Protein AF-0000000066093163 (afdb_homodimer)

Foldseek 3Di:
DPPPPPPDDDDDVVLVVDWAFDPVLVVVLVVLQVVLVVVCVVPVVSSVVSVVVSVLSSQLRTDHDDDFDADAQFFFFFFFAFFLDWDWAAPDVVVVPDGGTFIKTKGKDASNTHFWTWGGAWFFWADKDWDDFAAAAQSDPCQQPGFTKIKTWTAHPVGFIKIKMKGAHNDPDFWDFQDDHGDTDHTLHTGTGGPHIIMMMIGGGPPWAFPDEGGDTHDGNYDGGTGRPDNDHHDDDDDD/DPPPPPPDDDDDVVLVVDWAFDPVLVVVLVVLQVVLVVLCVVPVVSSVVSVVVSVLSSQLRTDHDDDFDADAQFFFFFFFAFFLDWDWAAPDVVVVPDGGTFIKTKGKDASNTHFFTWGGAWFFWADKDWDDADAAAQSDPCQQVGFTKIKTWTAHPVGFIKIKMKGAHNDPDFWDFQDDHGDTDHTLHTGTGGPHIIMMMIGGGPPWAFPDEGGDTHDGNYDGGTGRPDNDHHDDDDDD

Structure (mmCIF, N/CA/C/O backbone):
data_AF-0000000066093163-model_v1
#
loop_
_entity.id
_entity.type
_entity.pdbx_description
1 polymer 'Phosphatidylserine decarboxylase proenzyme'
#
loop_
_atom_site.group_PDB
_atom_site.id
_atom_site.type_symbol
_atom_site.label_atom_id
_atom_site.label_alt_id
_atom_site.label_comp_id
_atom_site.label_asym_id
_atom_site.label_entity_id
_atom_site.label_seq_id
_atom_site.pdbx_PDB_ins_code
_atom_site.Cartn_x
_atom_site.Cartn_y
_atom_site.Cartn_z
_atom_site.occupancy
_atom_site.B_iso_or_equiv
_atom_site.auth_seq_id
_atom_site.auth_comp_id
_atom_site.auth_asym_id
_atom_site.auth_atom_id
_atom_site.pdbx_PDB_model_num
ATOM 1 N N . MET A 1 1 ? -33.5 -3.182 -19.859 1 24.09 1 MET A N 1
ATOM 2 C CA . MET A 1 1 ? -32.344 -2.285 -19.812 1 24.09 1 MET A CA 1
ATOM 3 C C . MET A 1 1 ? -31.062 -3.072 -19.641 1 24.09 1 MET A C 1
ATOM 5 O O . MET A 1 1 ? -30.938 -3.865 -18.703 1 24.09 1 MET A O 1
ATOM 9 N N . ARG A 1 2 ? -30.328 -3.463 -20.719 1 27.31 2 ARG A N 1
ATOM 10 C CA . ARG A 1 2 ? -29.234 -4.391 -21.031 1 27.31 2 ARG A CA 1
ATOM 11 C C . ARG A 1 2 ? -28 -4.094 -20.188 1 27.31 2 ARG A C 1
ATOM 13 O O . ARG A 1 2 ? -27.5 -2.967 -20.188 1 27.31 2 ARG A O 1
ATOM 20 N N . GLY A 1 3 ? -27.844 -4.578 -19.031 1 30.41 3 GLY A N 1
ATOM 21 C CA . GLY A 1 3 ? -26.781 -4.312 -18.078 1 30.41 3 GLY A CA 1
ATOM 22 C C . GLY A 1 3 ? -25.422 -4.16 -18.75 1 30.41 3 GLY A C 1
ATOM 23 O O . GLY A 1 3 ? -25 -5.02 -19.531 1 30.41 3 GLY A O 1
ATOM 24 N N . GLU A 1 4 ? -25.078 -3.016 -19.234 1 34.78 4 GLU A N 1
ATOM 25 C CA . GLU A 1 4 ? -23.859 -2.717 -19.969 1 34.78 4 GLU A CA 1
ATOM 26 C C . GLU A 1 4 ? -22.688 -3.553 -19.469 1 34.78 4 GLU A C 1
ATOM 28 O O . GLU A 1 4 ? -22.438 -3.621 -18.266 1 34.78 4 GLU A O 1
ATOM 33 N N . ALA A 1 5 ? -22.375 -4.543 -20.188 1 36.28 5 ALA A N 1
ATOM 34 C CA . ALA A 1 5 ? -21.266 -5.477 -20.062 1 36.28 5 ALA A CA 1
ATOM 35 C C . ALA A 1 5 ? -20 -4.758 -19.562 1 36.28 5 ALA A C 1
ATOM 37 O O . ALA A 1 5 ? -19.547 -3.807 -20.203 1 36.28 5 ALA A O 1
ATOM 38 N N . VAL A 1 6 ? -19.875 -4.492 -18.406 1 45.94 6 VAL A N 1
ATOM 39 C CA . VAL A 1 6 ? -18.625 -3.926 -17.922 1 45.94 6 VAL A CA 1
ATOM 40 C C . VAL A 1 6 ? -17.453 -4.477 -18.719 1 45.94 6 VAL A C 1
ATOM 42 O O . VAL A 1 6 ? -17.172 -5.68 -18.672 1 45.94 6 VAL A O 1
ATOM 45 N N . GLN A 1 7 ? -17.172 -3.859 -19.984 1 48.41 7 GLN A N 1
ATOM 46 C CA . GLN A 1 7 ? -16.047 -4.223 -20.844 1 48.41 7 GLN A CA 1
ATOM 47 C C . GLN A 1 7 ? -14.766 -4.414 -20.031 1 48.41 7 GLN A C 1
ATOM 49 O O . GLN A 1 7 ? -14.508 -3.658 -19.094 1 48.41 7 GLN A O 1
ATOM 54 N N . ALA A 1 8 ? -14.188 -5.543 -20.281 1 56.94 8 ALA A N 1
ATOM 55 C CA . ALA A 1 8 ? -12.898 -5.891 -19.688 1 56.94 8 ALA A CA 1
ATOM 56 C C . ALA A 1 8 ? -11.891 -4.762 -19.875 1 56.94 8 ALA A C 1
ATOM 58 O O . ALA A 1 8 ? -11.695 -4.273 -20.984 1 56.94 8 ALA A O 1
ATOM 59 N N . GLN A 1 9 ? -11.602 -3.945 -18.859 1 68.94 9 GLN A N 1
ATOM 60 C CA . GLN A 1 9 ? -10.594 -2.891 -18.875 1 68.94 9 GLN A CA 1
ATOM 61 C C . GLN A 1 9 ? -9.281 -3.383 -18.281 1 68.94 9 GLN A C 1
ATOM 63 O O . GLN A 1 9 ? -9.273 -4.258 -17.422 1 68.94 9 GLN A O 1
ATOM 68 N N . GLN A 1 10 ? -8.18 -3.053 -19.047 1 74.19 10 GLN A N 1
ATOM 69 C CA . GLN A 1 10 ? -6.848 -3.434 -18.594 1 74.19 10 GLN A CA 1
ATOM 70 C C . GLN A 1 10 ? -5.953 -2.209 -18.422 1 74.19 10 GLN A C 1
ATOM 72 O O . GLN A 1 10 ? -6.047 -1.253 -19.188 1 74.19 10 GLN A O 1
ATOM 77 N N . ILE A 1 11 ? -5.16 -2.162 -17.375 1 72.19 11 ILE A N 1
ATOM 78 C CA . ILE A 1 11 ? -4.207 -1.072 -17.188 1 72.19 11 ILE A CA 1
ATOM 79 C C . ILE A 1 11 ? -2.799 -1.558 -17.531 1 72.19 11 ILE A C 1
ATOM 81 O O . ILE A 1 11 ? -2.508 -2.752 -17.438 1 72.19 11 ILE A O 1
ATOM 85 N N . SER A 1 12 ? -2.037 -0.591 -17.984 1 71.62 12 SER A N 1
ATOM 86 C CA . SER A 1 12 ? -0.632 -0.884 -18.25 1 71.62 12 SER A CA 1
ATOM 87 C C . SER A 1 12 ? 0.152 -1.046 -16.953 1 71.62 12 SER A C 1
ATOM 89 O O . SER A 1 12 ? 0.024 -0.23 -16.031 1 71.62 12 SER A O 1
ATOM 91 N N . LEU A 1 13 ? 0.907 -2.049 -16.922 1 68.44 13 LEU A N 1
ATOM 92 C CA . LEU A 1 13 ? 1.696 -2.369 -15.734 1 68.44 13 LEU A CA 1
ATOM 93 C C . LEU A 1 13 ? 2.814 -1.353 -15.539 1 68.44 13 LEU A C 1
ATOM 95 O O . LEU A 1 13 ? 3.238 -1.103 -14.406 1 68.44 13 LEU A O 1
ATOM 99 N N . THR A 1 14 ? 3.264 -0.859 -16.609 1 71.19 14 THR A N 1
ATOM 100 C CA . THR A 1 14 ? 4.336 0.123 -16.5 1 71.19 14 THR A CA 1
ATOM 101 C C . THR A 1 14 ? 3.887 1.321 -15.672 1 71.19 14 THR A C 1
ATOM 103 O O . THR A 1 14 ? 4.664 1.861 -14.883 1 71.19 14 THR A O 1
ATOM 106 N N . LYS A 1 15 ? 2.744 1.621 -15.867 1 68.81 15 LYS A N 1
ATOM 107 C CA . LYS A 1 15 ? 2.221 2.758 -15.117 1 68.81 15 LYS A CA 1
ATOM 108 C C . LYS A 1 15 ? 2.129 2.438 -13.625 1 68.81 15 LYS A C 1
ATOM 110 O O . LYS A 1 15 ? 2.281 3.326 -12.789 1 68.81 15 LYS A O 1
ATOM 115 N N . TYR A 1 16 ? 1.943 1.229 -13.398 1 75.06 16 TYR A N 1
ATOM 116 C CA . TYR A 1 16 ? 1.824 0.791 -12.008 1 75.06 16 TYR A CA 1
ATOM 117 C C . TYR A 1 16 ? 3.182 0.804 -11.312 1 75.06 16 TYR A C 1
ATOM 119 O O . TYR A 1 16 ? 3.279 1.155 -10.141 1 75.06 16 TYR A O 1
ATOM 127 N N . LEU A 1 17 ? 4.137 0.588 -12 1 77.56 17 LEU A N 1
ATOM 128 C CA . LEU A 1 17 ? 5.453 0.441 -11.391 1 77.56 17 LEU A CA 1
ATOM 129 C C . LEU A 1 17 ? 6.188 1.777 -11.344 1 77.56 17 LEU A C 1
ATOM 131 O O . LEU A 1 17 ? 7.16 1.935 -10.609 1 77.56 17 LEU A O 1
ATOM 135 N N . TRP A 1 18 ? 5.695 2.752 -12.078 1 81.69 18 TRP A N 1
ATOM 136 C CA . TRP A 1 18 ? 6.344 4.055 -12.133 1 81.69 18 TRP A CA 1
ATOM 137 C C . TRP A 1 18 ? 5.719 5.02 -11.133 1 81.69 18 TRP A C 1
ATOM 139 O O . TRP A 1 18 ? 4.504 5.016 -10.938 1 81.69 18 TRP A O 1
ATOM 149 N N . PHE A 1 19 ? 6.605 5.676 -10.414 1 86.81 19 PHE A N 1
ATOM 150 C CA . PHE A 1 19 ? 6.137 6.734 -9.523 1 86.81 19 PHE A CA 1
ATOM 151 C C . PHE A 1 19 ? 7.102 7.914 -9.531 1 86.81 19 PHE A C 1
ATOM 153 O O . PHE A 1 19 ? 8.32 7.723 -9.625 1 86.81 19 PHE A O 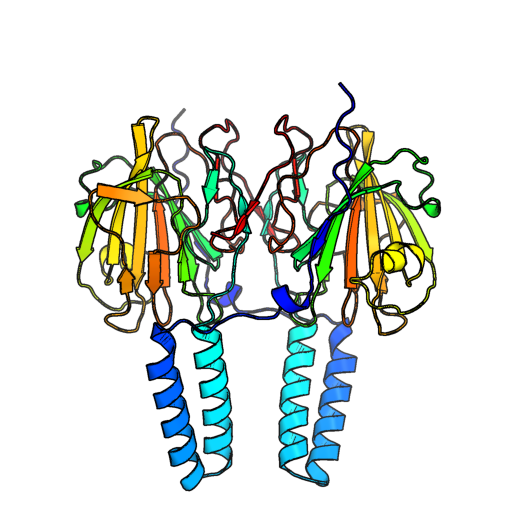1
ATOM 160 N N . PRO A 1 20 ? 6.508 9.125 -9.531 1 91.38 20 PRO A N 1
ATOM 161 C CA . PRO A 1 20 ? 7.371 10.297 -9.367 1 91.38 20 PRO A CA 1
ATOM 162 C C . PRO A 1 20 ? 7.844 10.484 -7.926 1 91.38 20 PRO A C 1
ATOM 164 O O . PRO A 1 20 ? 7.281 9.891 -7.004 1 91.38 20 PRO A O 1
ATOM 167 N N . ILE A 1 21 ? 8.992 11.164 -7.828 1 93.25 21 ILE A N 1
ATOM 168 C CA . ILE A 1 21 ? 9.461 11.586 -6.512 1 93.25 21 ILE A CA 1
ATOM 169 C C . ILE A 1 21 ? 8.852 12.945 -6.16 1 93.25 21 ILE A C 1
ATOM 171 O O . ILE A 1 21 ? 8.844 13.859 -6.984 1 93.25 21 ILE A O 1
ATOM 175 N N . ASN A 1 22 ? 8.328 13.031 -4.988 1 93.31 22 ASN A N 1
ATOM 176 C CA . ASN A 1 22 ? 7.777 14.305 -4.543 1 93.31 22 ASN A CA 1
ATOM 177 C C . ASN A 1 22 ? 8.836 15.398 -4.539 1 93.31 22 ASN A C 1
ATOM 179 O O . ASN A 1 22 ? 9.984 15.164 -4.16 1 93.31 22 ASN A O 1
ATOM 183 N N . ARG A 1 23 ? 8.406 16.578 -4.883 1 91.75 23 ARG A N 1
ATOM 184 C CA . ARG A 1 23 ? 9.32 17.703 -4.992 1 91.75 23 ARG A CA 1
ATOM 185 C C . ARG A 1 23 ? 10.031 17.969 -3.668 1 91.75 23 ARG A C 1
ATOM 187 O O . ARG A 1 23 ? 11.188 18.391 -3.652 1 91.75 23 ARG A O 1
ATOM 194 N N . GLU A 1 24 ? 9.344 17.688 -2.553 1 89.69 24 GLU A N 1
ATOM 195 C CA . GLU A 1 24 ? 9.906 17.938 -1.229 1 89.69 24 GLU A CA 1
ATOM 196 C C . GLU A 1 24 ? 11.086 17.016 -0.943 1 89.69 24 GLU A C 1
ATOM 198 O O . GLU A 1 24 ? 11.875 17.266 -0.036 1 89.69 24 GLU A O 1
ATOM 203 N N . GLY A 1 25 ? 11.188 15.961 -1.681 1 92.19 25 GLY A N 1
ATOM 204 C CA . GLY A 1 25 ? 12.195 14.945 -1.418 1 92.19 25 GLY A CA 1
ATOM 205 C C . GLY A 1 25 ? 13.523 15.242 -2.09 1 92.19 25 GLY A C 1
ATOM 206 O O . GLY A 1 25 ? 14.562 14.727 -1.673 1 92.19 25 GLY A O 1
ATOM 207 N N . TRP A 1 26 ? 13.594 16.109 -3.064 1 94.31 26 TRP A N 1
ATOM 208 C CA . TRP A 1 26 ? 14.773 16.281 -3.904 1 94.31 26 TRP A CA 1
ATOM 209 C C . TRP A 1 26 ? 15.93 16.875 -3.109 1 94.31 26 TRP A C 1
ATOM 211 O O . TRP A 1 26 ? 17.078 16.469 -3.273 1 94.31 26 TRP A O 1
ATOM 221 N N . PRO A 1 27 ? 15.688 17.844 -2.275 1 94.38 27 PRO A N 1
ATOM 222 C CA . PRO A 1 27 ? 16.797 18.328 -1.455 1 94.38 27 PRO A CA 1
ATOM 223 C C . PRO A 1 27 ? 17.422 17.25 -0.588 1 94.38 27 PRO A C 1
ATOM 225 O O . PRO A 1 27 ? 18.641 17.219 -0.416 1 94.38 27 PRO A O 1
ATOM 228 N N . PHE A 1 28 ? 16.625 16.453 -0.003 1 93.12 28 PHE A N 1
ATOM 229 C CA . PHE A 1 28 ? 17.125 15.375 0.833 1 93.12 28 PHE A CA 1
ATOM 230 C C . PHE A 1 28 ? 17.891 14.352 -0.006 1 93.12 28 PHE A C 1
ATOM 232 O O . PHE A 1 28 ? 18.953 13.867 0.398 1 93.12 28 PHE A O 1
ATOM 239 N N . VAL A 1 29 ? 17.328 13.945 -1.151 1 95.75 29 VAL A N 1
ATOM 240 C CA . VAL A 1 29 ? 17.984 13.016 -2.057 1 95.75 29 VAL A CA 1
ATOM 241 C C . VAL A 1 29 ? 19.359 13.57 -2.451 1 95.75 29 VAL A C 1
ATOM 243 O O . VAL A 1 29 ? 20.344 12.844 -2.461 1 95.75 29 VAL A O 1
ATOM 246 N N . GLY A 1 30 ? 19.406 14.914 -2.764 1 97.25 30 GLY A N 1
ATOM 247 C CA . GLY A 1 30 ? 20.672 15.547 -3.088 1 97.25 30 GLY A CA 1
ATOM 248 C C . GLY A 1 30 ? 21.672 15.492 -1.955 1 97.25 30 GLY A C 1
ATOM 249 O O . GLY A 1 30 ? 22.859 15.219 -2.18 1 97.25 30 GLY A O 1
ATOM 250 N N . LEU A 1 31 ? 21.234 15.75 -0.861 1 96.62 31 LEU A N 1
ATOM 251 C CA . LEU A 1 31 ? 22.109 15.719 0.312 1 96.62 31 LEU A CA 1
ATOM 252 C C . LEU A 1 31 ? 22.672 14.32 0.54 1 96.62 31 LEU A C 1
ATOM 254 O O . LEU A 1 31 ? 23.859 14.164 0.839 1 96.62 31 LEU A O 1
ATOM 258 N N . PHE A 1 32 ? 21.797 13.367 0.513 1 96.81 32 PHE A N 1
ATOM 259 C CA . PHE A 1 32 ? 22.234 11.984 0.667 1 96.81 32 PHE A CA 1
ATOM 260 C C . PHE A 1 32 ? 23.25 11.617 -0.406 1 96.81 32 PHE A C 1
ATOM 262 O O . PHE A 1 32 ? 24.25 10.953 -0.118 1 96.81 32 PHE A O 1
ATOM 269 N N . ALA A 1 33 ? 23.016 12.039 -1.617 1 97.38 33 ALA A N 1
ATOM 270 C CA . ALA A 1 33 ? 23.938 11.758 -2.719 1 97.38 33 ALA A CA 1
ATOM 271 C C . ALA A 1 33 ? 25.297 12.406 -2.484 1 97.38 33 ALA A C 1
ATOM 273 O O . ALA A 1 33 ? 26.328 11.781 -2.711 1 97.38 33 ALA A O 1
ATOM 274 N N . LEU A 1 34 ? 25.281 13.625 -2.1 1 97.75 34 LEU A N 1
ATOM 275 C CA . LEU A 1 34 ? 26.531 14.32 -1.793 1 97.75 34 LEU A CA 1
ATOM 276 C C . LEU A 1 34 ? 27.281 13.617 -0.668 1 97.75 34 LEU A C 1
ATOM 278 O O . LEU A 1 34 ? 28.5 13.445 -0.744 1 97.75 34 LEU A O 1
ATOM 282 N N . GLY A 1 35 ? 26.547 13.266 0.354 1 97.31 35 GLY A N 1
ATOM 283 C CA . GLY A 1 35 ? 27.156 12.516 1.436 1 97.31 35 GLY A CA 1
ATOM 284 C C . GLY A 1 35 ? 27.781 11.203 0.975 1 97.31 35 GLY A C 1
ATOM 285 O O . GLY A 1 35 ? 28.875 10.852 1.403 1 97.31 35 GLY A O 1
ATOM 286 N N . ALA A 1 36 ? 27.078 10.531 0.137 1 95.88 36 ALA A N 1
ATOM 287 C CA . ALA A 1 36 ? 27.578 9.273 -0.41 1 95.88 36 ALA A CA 1
ATOM 288 C C . ALA A 1 36 ? 28.875 9.484 -1.178 1 95.88 36 ALA A C 1
ATOM 290 O O . ALA A 1 36 ? 29.812 8.695 -1.05 1 95.88 36 ALA A O 1
ATOM 291 N N . LEU A 1 37 ? 28.938 10.523 -1.959 1 96 37 LEU A N 1
ATOM 292 C CA . LEU A 1 37 ? 30.125 10.836 -2.74 1 96 37 LEU A CA 1
ATOM 293 C C . LEU A 1 37 ? 31.312 11.141 -1.827 1 96 37 LEU A C 1
ATOM 295 O O . LEU A 1 37 ? 32.438 10.648 -2.053 1 96 37 LEU A O 1
ATOM 299 N N . LEU A 1 38 ? 31.078 11.875 -0.84 1 97.31 38 LEU A N 1
ATOM 300 C CA . LEU A 1 38 ? 32.156 12.258 0.085 1 97.31 38 LEU A CA 1
ATOM 301 C C . LEU A 1 38 ? 32.625 11.055 0.883 1 97.31 38 LEU A C 1
ATOM 303 O O . LEU A 1 38 ? 33.844 10.852 1.03 1 97.31 38 LEU A O 1
ATOM 307 N N . LEU A 1 39 ? 31.719 10.352 1.359 1 95.94 39 LEU A N 1
ATOM 308 C CA . LEU A 1 39 ? 32.094 9.164 2.127 1 95.94 39 LEU A CA 1
ATOM 309 C C . LEU A 1 39 ? 32.781 8.141 1.245 1 95.94 39 LEU A C 1
ATOM 311 O O . LEU A 1 39 ? 33.688 7.418 1.713 1 95.94 39 LEU A O 1
ATOM 315 N N . GLY A 1 40 ? 32.312 8.078 0.088 1 93.88 40 GLY A N 1
ATOM 316 C CA . GLY A 1 40 ? 32.969 7.188 -0.86 1 93.88 40 GLY A CA 1
ATOM 317 C C . GLY A 1 40 ? 34.438 7.523 -1.093 1 93.88 40 GLY A C 1
ATOM 318 O O . GLY A 1 40 ? 35.219 6.641 -1.402 1 93.88 40 GLY A O 1
ATOM 319 N N . GLN A 1 41 ? 34.844 8.812 -0.969 1 95.69 41 GLN A N 1
ATOM 320 C CA . GLN A 1 41 ? 36.219 9.219 -1.11 1 95.69 41 GLN A CA 1
ATOM 321 C C . GLN A 1 41 ? 37.062 8.711 0.059 1 95.69 41 GLN A C 1
ATOM 323 O O . GLN A 1 41 ? 38.281 8.555 -0.068 1 95.69 41 GLN A O 1
ATOM 328 N N . ILE A 1 42 ? 36.469 8.477 1.184 1 95.56 42 ILE A N 1
ATOM 329 C CA . ILE A 1 42 ? 37.156 7.988 2.375 1 95.56 42 ILE A CA 1
ATOM 330 C C . ILE A 1 42 ? 37.344 6.477 2.281 1 95.56 42 ILE A C 1
ATOM 332 O O . ILE A 1 42 ? 38.438 5.965 2.506 1 95.56 42 ILE A O 1
ATOM 336 N N . TRP A 1 43 ? 36.188 5.766 2.076 1 93.06 43 TRP A N 1
ATOM 337 C CA . TRP A 1 43 ? 36.156 4.309 1.979 1 93.06 43 TRP A CA 1
ATOM 338 C C . TRP A 1 43 ? 35.094 3.855 0.986 1 93.06 43 TRP A C 1
ATOM 340 O O . TRP A 1 43 ? 33.938 4.211 1.117 1 93.06 43 TRP A O 1
ATOM 350 N N . GLY A 1 44 ? 35.438 3.141 -0.05 1 86.56 44 GLY A N 1
ATOM 351 C CA . GLY A 1 44 ? 34.562 2.684 -1.12 1 86.56 44 GLY A CA 1
ATOM 352 C C . GLY A 1 44 ? 33.281 2.096 -0.617 1 86.56 44 GLY A C 1
ATOM 353 O O . GLY A 1 44 ? 32.188 2.52 -1.033 1 86.56 44 GLY A O 1
ATOM 354 N N . PRO A 1 45 ? 33.438 1.168 0.329 1 87.06 45 PRO A N 1
ATOM 355 C CA . PRO A 1 45 ? 32.188 0.549 0.845 1 87.06 45 PRO A CA 1
ATOM 356 C C . PRO A 1 45 ? 31.266 1.557 1.504 1 87.06 45 PRO A C 1
ATOM 358 O O . PRO A 1 45 ? 30.047 1.396 1.45 1 87.06 45 PRO A O 1
ATOM 361 N N . LEU A 1 46 ? 31.766 2.607 1.98 1 92.69 46 LEU A N 1
ATOM 362 C CA . LEU A 1 46 ? 30.922 3.641 2.574 1 92.69 46 LEU A CA 1
ATOM 363 C C . LEU A 1 46 ? 30.156 4.398 1.499 1 92.69 46 LEU A C 1
ATOM 365 O O . LEU A 1 46 ? 29.031 4.828 1.727 1 92.69 46 LEU A O 1
ATOM 369 N N . GLY A 1 47 ? 30.781 4.594 0.457 1 92.19 47 GLY A N 1
ATOM 370 C CA . GLY A 1 47 ? 30.109 5.207 -0.675 1 92.19 47 GLY A CA 1
ATOM 371 C C . GLY A 1 47 ? 28.938 4.387 -1.185 1 92.19 47 GLY A C 1
ATOM 372 O O . GLY A 1 47 ? 27.875 4.938 -1.487 1 92.19 47 GLY A O 1
ATOM 373 N N . TRP A 1 48 ? 29.188 3.064 -1.285 1 88.44 48 TRP A N 1
ATOM 374 C CA . TRP A 1 48 ? 28.125 2.17 -1.752 1 88.44 48 TRP A CA 1
ATOM 375 C C . TRP A 1 48 ? 26.969 2.145 -0.769 1 88.44 48 TRP A C 1
ATOM 377 O O . TRP A 1 48 ? 25.797 2.109 -1.177 1 88.44 48 TRP A O 1
ATOM 387 N N . ALA A 1 49 ? 27.312 2.193 0.51 1 91.25 49 ALA A N 1
ATOM 388 C CA . ALA A 1 49 ? 26.266 2.268 1.526 1 91.25 49 ALA A CA 1
ATOM 389 C C . ALA A 1 49 ? 25.484 3.568 1.405 1 91.25 49 ALA A C 1
ATOM 391 O O . ALA A 1 49 ? 24.25 3.568 1.527 1 91.25 49 ALA A O 1
ATOM 392 N N . GLY A 1 50 ? 26.219 4.598 1.112 1 94.5 50 GLY A N 1
ATOM 393 C CA . GLY A 1 50 ? 25.578 5.883 0.914 1 94.5 50 GLY A CA 1
ATOM 394 C C . GLY A 1 50 ? 24.688 5.918 -0.31 1 94.5 50 GLY A C 1
ATOM 395 O O . GLY A 1 50 ? 23.625 6.543 -0.289 1 94.5 50 GLY A O 1
ATOM 396 N N . ALA A 1 51 ? 25.125 5.297 -1.319 1 93.81 51 ALA A N 1
ATOM 397 C CA . ALA A 1 51 ? 24.328 5.219 -2.539 1 93.81 51 ALA A CA 1
ATOM 398 C C . ALA A 1 51 ? 23.016 4.477 -2.289 1 93.81 51 ALA A C 1
ATOM 400 O O . ALA A 1 51 ? 21.969 4.871 -2.795 1 93.81 51 ALA A O 1
ATOM 401 N N . LEU A 1 52 ? 23.125 3.414 -1.555 1 92.75 52 LEU A N 1
ATOM 402 C CA . LEU A 1 52 ? 21.922 2.658 -1.197 1 92.75 52 LEU A CA 1
ATOM 403 C C . LEU A 1 52 ? 20.969 3.516 -0.383 1 92.75 52 LEU A C 1
ATOM 405 O O . LEU A 1 52 ? 19.75 3.477 -0.604 1 92.75 52 LEU A O 1
ATOM 409 N N . LEU A 1 53 ? 21.5 4.293 0.517 1 95.5 53 LEU A N 1
ATOM 410 C CA . LEU A 1 53 ? 20.672 5.168 1.345 1 95.5 53 LEU A CA 1
ATOM 411 C C . LEU A 1 53 ? 20.047 6.277 0.508 1 95.5 53 LEU A C 1
ATOM 413 O O . LEU A 1 53 ? 18.938 6.719 0.787 1 95.5 53 LEU A O 1
ATOM 417 N N . THR A 1 54 ? 20.812 6.738 -0.479 1 97 54 THR A N 1
ATOM 418 C CA . THR A 1 54 ? 20.281 7.742 -1.394 1 97 54 THR A CA 1
ATOM 419 C C . THR A 1 54 ? 19.078 7.195 -2.16 1 97 54 THR A C 1
ATOM 421 O O . THR A 1 54 ? 18.062 7.879 -2.303 1 97 54 THR A O 1
ATOM 424 N N . CYS A 1 55 ? 19.234 5.957 -2.629 1 95.06 55 CYS A N 1
ATOM 425 C CA . CYS A 1 55 ? 18.125 5.309 -3.324 1 95.06 55 CYS A CA 1
ATOM 426 C C . CYS A 1 55 ? 16.922 5.133 -2.398 1 95.06 55 CYS A C 1
ATOM 428 O O . CYS A 1 55 ? 15.781 5.324 -2.814 1 95.06 55 CYS A O 1
ATOM 430 N N . TRP A 1 56 ? 17.141 4.754 -1.185 1 94 56 TRP A N 1
ATOM 431 C CA . TRP A 1 56 ? 16.078 4.617 -0.195 1 94 56 TRP A CA 1
ATOM 432 C C . TRP A 1 56 ? 15.367 5.949 0.03 1 94 56 TRP A C 1
ATOM 434 O O . TRP A 1 56 ? 14.141 6 0.12 1 94 56 TRP A O 1
ATOM 444 N N . CYS A 1 57 ? 16.141 7.074 0.137 1 94.31 57 CYS A N 1
ATOM 445 C CA . CYS A 1 57 ? 15.578 8.406 0.339 1 94.31 57 CYS A CA 1
ATOM 446 C C . CYS A 1 57 ? 14.656 8.781 -0.815 1 94.31 57 CYS A C 1
ATOM 448 O O . CYS A 1 57 ? 13.57 9.32 -0.596 1 94.31 57 CYS A O 1
ATOM 450 N N . ALA A 1 58 ? 15.148 8.516 -2.02 1 95.56 58 ALA A N 1
ATOM 451 C CA . ALA A 1 58 ? 14.312 8.773 -3.188 1 95.56 58 ALA A CA 1
ATOM 452 C C . ALA A 1 58 ? 13.023 7.965 -3.129 1 95.56 58 ALA A C 1
ATOM 454 O O . ALA A 1 58 ? 11.938 8.484 -3.41 1 95.56 58 ALA A O 1
ATOM 455 N N . TRP A 1 59 ? 13.18 6.691 -2.762 1 93.94 59 TRP A N 1
ATOM 456 C CA . TRP A 1 59 ? 12.031 5.797 -2.641 1 93.94 59 TRP A CA 1
ATOM 457 C C . TRP A 1 59 ? 11.102 6.254 -1.523 1 93.94 59 TRP A C 1
ATOM 459 O O . TRP A 1 59 ? 9.883 6.148 -1.644 1 93.94 59 TRP A O 1
ATOM 469 N N . PHE A 1 60 ? 11.625 6.805 -0.379 1 93.31 60 PHE A N 1
ATOM 470 C CA . PHE A 1 60 ? 10.859 7.305 0.757 1 93.31 60 PHE A CA 1
ATOM 471 C C . PHE A 1 60 ? 9.93 8.43 0.327 1 93.31 60 PHE A C 1
ATOM 473 O O . PHE A 1 60 ? 8.805 8.531 0.818 1 93.31 60 PHE A O 1
ATOM 480 N N . PHE A 1 61 ? 10.344 9.219 -0.647 1 94.69 61 PHE A N 1
ATOM 481 C CA . PHE A 1 61 ? 9.578 10.391 -1.062 1 94.69 61 PHE A CA 1
ATOM 482 C C . PHE A 1 61 ? 8.773 10.102 -2.324 1 94.69 61 PHE A C 1
ATOM 484 O O . PHE A 1 61 ? 8.375 11.023 -3.035 1 94.69 61 PHE A O 1
ATOM 491 N N . ARG A 1 62 ? 8.602 8.805 -2.6 1 95.56 62 ARG A N 1
ATOM 492 C CA . ARG A 1 62 ? 7.801 8.445 -3.768 1 95.56 62 ARG A CA 1
ATOM 493 C C . ARG A 1 62 ? 6.371 8.961 -3.633 1 95.56 62 ARG A C 1
ATOM 495 O O . ARG A 1 62 ? 5.824 9.008 -2.529 1 95.56 62 ARG A O 1
ATOM 502 N N . ASP A 1 63 ? 5.824 9.391 -4.75 1 95.69 63 ASP A N 1
ATOM 503 C CA . ASP A 1 63 ? 4.48 9.953 -4.816 1 95.69 63 ASP A CA 1
ATOM 504 C C . ASP A 1 63 ? 3.641 9.258 -5.883 1 95.69 63 ASP A C 1
ATOM 506 O O . ASP A 1 63 ? 3.289 9.859 -6.898 1 95.69 63 ASP A O 1
ATOM 510 N N . PRO A 1 64 ? 3.189 8 -5.613 1 95.06 64 PRO A N 1
ATOM 511 C CA . PRO A 1 64 ? 2.447 7.242 -6.621 1 95.06 64 PRO A CA 1
ATOM 512 C C . PRO A 1 64 ? 1.017 7.746 -6.805 1 95.06 64 PRO A C 1
ATOM 514 O O . PRO A 1 64 ? 0.419 8.273 -5.863 1 95.06 64 PRO A O 1
ATOM 517 N N . ASP A 1 65 ? 0.54 7.555 -7.996 1 94.5 65 ASP A N 1
ATOM 518 C CA . ASP A 1 65 ? -0.892 7.742 -8.211 1 94.5 65 ASP A CA 1
ATOM 519 C C . ASP A 1 65 ? -1.7 6.676 -7.473 1 94.5 65 ASP A C 1
ATOM 521 O O . ASP A 1 65 ? -1.234 5.547 -7.297 1 94.5 65 ASP A O 1
ATOM 525 N N . ARG A 1 66 ? -2.787 7.07 -6.969 1 96.44 66 ARG A N 1
ATOM 526 C CA . ARG A 1 66 ? -3.734 6.191 -6.289 1 96.44 66 ARG A CA 1
ATOM 527 C C . ARG A 1 66 ? -5.125 6.309 -6.898 1 96.44 66 ARG A C 1
ATOM 529 O O . ARG A 1 66 ? -5.535 7.395 -7.32 1 96.44 66 ARG A O 1
ATOM 536 N N . VAL A 1 67 ? -5.812 5.219 -6.957 1 96.88 67 VAL A N 1
ATOM 537 C CA . VAL A 1 67 ? -7.184 5.199 -7.457 1 96.88 67 VAL A CA 1
ATOM 538 C C . VAL A 1 67 ? -8.164 5.246 -6.285 1 96.88 67 VAL A C 1
ATOM 540 O O . VAL A 1 67 ? -8.367 4.242 -5.602 1 96.88 67 VAL A O 1
ATOM 543 N N . THR A 1 68 ? -8.812 6.395 -6.113 1 98.5 68 THR A N 1
ATOM 544 C CA . THR A 1 68 ? -9.695 6.629 -4.973 1 98.5 68 THR A CA 1
ATOM 545 C C . THR A 1 68 ? -11.141 6.27 -5.324 1 98.5 68 THR A C 1
ATOM 547 O O . THR A 1 68 ? -11.672 6.73 -6.332 1 98.5 68 THR A O 1
ATOM 550 N N . PRO A 1 69 ? -11.758 5.34 -4.492 1 98.19 69 PRO A N 1
ATOM 551 C CA . PRO A 1 69 ? -13.195 5.133 -4.695 1 98.19 69 PRO A CA 1
ATOM 552 C C . PRO A 1 69 ? -13.992 6.434 -4.613 1 98.19 69 PRO A C 1
ATOM 554 O O . PRO A 1 69 ? -13.758 7.25 -3.721 1 98.19 69 PRO A O 1
ATOM 557 N N . THR A 1 70 ? -14.992 6.629 -5.477 1 97.5 70 THR A N 1
ATOM 558 C CA . THR A 1 70 ? -15.594 7.953 -5.621 1 97.5 70 THR A CA 1
ATOM 559 C C . THR A 1 70 ? -16.984 7.992 -4.996 1 97.5 70 THR A C 1
ATOM 561 O O . THR A 1 70 ? -17.641 9.039 -4.984 1 97.5 70 THR A O 1
ATOM 564 N N . ARG A 1 71 ? -17.469 6.871 -4.492 1 97.12 71 ARG A N 1
ATOM 565 C CA . ARG A 1 71 ? -18.781 6.887 -3.877 1 97.12 71 ARG A CA 1
ATOM 566 C C . ARG A 1 71 ? -18.812 7.832 -2.68 1 97.12 71 ARG A C 1
ATOM 568 O O . ARG A 1 71 ? -17.969 7.742 -1.787 1 97.12 71 ARG A O 1
ATOM 575 N N . ASP A 1 72 ? -19.797 8.664 -2.658 1 96.5 72 ASP A N 1
ATOM 576 C CA . ASP A 1 72 ? -19.969 9.562 -1.52 1 96.5 72 ASP A CA 1
ATOM 577 C C . ASP A 1 72 ? -20.219 8.773 -0.234 1 96.5 72 ASP A C 1
ATOM 579 O O . ASP A 1 72 ? -20.875 7.73 -0.255 1 96.5 72 ASP A O 1
ATOM 583 N N . GLY A 1 73 ? -19.688 9.211 0.87 1 97 73 GLY A N 1
ATOM 584 C CA . GLY A 1 73 ? -19.922 8.586 2.162 1 97 73 GLY A CA 1
ATOM 585 C C . GLY A 1 73 ? -18.766 7.703 2.607 1 97 73 GLY A C 1
ATOM 586 O O . GLY A 1 73 ? -18.703 7.301 3.771 1 97 73 GLY A O 1
ATOM 587 N N . LEU A 1 74 ? -17.906 7.383 1.687 1 98.38 74 LEU A N 1
ATOM 588 C CA . LEU A 1 74 ? -16.734 6.602 2.072 1 98.38 74 LEU A CA 1
ATOM 589 C C . LEU A 1 74 ? -15.68 7.488 2.719 1 98.38 74 LEU A C 1
ATOM 591 O O . LEU A 1 74 ? -15.414 8.594 2.238 1 98.38 74 LEU A O 1
ATOM 595 N N . VAL A 1 75 ? -15.164 7.043 3.855 1 98.88 75 VAL A N 1
ATOM 596 C CA . VAL A 1 75 ? -14 7.66 4.473 1 98.88 75 VAL A CA 1
ATOM 597 C C . VAL A 1 75 ? -12.727 6.949 4.008 1 98.88 75 VAL A C 1
ATOM 599 O O . VAL A 1 75 ? -12.5 5.789 4.355 1 98.88 75 VAL A O 1
ATOM 602 N N . ILE A 1 76 ? -11.922 7.676 3.291 1 98.75 76 ILE A N 1
ATOM 603 C CA . ILE A 1 76 ? -10.719 7.133 2.674 1 98.75 76 ILE A CA 1
ATOM 604 C C . ILE A 1 76 ? -9.516 7.391 3.578 1 98.75 76 ILE A C 1
ATOM 606 O O . ILE A 1 76 ? -9.422 8.445 4.215 1 98.75 76 ILE A O 1
ATOM 610 N N . SER A 1 77 ? -8.633 6.383 3.566 1 98.88 77 SER A N 1
ATOM 611 C CA . SER A 1 77 ? -7.469 6.559 4.43 1 98.88 77 SER A CA 1
ATOM 612 C C . SER A 1 77 ? -6.598 7.715 3.955 1 98.88 77 SER A C 1
ATOM 614 O O . SER A 1 77 ? -6.25 7.797 2.775 1 98.88 77 SER A O 1
ATOM 616 N N . PRO A 1 78 ? -6.227 8.57 4.93 1 98.75 78 PRO A N 1
ATOM 617 C CA . PRO A 1 78 ? -5.348 9.688 4.566 1 98.75 78 PRO A CA 1
ATOM 618 C C . PRO A 1 78 ? -3.873 9.289 4.535 1 98.75 78 PRO A C 1
ATOM 620 O O . PRO A 1 78 ? -3.033 10.055 4.059 1 98.75 78 PRO A O 1
ATOM 623 N N . ALA A 1 79 ? -3.535 8.156 5.012 1 98 79 ALA A N 1
ATOM 624 C CA . ALA A 1 79 ? -2.137 7.758 5.148 1 98 79 ALA A CA 1
ATOM 625 C C . ALA A 1 79 ? -1.942 6.289 4.777 1 98 79 ALA A C 1
ATOM 627 O O . ALA A 1 79 ? -2.877 5.492 4.871 1 98 79 ALA A O 1
ATOM 628 N N . ASP A 1 80 ? -0.719 5.949 4.312 1 96.94 80 ASP A N 1
ATOM 629 C CA . ASP A 1 80 ? -0.27 4.562 4.215 1 96.94 80 ASP A CA 1
ATOM 630 C C . ASP A 1 80 ? 0.126 4.02 5.586 1 96.94 80 ASP A C 1
ATOM 632 O O . ASP A 1 80 ? 0.447 4.785 6.496 1 96.94 80 ASP A O 1
ATOM 636 N N . GLY A 1 81 ? 0.124 2.689 5.715 1 95.62 81 GLY A N 1
ATOM 637 C CA . GLY A 1 81 ? 0.72 2.109 6.906 1 95.62 81 GLY A CA 1
ATOM 638 C C . GLY A 1 81 ? -0.124 1.009 7.52 1 95.62 81 GLY A C 1
ATOM 639 O O . GLY A 1 81 ? -0.538 0.077 6.828 1 95.62 81 GLY A O 1
ATOM 640 N N . VAL A 1 82 ? -0.217 1.126 8.844 1 95.62 82 VAL A N 1
ATOM 641 C CA . VAL A 1 82 ? -0.919 0.081 9.578 1 95.62 82 VAL A CA 1
ATOM 642 C C . VAL A 1 82 ? -1.851 0.712 10.609 1 95.62 82 VAL A C 1
ATOM 644 O O . VAL A 1 82 ? -1.522 1.744 11.203 1 95.62 82 VAL A O 1
ATOM 647 N N . VAL A 1 83 ? -3.029 0.096 10.758 1 96.94 83 VAL A N 1
ATOM 648 C CA . VAL A 1 83 ? -3.891 0.53 11.852 1 96.94 83 VAL A CA 1
ATOM 649 C C . VAL A 1 83 ? -3.23 0.208 13.188 1 96.94 83 VAL A C 1
ATOM 651 O O . VAL A 1 83 ? -3.195 -0.951 13.609 1 96.94 83 VAL A O 1
ATOM 654 N N . GLN A 1 84 ? -2.85 1.207 13.875 1 94.19 84 GLN A N 1
ATOM 655 C CA . GLN A 1 84 ? -2.062 1.034 15.094 1 94.19 84 GLN A CA 1
ATOM 656 C C . GLN A 1 84 ? -2.943 1.134 16.328 1 94.19 84 GLN A C 1
ATOM 658 O O . GLN A 1 84 ? -2.695 0.456 17.328 1 94.19 84 GLN A O 1
ATOM 663 N N . MET A 1 85 ? -3.941 2.014 16.312 1 94.19 85 MET A N 1
ATOM 664 C CA . MET A 1 85 ? -4.867 2.225 17.422 1 94.19 85 MET A CA 1
ATOM 665 C C . MET A 1 85 ? -6.285 2.455 16.906 1 94.19 85 MET A C 1
ATOM 667 O O . MET A 1 85 ? -6.48 3.076 15.867 1 94.19 85 MET A O 1
ATOM 671 N N . VAL A 1 86 ? -7.164 1.914 17.625 1 95.25 86 VAL A N 1
ATOM 672 C CA . VAL A 1 86 ? -8.586 2.143 17.438 1 95.25 86 VAL A CA 1
ATOM 673 C C . VAL A 1 86 ? -9.281 2.295 18.781 1 95.25 86 VAL A C 1
ATOM 675 O O . VAL A 1 86 ? -9.023 1.527 19.719 1 95.25 86 VAL A O 1
ATOM 678 N N . GLY A 1 87 ? -10.148 3.336 18.875 1 95.38 87 GLY A N 1
ATOM 679 C CA . GLY A 1 87 ? -10.883 3.504 20.125 1 95.38 87 GLY A CA 1
ATOM 680 C C . GLY A 1 87 ? -11.586 4.84 20.219 1 95.38 87 GLY A C 1
ATOM 681 O O . GLY A 1 87 ? -11.445 5.695 19.344 1 95.38 87 GLY A O 1
ATOM 682 N N . MET A 1 88 ? -12.32 4.973 21.281 1 96.38 88 MET A N 1
ATOM 683 C CA . MET A 1 88 ? -13.07 6.203 21.531 1 96.38 88 MET A CA 1
ATOM 684 C C . MET A 1 88 ? -12.188 7.238 22.219 1 96.38 88 MET A C 1
ATOM 686 O O . MET A 1 88 ? -11.703 7.012 23.328 1 96.38 88 MET A O 1
ATOM 690 N N . VAL A 1 89 ? -11.938 8.359 21.562 1 95.75 89 VAL A N 1
ATOM 691 C CA . VAL A 1 89 ? -11.07 9.414 22.062 1 95.75 89 VAL A CA 1
ATOM 692 C C . VAL A 1 89 ? -11.633 10.781 21.672 1 95.75 89 VAL A C 1
ATOM 694 O O . VAL A 1 89 ? -12.164 10.945 20.578 1 95.75 89 VAL A O 1
ATOM 697 N N . ALA A 1 90 ? -11.562 11.703 22.547 1 96.62 90 ALA A N 1
ATOM 698 C CA . ALA A 1 90 ? -11.984 13.062 22.203 1 96.62 90 ALA A CA 1
ATOM 699 C C . ALA A 1 90 ? -11.07 13.68 21.156 1 96.62 90 ALA A C 1
ATOM 701 O O . ALA A 1 90 ? -9.852 13.5 21.188 1 96.62 90 ALA A O 1
ATOM 702 N N . PRO A 1 91 ? -11.688 14.391 20.141 1 96.88 91 PRO A N 1
ATOM 703 C CA . PRO A 1 91 ? -10.828 15.102 19.203 1 96.88 91 PRO A CA 1
ATOM 704 C C . PRO A 1 91 ? -9.977 16.172 19.875 1 96.88 91 PRO A C 1
ATOM 706 O O . PRO A 1 91 ? -10.258 16.578 21 1 96.88 91 PRO A O 1
ATOM 709 N N . PRO A 1 92 ? -8.914 16.594 19.188 1 96.75 92 PRO A N 1
ATOM 710 C CA . PRO A 1 92 ? -8.078 17.656 19.766 1 96.75 92 PRO A CA 1
ATOM 711 C C . PRO A 1 92 ? -8.883 18.906 20.141 1 96.75 92 PRO A C 1
ATOM 713 O O . PRO A 1 92 ? -9.703 19.375 19.359 1 96.75 92 PRO A O 1
ATOM 716 N N . PRO A 1 93 ? -8.594 19.469 21.297 1 96.38 93 PRO A N 1
ATOM 717 C CA . PRO A 1 93 ? -9.359 20.625 21.75 1 96.38 93 PRO A CA 1
ATOM 718 C C . PRO A 1 93 ? -9.234 21.828 20.812 1 96.38 93 PRO A C 1
ATOM 720 O O . PRO A 1 93 ? -10.164 22.625 20.703 1 96.38 93 PRO A O 1
ATOM 723 N N . GLU A 1 94 ? -8.086 21.906 20.141 1 96.81 94 GLU A N 1
ATOM 724 C CA . GLU A 1 94 ? -7.836 23.062 19.266 1 96.81 94 GLU A CA 1
ATOM 725 C C . GLU A 1 94 ? -8.797 23.062 18.078 1 96.81 94 GLU A C 1
ATOM 727 O O . GLU A 1 94 ? -8.922 24.078 17.391 1 96.81 94 GLU A O 1
ATOM 732 N N . LEU A 1 95 ? -9.539 22.047 17.859 1 97.69 95 LEU A N 1
ATOM 733 C CA . LEU A 1 95 ? -10.453 21.969 16.719 1 97.69 95 LEU A CA 1
ATOM 734 C C . LEU A 1 95 ? -11.852 22.438 17.109 1 97.69 95 LEU A C 1
ATOM 736 O O . LEU A 1 95 ? -12.734 22.547 16.266 1 97.69 95 LEU A O 1
ATOM 740 N N . ASP A 1 96 ? -12.117 22.609 18.391 1 96.56 96 ASP A N 1
ATOM 741 C CA . ASP A 1 96 ? -13.383 23.109 18.906 1 96.56 96 ASP A CA 1
ATOM 742 C C . ASP A 1 96 ? -14.555 22.234 18.469 1 96.56 96 ASP A C 1
ATOM 744 O O . ASP A 1 96 ? -15.562 22.734 17.969 1 96.56 96 ASP A O 1
ATOM 748 N N . MET A 1 97 ? -14.32 20.953 18.562 1 96.56 97 MET A N 1
ATOM 749 C CA . MET A 1 97 ? -15.352 20 18.156 1 96.56 97 MET A CA 1
ATOM 750 C C . MET A 1 97 ? -16.031 19.391 19.375 1 96.56 97 MET A C 1
ATOM 752 O O . MET A 1 97 ? -16.781 18.422 19.266 1 96.56 97 MET A O 1
ATOM 756 N N . GLY A 1 98 ? -15.789 19.953 20.531 1 94.81 98 GLY A N 1
ATOM 757 C CA . GLY A 1 98 ? -16.312 19.406 21.766 1 94.81 98 GLY A CA 1
ATOM 758 C C . GLY A 1 98 ? -15.414 18.359 22.391 1 94.81 98 GLY A C 1
ATOM 759 O O . GLY A 1 98 ? -14.375 18.016 21.828 1 94.81 98 GLY A O 1
ATOM 760 N N . ASP A 1 99 ? -15.867 17.766 23.578 1 95.25 99 ASP A N 1
ATOM 761 C CA . ASP A 1 99 ? -15.031 16.828 24.328 1 95.25 99 ASP A CA 1
ATOM 762 C C . ASP A 1 99 ? -15.609 15.422 24.297 1 95.25 99 ASP A C 1
ATOM 764 O O . ASP A 1 99 ? -15.062 14.508 24.906 1 95.25 99 ASP A O 1
ATOM 768 N N . ALA A 1 100 ? -16.641 15.219 23.609 1 96.19 100 ALA A N 1
ATOM 769 C CA . ALA A 1 100 ? -17.203 13.883 23.516 1 96.19 100 ALA A CA 1
ATOM 770 C C . ALA A 1 100 ? -16.297 12.953 22.719 1 96.19 100 ALA A C 1
ATOM 772 O O . ALA A 1 100 ? -15.828 13.32 21.641 1 96.19 100 ALA A O 1
ATOM 773 N N . PRO A 1 101 ? -16.094 11.805 23.25 1 96.88 101 PRO A N 1
ATOM 774 C CA . PRO A 1 101 ? -15.258 10.859 22.5 1 96.88 101 PRO A CA 1
ATOM 775 C C . PRO A 1 101 ? -15.867 10.453 21.172 1 96.88 101 PRO A C 1
ATOM 777 O O . PRO A 1 101 ? -17.094 10.32 21.062 1 96.88 101 PRO A O 1
ATOM 780 N N . ARG A 1 102 ? -14.969 10.312 20.188 1 97.19 102 ARG A N 1
ATOM 781 C CA . ARG A 1 102 ? -15.289 9.805 18.859 1 97.19 102 ARG A CA 1
ATOM 782 C C . ARG A 1 102 ? -14.406 8.617 18.5 1 97.19 102 ARG A C 1
ATOM 784 O O . ARG A 1 102 ? -13.328 8.445 19.062 1 97.19 102 ARG A O 1
ATOM 791 N N . MET A 1 103 ? -14.945 7.789 17.656 1 97.69 103 MET A N 1
ATOM 792 C CA . MET A 1 103 ? -14.109 6.695 17.172 1 97.69 103 MET A CA 1
ATOM 793 C C . MET A 1 103 ? -12.891 7.23 16.422 1 97.69 103 MET A C 1
ATOM 795 O O . MET A 1 103 ? -13.023 7.938 15.422 1 97.69 103 MET A O 1
ATOM 799 N N . ARG A 1 104 ? -11.734 6.898 16.953 1 97.88 104 ARG A N 1
ATOM 800 C CA . ARG A 1 104 ? -10.469 7.289 16.344 1 97.88 104 ARG A CA 1
ATOM 801 C C . ARG A 1 104 ? -9.781 6.086 15.703 1 97.88 104 ARG A C 1
ATOM 803 O O . ARG A 1 104 ? -9.695 5.016 16.312 1 97.88 104 ARG A O 1
ATOM 810 N N . ILE A 1 105 ? -9.359 6.227 14.5 1 98.06 105 ILE A N 1
ATOM 811 C CA . ILE A 1 105 ? -8.484 5.277 13.812 1 98.06 105 ILE A CA 1
ATOM 812 C C . ILE A 1 105 ? -7.117 5.91 13.578 1 98.06 105 ILE A C 1
ATOM 814 O O . ILE A 1 105 ? -7.004 6.926 12.883 1 98.06 105 ILE A O 1
ATOM 818 N N . SER A 1 106 ? -6.074 5.297 14.18 1 96.88 106 SER A N 1
ATOM 819 C CA . SER A 1 106 ? -4.711 5.789 14.016 1 96.88 106 SER A CA 1
ATOM 820 C C . SER A 1 106 ? -3.926 4.926 13.031 1 96.88 106 SER A C 1
ATOM 822 O O . SER A 1 106 ? -3.789 3.717 13.227 1 96.88 106 SER A O 1
ATOM 824 N N . VAL A 1 107 ? -3.436 5.543 11.992 1 96.62 107 VAL A N 1
ATOM 825 C CA . VAL A 1 107 ? -2.615 4.859 11 1 96.62 107 VAL A CA 1
ATOM 826 C C . VAL A 1 107 ? -1.156 5.281 11.148 1 96.62 107 VAL A C 1
ATOM 828 O O . VAL A 1 107 ? -0.818 6.453 10.961 1 96.62 107 VAL A O 1
ATOM 831 N N . PHE A 1 108 ? -0.387 4.32 11.5 1 93.62 108 PHE A N 1
ATOM 832 C CA . PHE A 1 108 ? 1.04 4.574 11.664 1 93.62 108 PHE A CA 1
ATOM 833 C C . PHE A 1 108 ? 1.791 4.297 10.367 1 93.62 108 PHE A C 1
ATOM 835 O O . PHE A 1 108 ? 1.594 3.254 9.742 1 93.62 108 PHE A O 1
ATOM 842 N N . MET A 1 109 ? 2.625 5.266 9.93 1 93.56 109 MET A N 1
ATOM 843 C CA . MET A 1 109 ? 3.467 5.137 8.742 1 93.56 109 MET A CA 1
ATOM 844 C C . MET A 1 109 ? 4.887 4.738 9.125 1 93.56 109 MET A C 1
ATOM 846 O O . MET A 1 109 ? 5.559 5.453 9.875 1 93.56 109 MET A O 1
ATOM 850 N N . SER A 1 110 ? 5.32 3.605 8.609 1 88.25 110 SER A N 1
ATOM 851 C CA . SER A 1 110 ? 6.711 3.217 8.828 1 88.25 110 SER A CA 1
ATOM 852 C C . SER A 1 110 ? 7.637 3.912 7.832 1 88.25 110 SER A C 1
ATOM 854 O O . SER A 1 110 ? 7.176 4.621 6.934 1 88.25 110 SER A O 1
ATOM 856 N N . VAL A 1 111 ? 8.93 3.688 8.008 1 88.12 111 VAL A N 1
ATOM 857 C CA . VAL A 1 111 ? 9.938 4.297 7.141 1 88.12 111 VAL A CA 1
ATOM 858 C C . VAL A 1 111 ? 9.82 3.715 5.73 1 88.12 111 VAL A C 1
ATOM 860 O O . VAL A 1 111 ? 10.414 4.242 4.789 1 88.12 111 VAL A O 1
ATOM 863 N N . PHE A 1 112 ? 8.945 2.693 5.496 1 88.81 112 PHE A N 1
ATOM 864 C CA . PHE A 1 112 ? 8.797 2.086 4.18 1 88.81 112 PHE A CA 1
ATOM 865 C C . PHE A 1 112 ? 7.488 2.518 3.529 1 88.81 112 PHE A C 1
ATOM 867 O O . PHE A 1 112 ? 7.227 2.186 2.371 1 88.81 112 PHE A O 1
ATOM 874 N N . SER A 1 113 ? 6.668 3.271 4.254 1 93.19 113 SER A N 1
ATOM 875 C CA . SER A 1 113 ? 5.371 3.713 3.752 1 93.19 113 SER A CA 1
ATOM 876 C C . SER A 1 113 ? 5.508 4.953 2.877 1 93.19 113 SER A C 1
ATOM 878 O O . SER A 1 113 ? 6.523 5.652 2.939 1 93.19 113 SER A O 1
ATOM 880 N N . VAL A 1 114 ? 4.512 5.086 1.974 1 94.94 114 VAL A N 1
ATOM 881 C CA . VAL A 1 114 ? 4.383 6.367 1.286 1 94.94 114 VAL A CA 1
ATOM 882 C C . VAL A 1 114 ? 3.945 7.445 2.277 1 94.94 114 VAL A C 1
ATOM 884 O O . VAL A 1 114 ? 2.947 7.277 2.982 1 94.94 114 VAL A O 1
ATOM 887 N N . HIS A 1 115 ? 4.629 8.594 2.297 1 95.19 115 HIS A N 1
ATOM 888 C CA . HIS A 1 115 ? 4.395 9.594 3.332 1 95.19 115 HIS A CA 1
ATOM 889 C C . HIS A 1 115 ? 3.561 10.758 2.795 1 95.19 115 HIS A C 1
ATOM 891 O O . HIS A 1 115 ? 3.477 11.812 3.43 1 95.19 115 HIS A O 1
ATOM 897 N N . ILE A 1 116 ? 3.002 10.586 1.58 1 96.12 116 ILE A N 1
ATOM 898 C CA . ILE A 1 116 ? 2.037 11.539 1.041 1 96.12 116 ILE A CA 1
ATOM 899 C C . ILE A 1 116 ? 0.678 11.328 1.703 1 96.12 116 ILE A C 1
ATOM 901 O O . ILE A 1 116 ? 0.187 10.195 1.779 1 96.12 116 ILE A O 1
ATOM 905 N N . ASN A 1 117 ? 0.116 12.398 2.172 1 97.69 117 ASN A N 1
ATOM 906 C CA . ASN A 1 117 ? -1.185 12.312 2.826 1 97.69 117 ASN A CA 1
ATOM 907 C C . ASN A 1 117 ? -2.307 12.805 1.913 1 97.69 117 ASN A C 1
ATOM 909 O O . ASN A 1 117 ? -2.084 13.656 1.052 1 97.69 117 ASN A O 1
ATOM 913 N N . ARG A 1 118 ? -3.455 12.258 2.127 1 98.56 118 ARG A N 1
ATOM 914 C CA . ARG A 1 118 ? -4.605 12.492 1.259 1 98.56 118 ARG A CA 1
ATOM 915 C C . ARG A 1 118 ? -5.855 12.789 2.074 1 98.56 118 ARG A C 1
ATOM 917 O O . ARG A 1 118 ? -6.016 12.281 3.188 1 98.56 118 ARG A O 1
ATOM 924 N N . CYS A 1 119 ? -6.801 13.586 1.524 1 98.81 119 CYS A N 1
ATOM 925 C CA . CYS A 1 119 ? -8.031 13.953 2.225 1 98.81 119 CYS A CA 1
ATOM 926 C C . CYS A 1 119 ? -8.93 12.734 2.408 1 98.81 119 CYS A C 1
ATOM 928 O O . CYS A 1 119 ? -9.125 11.953 1.476 1 98.81 119 CYS A O 1
ATOM 930 N N . PRO A 1 120 ? -9.539 12.633 3.527 1 98.75 120 PRO A N 1
ATOM 931 C CA . PRO A 1 120 ? -10.305 11.414 3.807 1 98.75 120 PRO A CA 1
ATOM 932 C C . PRO A 1 120 ? -11.703 11.445 3.195 1 98.75 120 PRO A C 1
ATOM 934 O O . PRO A 1 120 ? -12.297 10.391 2.951 1 98.75 120 PRO A O 1
ATOM 937 N N . VAL A 1 121 ? -12.289 12.609 3.086 1 98.62 121 VAL A N 1
ATOM 938 C CA . VAL A 1 121 ? -13.648 12.727 2.564 1 98.62 121 VAL A CA 1
ATOM 939 C C . VAL A 1 121 ? -13.75 13.969 1.682 1 98.62 121 VAL A C 1
ATOM 941 O O . VAL A 1 121 ? -12.883 14.844 1.715 1 98.62 121 VAL A O 1
ATOM 944 N N . ASP A 1 122 ? -14.875 13.992 0.871 1 98.19 122 ASP A N 1
ATOM 945 C CA . ASP A 1 122 ? -15.273 15.242 0.231 1 98.19 122 ASP A CA 1
ATOM 946 C C . ASP A 1 122 ? -15.828 16.234 1.255 1 98.19 122 ASP A C 1
ATOM 948 O O . ASP A 1 122 ? -16.578 15.844 2.154 1 98.19 122 ASP A O 1
ATOM 952 N N . GLY A 1 123 ? -15.359 17.484 1.087 1 98.19 123 GLY A N 1
ATOM 953 C CA . GLY A 1 123 ? -15.914 18.469 1.991 1 98.19 123 GLY A CA 1
ATOM 954 C C . GLY A 1 123 ? -15.148 19.781 1.982 1 98.19 123 GLY A C 1
ATOM 955 O O . GLY A 1 123 ? -14.477 20.109 1.001 1 98.19 123 GLY A O 1
ATOM 956 N N . THR A 1 124 ? -15.453 20.516 3.066 1 98.69 124 THR A N 1
ATOM 957 C CA . THR A 1 124 ? -14.828 21.828 3.242 1 98.69 124 THR A CA 1
ATOM 958 C C . THR A 1 124 ? -13.977 21.844 4.508 1 98.69 124 THR A C 1
ATOM 960 O O . THR A 1 124 ? -14.414 21.391 5.566 1 98.69 124 THR A O 1
ATOM 963 N N . ILE A 1 125 ? -12.75 22.375 4.301 1 98.75 125 ILE A N 1
ATOM 964 C CA . ILE A 1 125 ? -11.898 22.562 5.469 1 98.75 125 ILE A CA 1
ATOM 965 C C . ILE A 1 125 ? -12.477 23.672 6.352 1 98.75 125 ILE A C 1
ATOM 967 O O . ILE A 1 125 ? -12.664 24.797 5.898 1 98.75 125 ILE A O 1
ATOM 971 N N . VAL A 1 126 ? -12.773 23.328 7.633 1 98.62 126 VAL A N 1
ATOM 972 C CA . VAL A 1 126 ? -13.352 24.297 8.57 1 98.62 126 VAL A CA 1
ATOM 973 C C . VAL A 1 126 ? -12.234 24.984 9.352 1 98.62 126 VAL A C 1
ATOM 975 O O . VAL A 1 126 ? -12.281 26.203 9.562 1 98.62 126 VAL A O 1
ATOM 978 N N . LYS A 1 127 ? -11.281 24.203 9.727 1 98.38 127 LYS A N 1
ATOM 979 C CA . LYS A 1 127 ? -10.211 24.734 10.57 1 98.38 127 LYS A CA 1
ATOM 980 C C . LYS A 1 127 ? -8.945 23.891 10.445 1 98.38 127 LYS A C 1
ATOM 982 O 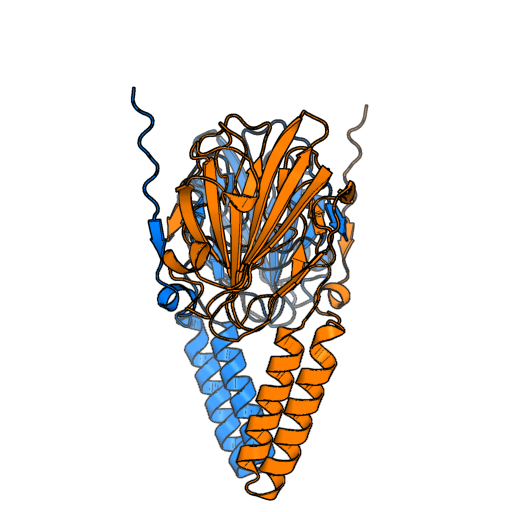O . LYS A 1 127 ? -9 22.656 10.477 1 98.38 127 LYS A O 1
ATOM 987 N N . CYS A 1 128 ? -7.859 24.547 10.219 1 98.06 128 CYS A N 1
ATOM 988 C CA . CYS A 1 128 ? -6.523 23.984 10.344 1 98.06 128 CYS A CA 1
ATOM 989 C C . CYS A 1 128 ? -5.781 24.562 11.539 1 98.06 128 CYS A C 1
ATOM 991 O O . CYS A 1 128 ? -5.707 25.797 11.688 1 98.06 128 CYS A O 1
ATOM 993 N N . SER A 1 129 ? -5.27 23.719 12.398 1 97.56 129 SER A N 1
ATOM 994 C CA . SER A 1 129 ? -4.547 24.188 13.578 1 97.56 129 SER A CA 1
ATOM 995 C C . SER A 1 129 ? -3.209 23.469 13.727 1 97.56 129 SER A C 1
ATOM 997 O O . SER A 1 129 ? -3.17 22.266 13.969 1 97.56 129 SER A O 1
ATOM 999 N N . TYR A 1 130 ? -2.141 24.234 13.555 1 95.19 130 TYR A N 1
ATOM 1000 C CA . TYR A 1 130 ? -0.792 23.703 13.703 1 95.19 130 TYR A CA 1
ATOM 1001 C C . TYR A 1 130 ? -0.294 23.875 15.133 1 95.19 130 TYR A C 1
ATOM 1003 O O . TYR A 1 130 ? -0.488 24.938 15.742 1 95.19 130 TYR A O 1
ATOM 1011 N N . ARG A 1 131 ? 0.241 22.906 15.742 1 92.06 131 ARG A N 1
ATOM 1012 C CA . ARG A 1 131 ? 0.867 22.953 17.062 1 92.06 131 ARG A CA 1
ATOM 1013 C C . ARG A 1 131 ? 2.297 22.422 17.016 1 92.06 131 ARG A C 1
ATOM 1015 O O . ARG A 1 131 ? 2.52 21.25 16.719 1 92.06 131 ARG A O 1
ATOM 1022 N N . PRO A 1 132 ? 3.07 23.484 17.328 1 87.94 132 PRO A N 1
ATOM 1023 C CA . PRO A 1 132 ? 4.422 22.938 17.484 1 87.94 132 PRO A CA 1
ATOM 1024 C C . PRO A 1 132 ? 4.535 21.984 18.656 1 87.94 132 PRO A C 1
ATOM 1026 O O . PRO A 1 132 ? 3.641 21.922 19.516 1 87.94 132 PRO A O 1
ATOM 1029 N N . GLY A 1 133 ? 5.5 20.906 18.562 1 85.62 133 GLY A N 1
ATOM 1030 C CA . GLY A 1 133 ? 5.578 19.906 19.609 1 85.62 133 GLY A CA 1
ATOM 1031 C C . GLY A 1 133 ? 6.93 19.219 1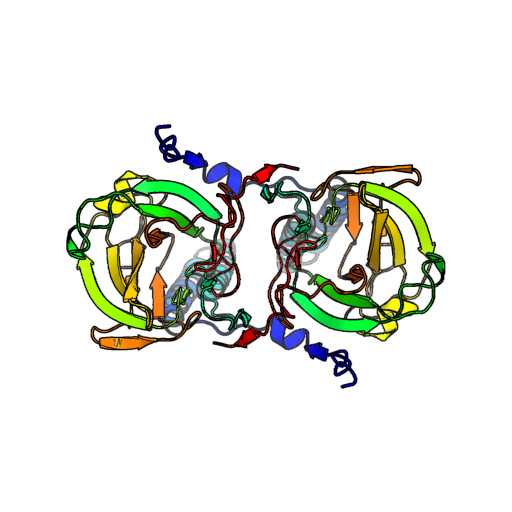9.688 1 85.62 133 GLY A C 1
ATOM 1032 O O . GLY A 1 133 ? 7.938 19.766 19.234 1 85.62 133 GLY A O 1
ATOM 1033 N N . LYS A 1 134 ? 6.742 18.25 20.578 1 85.25 134 LYS A N 1
ATOM 1034 C CA . LYS A 1 134 ? 7.934 17.438 20.797 1 85.25 134 LYS A CA 1
ATOM 1035 C C . LYS A 1 134 ? 8.148 16.438 19.656 1 85.25 134 LYS A C 1
ATOM 1037 O O . LYS A 1 134 ? 7.457 16.5 18.641 1 85.25 134 LYS A O 1
ATOM 1042 N N . PHE A 1 135 ? 9.172 15.664 19.75 1 82.12 135 PHE A N 1
ATOM 1043 C CA . PHE A 1 135 ? 9.516 14.688 18.719 1 82.12 135 PHE A CA 1
ATOM 1044 C C . PHE A 1 135 ? 9.625 13.289 19.312 1 82.12 135 PHE A C 1
ATOM 1046 O O . PHE A 1 135 ? 10.617 12.594 19.094 1 82.12 135 PHE A O 1
ATOM 1053 N N . LEU A 1 136 ? 8.586 12.93 19.969 1 79.94 136 LEU A N 1
ATOM 1054 C CA . LEU A 1 136 ? 8.516 11.57 20.5 1 79.94 136 LEU A CA 1
ATOM 1055 C C . LEU A 1 136 ? 8.188 10.57 19.406 1 79.94 136 LEU A C 1
ATOM 1057 O O . LEU A 1 136 ? 7.715 10.953 18.328 1 79.94 136 LEU A O 1
ATOM 1061 N N . ASP A 1 137 ? 8.516 9.258 19.688 1 81.81 137 ASP A N 1
ATOM 1062 C CA . ASP A 1 137 ? 8.094 8.195 18.781 1 81.81 137 ASP A CA 1
ATOM 1063 C C . ASP A 1 137 ? 6.586 8.258 18.531 1 81.81 137 ASP A C 1
ATOM 1065 O O . ASP A 1 137 ? 5.789 8.219 19.469 1 81.81 137 ASP A O 1
ATOM 1069 N N . ALA A 1 138 ? 6.223 8.383 17.266 1 80 138 ALA A N 1
ATOM 1070 C CA . ALA A 1 138 ? 4.836 8.602 16.859 1 80 138 ALA A CA 1
ATOM 1071 C C . ALA A 1 138 ? 3.961 7.406 17.219 1 80 138 ALA A C 1
ATOM 1073 O O . ALA A 1 138 ? 2.732 7.5 17.203 1 80 138 ALA A O 1
ATOM 1074 N N . SER A 1 139 ? 4.477 6.234 17.484 1 79.06 139 SER A N 1
ATOM 1075 C CA . SER A 1 139 ? 3.701 5.043 17.797 1 79.06 139 SER A CA 1
ATOM 1076 C C . SER A 1 139 ? 3.193 5.086 19.234 1 79.06 139 SER A C 1
ATOM 1078 O O . SER A 1 139 ? 2.318 4.305 19.625 1 79.06 139 SER A O 1
ATOM 1080 N N . LEU A 1 140 ? 3.74 5.961 19.984 1 78.25 140 LEU A N 1
ATOM 1081 C CA . LEU A 1 140 ? 3.291 6.109 21.359 1 78.25 140 LEU A CA 1
ATOM 1082 C C . LEU A 1 140 ? 1.984 6.895 21.438 1 78.25 140 LEU A C 1
ATOM 1084 O O . LEU A 1 140 ? 1.795 7.855 20.688 1 78.25 140 LEU A O 1
ATOM 1088 N N . ASP A 1 141 ? 1.147 6.504 22.281 1 79.75 141 ASP A N 1
ATOM 1089 C CA . ASP A 1 141 ? -0.141 7.176 22.422 1 79.75 141 ASP A CA 1
ATOM 1090 C C . ASP A 1 141 ? 0.046 8.648 22.781 1 79.75 141 ASP A C 1
ATOM 1092 O O . ASP A 1 141 ? -0.661 9.516 22.266 1 79.75 141 ASP A O 1
ATOM 1096 N N . LYS A 1 142 ? 0.975 8.906 23.656 1 80.31 142 LYS A N 1
ATOM 1097 C CA . LYS A 1 142 ? 1.214 10.273 24.125 1 80.31 142 LYS A CA 1
ATOM 1098 C C . LYS A 1 142 ? 1.67 11.172 22.984 1 80.31 142 LYS A C 1
ATOM 1100 O O . LYS A 1 142 ? 1.651 12.398 23.109 1 80.31 142 LYS A O 1
ATOM 1105 N N . ALA A 1 143 ? 2.072 10.609 21.906 1 82.38 143 ALA A N 1
ATOM 1106 C CA . ALA A 1 143 ? 2.529 11.398 20.766 1 82.38 143 ALA A CA 1
ATOM 1107 C C . ALA A 1 143 ? 1.388 12.219 20.188 1 82.38 143 ALA A C 1
ATOM 1109 O O . ALA A 1 143 ? 1.612 13.305 19.641 1 82.38 143 ALA A O 1
ATOM 1110 N N . SER A 1 144 ? 0.154 11.75 20.266 1 84.94 144 SER A N 1
ATOM 1111 C CA . SER A 1 144 ? -0.999 12.469 19.719 1 84.94 144 SER A CA 1
ATOM 1112 C C . SER A 1 144 ? -1.158 13.836 20.391 1 84.94 144 SER A C 1
ATOM 1114 O O . SER A 1 144 ? -1.605 14.789 19.766 1 84.94 144 SER A O 1
ATOM 1116 N N . ALA A 1 145 ? -0.705 13.891 21.641 1 85 145 ALA A N 1
ATOM 1117 C CA . ALA A 1 145 ? -0.9 15.133 22.391 1 85 145 ALA A CA 1
ATOM 1118 C C . ALA A 1 145 ? 0.377 15.961 22.406 1 85 145 ALA A C 1
ATOM 1120 O O . ALA A 1 145 ? 0.322 17.203 22.438 1 85 145 ALA A O 1
ATOM 1121 N N . ASP A 1 146 ? 1.504 15.289 22.281 1 87.94 146 ASP A N 1
ATOM 1122 C CA . ASP A 1 146 ? 2.732 15.992 22.641 1 87.94 146 ASP A CA 1
ATOM 1123 C C . ASP A 1 146 ? 3.549 16.344 21.391 1 87.94 146 ASP A C 1
ATOM 1125 O O . ASP A 1 146 ? 4.332 17.297 21.391 1 87.94 146 ASP A O 1
ATOM 1129 N N . ASN A 1 147 ? 3.389 15.586 20.422 1 89.5 147 ASN A N 1
ATOM 1130 C CA . ASN A 1 147 ? 4.234 15.781 19.25 1 89.5 147 ASN A CA 1
ATOM 1131 C C . ASN A 1 147 ? 3.752 16.953 18.406 1 89.5 147 ASN A C 1
ATOM 1133 O O . ASN A 1 147 ? 2.633 17.438 18.578 1 89.5 147 ASN A O 1
ATOM 1137 N N . GLU A 1 148 ? 4.703 17.469 17.516 1 90.44 148 GLU A N 1
ATOM 1138 C CA . GLU A 1 148 ? 4.25 18.328 16.438 1 90.44 148 GLU A CA 1
ATOM 1139 C C . GLU A 1 148 ? 3.041 17.734 15.719 1 90.44 148 GLU A C 1
ATOM 1141 O O . GLU A 1 148 ? 3.049 16.562 15.344 1 90.44 148 GLU A O 1
ATOM 1146 N N . ARG A 1 149 ? 2.012 18.562 15.57 1 93.62 149 ARG A N 1
ATOM 1147 C CA . ARG A 1 149 ? 0.832 18.031 14.898 1 93.62 149 ARG A CA 1
ATOM 1148 C C . ARG A 1 149 ? 0.094 19.125 14.133 1 93.62 149 ARG A C 1
ATOM 1150 O O . ARG A 1 149 ? 0.19 20.312 14.484 1 93.62 149 ARG A O 1
ATOM 1157 N N . MET A 1 150 ? -0.441 18.781 13.094 1 95.75 150 MET A N 1
ATOM 1158 C CA . MET A 1 150 ? -1.412 19.547 12.328 1 95.75 150 MET A CA 1
ATOM 1159 C C . MET A 1 150 ? -2.801 18.922 12.422 1 95.75 150 MET A C 1
ATOM 1161 O O . MET A 1 150 ? -3.033 17.828 11.898 1 95.75 150 MET A O 1
ATOM 1165 N N . SER A 1 151 ? -3.719 19.641 13.094 1 98 151 SER A N 1
ATOM 1166 C CA . SER A 1 151 ? -5.094 19.172 13.25 1 98 151 SER A CA 1
ATOM 1167 C C . SER A 1 151 ? -6.02 19.844 12.242 1 98 151 SER A C 1
ATOM 1169 O O . SER A 1 151 ? -5.945 21.062 12.031 1 98 151 SER A O 1
ATOM 1171 N N . VAL A 1 152 ? -6.883 19.062 11.664 1 98.62 152 VAL A N 1
ATOM 1172 C CA . VAL A 1 152 ? -7.77 19.594 10.625 1 98.62 152 VAL A CA 1
ATOM 1173 C C . VAL A 1 152 ? -9.211 19.156 10.914 1 98.62 152 VAL A C 1
ATOM 1175 O O . VAL A 1 152 ? -9.469 17.984 11.188 1 98.62 152 VAL A O 1
ATOM 1178 N 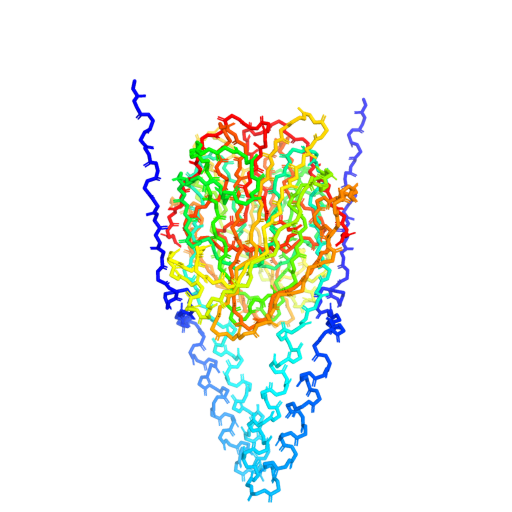N . ARG A 1 153 ? -10.086 20.062 10.898 1 98.75 153 ARG A N 1
ATOM 1179 C CA . ARG A 1 153 ? -11.523 19.844 10.984 1 98.75 153 ARG A CA 1
ATOM 1180 C C . ARG A 1 153 ? -12.195 20.062 9.625 1 98.75 153 ARG A C 1
ATOM 1182 O O . ARG A 1 153 ? -11.953 21.078 8.969 1 98.75 153 ARG A O 1
ATOM 1189 N N . MET A 1 154 ? -13.008 19.125 9.258 1 98.44 154 MET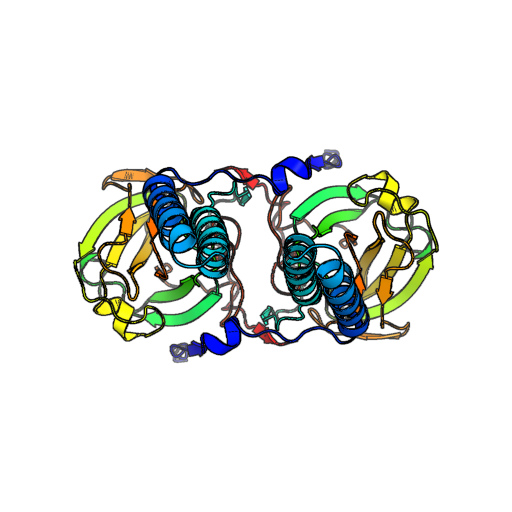 A N 1
ATOM 1190 C CA . MET A 1 154 ? -13.711 19.203 7.977 1 98.44 154 MET A CA 1
ATOM 1191 C C . MET A 1 154 ? -15.211 19.047 8.172 1 98.44 154 MET A C 1
ATOM 1193 O O . MET A 1 154 ? -15.656 18.312 9.055 1 98.44 154 MET A O 1
ATOM 1197 N N . SER A 1 155 ? -15.914 19.703 7.32 1 98.38 155 SER A N 1
ATOM 1198 C CA . SER A 1 155 ? -17.359 19.578 7.27 1 98.38 155 SER A CA 1
ATOM 1199 C C . SER A 1 155 ? -17.828 19.047 5.922 1 98.38 155 SER A C 1
ATOM 1201 O O . SER A 1 155 ? -17.359 19.5 4.875 1 98.38 155 SER A O 1
ATOM 1203 N N . ARG A 1 156 ? -18.656 18.078 5.961 1 98 156 ARG A N 1
ATOM 1204 C CA . ARG A 1 156 ? -19.25 17.516 4.75 1 98 156 ARG A CA 1
ATOM 1205 C C . ARG A 1 156 ? -20.531 18.266 4.371 1 98 156 ARG A C 1
ATOM 1207 O O . ARG A 1 156 ? -21.078 19.031 5.176 1 98 156 ARG A O 1
ATOM 1214 N N . ALA A 1 157 ? -21.047 17.969 3.178 1 96.69 157 ALA A N 1
ATOM 1215 C CA . ALA A 1 157 ? -22.266 18.609 2.688 1 96.69 157 ALA A CA 1
ATOM 1216 C C . ALA A 1 157 ? -23.469 18.203 3.523 1 96.69 157 ALA A C 1
ATOM 1218 O O . ALA A 1 157 ? -24.422 18.969 3.666 1 96.69 157 ALA A O 1
ATOM 1219 N N . ASP A 1 158 ? -23.406 17.016 4.121 1 96.06 158 ASP A N 1
ATOM 1220 C CA . ASP A 1 158 ? -24.547 16.531 4.898 1 96.06 158 ASP A CA 1
ATOM 1221 C C . ASP A 1 158 ? -24.484 17.031 6.34 1 96.06 158 ASP A C 1
ATOM 1223 O O . ASP A 1 158 ? -25.266 16.609 7.188 1 96.06 158 ASP A O 1
ATOM 1227 N N . GLY A 1 159 ? -23.5 17.844 6.684 1 95.88 159 GLY A N 1
ATOM 1228 C CA . GLY A 1 159 ? -23.406 18.469 7.996 1 95.88 159 GLY A CA 1
ATOM 1229 C C . GLY A 1 159 ? -22.516 17.688 8.953 1 95.88 159 GLY A C 1
ATOM 1230 O O . GLY A 1 159 ? -22.109 18.219 9.992 1 95.88 159 GLY A O 1
ATOM 1231 N N . ARG A 1 160 ? -22.188 16.484 8.695 1 96.94 160 ARG A N 1
ATOM 1232 C CA . ARG A 1 160 ? -21.312 15.703 9.555 1 96.94 160 ARG A CA 1
ATOM 1233 C C . ARG A 1 160 ? -19.875 16.234 9.492 1 96.94 160 ARG A C 1
ATOM 1235 O O . ARG A 1 160 ? -19.422 16.672 8.438 1 96.94 160 ARG A O 1
ATOM 1242 N N . GLU A 1 161 ? -19.25 16.109 10.609 1 97.81 161 GLU A N 1
ATOM 1243 C CA . GLU A 1 161 ? -17.891 16.609 10.695 1 97.81 161 GLU A CA 1
ATOM 1244 C C . GLU A 1 161 ? -16.906 15.477 10.977 1 97.81 161 GLU A C 1
ATOM 1246 O O . GLU A 1 161 ? -17.219 14.547 11.719 1 97.81 161 GLU A O 1
ATOM 1251 N N . ILE A 1 162 ? -15.742 15.609 10.422 1 98.12 162 ILE A N 1
ATOM 1252 C CA . ILE A 1 162 ? -14.633 14.68 10.617 1 98.12 162 ILE A CA 1
ATOM 1253 C C . ILE A 1 162 ? -13.367 15.453 10.961 1 98.12 162 ILE A C 1
ATOM 1255 O O . ILE A 1 162 ? -13.227 16.625 10.594 1 98.12 162 ILE A O 1
ATOM 1259 N N . ALA A 1 163 ? -12.539 14.844 11.758 1 98.75 163 ALA A N 1
ATOM 1260 C CA . ALA A 1 163 ? -11.227 15.422 12.039 1 98.75 163 ALA A CA 1
ATOM 1261 C C . ALA A 1 163 ? -10.117 14.445 11.664 1 98.75 163 ALA A C 1
ATOM 1263 O O . ALA A 1 163 ? -10.297 13.234 11.727 1 98.75 163 ALA A O 1
ATOM 1264 N N . PHE A 1 164 ? -9.047 14.961 11.234 1 98.62 164 PHE A N 1
ATOM 1265 C CA . PHE A 1 164 ? -7.836 14.164 11.086 1 98.62 164 PHE A CA 1
ATOM 1266 C C . PHE A 1 164 ? -6.609 14.961 11.508 1 98.62 164 PHE A C 1
ATOM 1268 O O . PHE A 1 164 ? -6.594 16.188 11.398 1 98.62 164 PHE A O 1
ATOM 1275 N N . VAL A 1 165 ? -5.617 14.258 12.039 1 97.31 165 VAL A N 1
ATOM 1276 C CA . VAL A 1 165 ? -4.465 14.891 12.672 1 97.31 165 VAL A CA 1
ATOM 1277 C C . VAL A 1 165 ? -3.178 14.242 12.164 1 97.31 165 VAL A C 1
ATOM 1279 O O . VAL A 1 165 ? -2.977 13.039 12.328 1 97.31 165 VAL A O 1
ATOM 1282 N N . GLN A 1 166 ? -2.293 15.031 11.492 1 96.06 166 GLN A N 1
ATOM 1283 C CA . GLN A 1 166 ? -0.924 14.617 11.203 1 96.06 166 GLN A CA 1
ATOM 1284 C C . GLN A 1 166 ? -0.044 14.727 12.445 1 96.06 166 GLN A C 1
ATOM 1286 O O . GLN A 1 166 ? 0.029 15.789 13.07 1 96.06 166 GLN A O 1
ATOM 1291 N N . ILE A 1 167 ? 0.545 13.672 12.836 1 93.5 167 ILE A N 1
ATOM 1292 C CA . ILE A 1 167 ? 1.43 13.648 14 1 93.5 167 ILE A CA 1
ATOM 1293 C C . ILE A 1 167 ? 2.84 13.25 13.562 1 93.5 167 ILE A C 1
ATOM 1295 O O . ILE A 1 167 ? 3.049 12.164 13.016 1 93.5 167 ILE A O 1
ATOM 1299 N N . ALA A 1 168 ? 3.768 14.109 13.883 1 89.19 168 ALA A N 1
ATOM 1300 C CA . ALA A 1 168 ? 5.156 13.852 13.508 1 89.19 168 ALA A CA 1
ATOM 1301 C C . ALA A 1 168 ? 5.84 12.938 14.516 1 89.19 168 ALA A C 1
ATOM 1303 O O . ALA A 1 168 ? 5.418 12.852 15.672 1 89.19 168 ALA A O 1
ATOM 1304 N N . GLY A 1 169 ? 6.852 12.258 14.062 1 83.38 169 GLY A N 1
ATOM 1305 C CA . GLY A 1 169 ? 7.633 11.383 14.922 1 83.38 169 GLY A CA 1
ATOM 1306 C C . GLY A 1 169 ? 8.938 12.008 15.383 1 83.38 169 GLY A C 1
ATOM 1307 O O . GLY A 1 169 ? 8.961 13.164 15.805 1 83.38 169 GLY A O 1
ATOM 1308 N N . LEU A 1 170 ? 9.992 11.258 15.391 1 72.38 170 LEU A N 1
ATOM 1309 C CA . LEU A 1 170 ? 11.25 11.508 16.078 1 72.38 170 LEU A CA 1
ATOM 1310 C C . LEU A 1 170 ? 12.023 12.648 15.422 1 72.38 170 LEU A C 1
ATOM 1312 O O . LEU A 1 170 ? 12.852 13.297 16.062 1 72.38 170 LEU A O 1
ATOM 1316 N N . VAL A 1 171 ? 11.742 12.977 14.172 1 67.12 171 VAL A N 1
ATOM 1317 C CA . VAL A 1 171 ? 12.523 14.055 13.562 1 67.12 171 VAL A CA 1
ATOM 1318 C C . VAL A 1 171 ? 11.672 15.32 13.461 1 67.12 171 VAL A C 1
ATOM 1320 O O . VAL A 1 171 ? 10.469 15.242 13.203 1 67.12 171 VAL A O 1
ATOM 1323 N N . ALA A 1 172 ? 12.273 16.484 13.844 1 58.66 172 ALA A N 1
ATOM 1324 C CA . ALA A 1 172 ? 11.594 17.781 13.922 1 58.66 172 ALA A CA 1
ATOM 1325 C C . ALA A 1 172 ? 11.148 18.25 12.539 1 58.66 172 ALA A C 1
ATOM 1327 O O . ALA A 1 172 ? 11.766 17.906 11.531 1 58.66 172 ALA A O 1
ATOM 1328 N N . ARG A 1 173 ? 10.078 19.109 12.625 1 61.47 173 ARG A N 1
ATOM 1329 C CA . ARG A 1 173 ? 9.508 20 11.633 1 61.47 173 ARG A CA 1
ATOM 1330 C C . ARG A 1 173 ? 9.305 19.297 10.297 1 61.47 173 ARG A C 1
ATOM 1332 O O . ARG A 1 173 ? 9.773 19.766 9.258 1 61.47 173 ARG A O 1
ATOM 1339 N N . ARG A 1 174 ? 8.344 18.422 10.477 1 78.75 174 ARG A N 1
ATOM 1340 C CA . ARG A 1 174 ? 8.359 17.484 9.367 1 78.75 174 ARG A CA 1
ATOM 1341 C C . ARG A 1 174 ? 7.016 17.469 8.641 1 78.75 174 ARG A C 1
ATOM 1343 O O . ARG A 1 174 ? 6.922 16.969 7.516 1 78.75 174 ARG A O 1
ATOM 1350 N N . ILE A 1 175 ? 6.18 18.406 9.219 1 89 175 ILE A N 1
ATOM 1351 C CA . ILE A 1 175 ? 4.859 18.297 8.609 1 89 175 ILE A CA 1
ATOM 1352 C C . ILE A 1 175 ? 4.688 19.375 7.539 1 89 175 ILE A C 1
ATOM 1354 O O . ILE A 1 175 ? 4.93 20.547 7.797 1 89 175 ILE A O 1
ATOM 1358 N N . LYS A 1 176 ? 4.371 19.031 6.398 1 91.31 176 LYS A N 1
ATOM 1359 C CA . LYS A 1 176 ? 3.889 19.922 5.34 1 91.31 176 LYS A CA 1
ATOM 1360 C C . LYS A 1 176 ? 2.406 19.688 5.062 1 91.31 176 LYS A C 1
ATOM 1362 O O . LYS A 1 176 ? 1.992 18.562 4.773 1 91.31 176 LYS A O 1
ATOM 1367 N N . CYS A 1 177 ? 1.616 20.656 5.227 1 94.56 177 CYS A N 1
ATOM 1368 C CA . CYS A 1 177 ? 0.181 20.641 4.965 1 94.56 177 CYS A CA 1
ATOM 1369 C C . CYS A 1 177 ? -0.239 21.844 4.137 1 94.56 177 CYS A C 1
ATOM 1371 O O . CYS A 1 177 ? -0.014 22.984 4.535 1 94.56 177 CYS A O 1
ATOM 1373 N N . ASP A 1 178 ? -0.911 21.656 3.039 1 95.5 178 ASP A N 1
ATOM 1374 C CA . ASP A 1 178 ? -1.235 22.719 2.096 1 95.5 178 ASP A CA 1
ATOM 1375 C C . ASP A 1 178 ? -2.703 23.125 2.209 1 95.5 178 ASP A C 1
ATOM 1377 O O . ASP A 1 178 ? -3.201 23.906 1.395 1 95.5 178 ASP A O 1
ATOM 1381 N N . LEU A 1 179 ? -3.393 22.609 3.164 1 97.88 179 LEU A N 1
ATOM 1382 C CA . LEU A 1 179 ? -4.812 22.891 3.334 1 97.88 179 LEU A CA 1
ATOM 1383 C C . LEU A 1 179 ? -5.012 24.266 3.963 1 97.88 179 LEU A C 1
ATOM 1385 O O . LEU A 1 179 ? -4.207 24.703 4.797 1 97.88 179 LEU A O 1
ATOM 1389 N N . LYS A 1 180 ? -6.109 24.906 3.58 1 97.81 180 LYS A N 1
ATOM 1390 C CA . LYS A 1 180 ? -6.492 26.203 4.117 1 97.81 180 LYS A CA 1
ATOM 1391 C C . LYS A 1 180 ? -7.961 26.219 4.539 1 97.81 180 LYS A C 1
ATOM 1393 O O . LYS A 1 180 ? -8.789 25.547 3.922 1 97.81 180 LYS A O 1
ATOM 1398 N N . ASP A 1 181 ? -8.219 27.062 5.555 1 98.12 181 ASP A N 1
ATOM 1399 C CA . ASP A 1 181 ? -9.602 27.234 5.984 1 98.12 181 ASP A CA 1
ATOM 1400 C C . ASP A 1 181 ? -10.492 27.672 4.82 1 98.12 181 ASP A C 1
ATOM 1402 O O . ASP A 1 181 ? -10.102 28.531 4.027 1 98.12 181 ASP A O 1
ATOM 1406 N N . GLY A 1 182 ? -11.625 27 4.707 1 98.31 182 GLY A N 1
ATOM 1407 C CA . GLY A 1 182 ? -12.602 27.359 3.684 1 98.31 182 GLY A CA 1
ATOM 1408 C C . GLY A 1 182 ? -12.398 26.594 2.385 1 98.31 182 GLY A C 1
ATOM 1409 O O . GLY A 1 182 ? -13.266 26.609 1.511 1 98.31 182 GLY A O 1
ATOM 1410 N N . GLN A 1 183 ? -11.32 25.938 2.258 1 98.31 183 GLN A N 1
ATOM 1411 C CA . GLN A 1 183 ? -10.977 25.219 1.03 1 98.31 183 GLN A CA 1
ATOM 1412 C C . GLN A 1 183 ? -11.891 24.016 0.814 1 98.31 183 GLN A C 1
ATOM 1414 O O . GLN A 1 183 ? -12.195 23.297 1.759 1 98.31 183 GLN A O 1
ATOM 1419 N N . GLN A 1 184 ? -12.414 23.859 -0.402 1 98.56 184 GLN A N 1
ATOM 1420 C CA . GLN A 1 184 ? -13.125 22.641 -0.784 1 98.56 184 GLN A CA 1
ATOM 1421 C C . GLN A 1 184 ? -12.156 21.578 -1.271 1 98.56 184 GLN A C 1
ATOM 1423 O O . GLN A 1 184 ? -11.25 21.859 -2.064 1 98.56 184 GLN A O 1
ATOM 1428 N N . VAL A 1 185 ? -12.359 20.375 -0.798 1 98.38 185 VAL A N 1
ATOM 1429 C CA . VAL A 1 185 ? -11.461 19.297 -1.183 1 98.38 185 VAL A CA 1
ATOM 1430 C C . VAL A 1 185 ? -12.273 18.047 -1.529 1 98.38 185 VAL A C 1
ATOM 1432 O O . VAL A 1 185 ? -13.461 17.969 -1.203 1 98.38 185 VAL A O 1
ATOM 1435 N N . ARG A 1 186 ? -11.625 17.141 -2.221 1 98 186 ARG A N 1
ATOM 1436 C CA . ARG A 1 186 ? -12.188 15.828 -2.555 1 98 186 ARG A CA 1
ATOM 1437 C C . ARG A 1 186 ? -11.445 14.711 -1.827 1 98 186 ARG A C 1
ATOM 1439 O O . ARG A 1 186 ? -10.242 14.82 -1.572 1 98 186 ARG A O 1
ATOM 1446 N N . ALA A 1 187 ? -12.188 13.641 -1.551 1 98.44 187 ALA A N 1
ATOM 1447 C CA . ALA A 1 187 ? -11.547 12.469 -0.966 1 98.44 187 ALA A CA 1
ATOM 1448 C C . ALA A 1 187 ? -10.398 11.984 -1.845 1 98.44 187 ALA A C 1
ATOM 1450 O O . ALA A 1 187 ? -10.539 11.898 -3.068 1 98.44 187 ALA A O 1
ATOM 1451 N N . GLY A 1 188 ? -9.258 11.711 -1.179 1 98.19 188 GLY A N 1
ATOM 1452 C CA . GLY A 1 188 ? -8.125 11.164 -1.91 1 98.19 188 GLY A CA 1
ATOM 1453 C C . GLY A 1 188 ? -7.184 12.234 -2.43 1 98.19 188 GLY A C 1
ATOM 1454 O O . GLY A 1 188 ? -6.062 11.938 -2.848 1 98.19 188 GLY A O 1
ATOM 1455 N N . GLN A 1 189 ? -7.613 13.461 -2.428 1 97.88 189 GLN A N 1
ATOM 1456 C CA . GLN A 1 189 ? -6.77 14.562 -2.879 1 97.88 189 GLN A CA 1
ATOM 1457 C C . GLN A 1 189 ? -5.535 14.711 -1.994 1 97.88 189 GLN A C 1
ATOM 1459 O O . GLN A 1 189 ? -5.637 14.656 -0.767 1 97.88 189 GLN A O 1
ATOM 1464 N N . ARG A 1 190 ? -4.375 14.836 -2.664 1 97.56 190 ARG A N 1
ATOM 1465 C CA . ARG A 1 190 ? -3.135 15.055 -1.926 1 97.56 190 ARG A CA 1
ATOM 1466 C C . ARG A 1 190 ? -3.154 16.391 -1.202 1 97.56 190 ARG A C 1
ATOM 1468 O O . ARG A 1 190 ? -3.592 17.406 -1.762 1 97.56 190 ARG A O 1
ATOM 1475 N N . PHE A 1 191 ? -2.701 16.422 0.06 1 96.81 191 PHE A N 1
ATOM 1476 C CA . PHE A 1 191 ? -2.738 17.703 0.739 1 96.81 191 PHE A CA 1
ATOM 1477 C C . PHE A 1 191 ? -1.43 17.969 1.472 1 96.81 191 PHE A C 1
ATOM 1479 O O . PHE A 1 191 ? -1.229 19.062 2.025 1 96.81 191 PHE A O 1
ATOM 1486 N N . GLY A 1 192 ? -0.579 16.953 1.516 1 93.56 192 GLY A N 1
ATOM 1487 C CA . GLY A 1 192 ? 0.67 17.172 2.232 1 93.56 192 GLY A CA 1
ATOM 1488 C C . GLY A 1 192 ? 1.467 15.891 2.422 1 93.56 192 GLY A C 1
ATOM 1489 O O . GLY A 1 192 ? 1.228 14.898 1.734 1 93.56 192 GLY A O 1
ATOM 1490 N N . LEU A 1 193 ? 2.549 16.031 3.328 1 92.56 193 LEU A N 1
ATOM 1491 C CA . LEU A 1 193 ? 3.396 14.898 3.672 1 92.56 193 LEU A CA 1
ATOM 1492 C C . LEU A 1 193 ? 4.031 15.094 5.047 1 92.56 193 LEU A C 1
ATOM 1494 O O . LEU A 1 193 ? 4.039 16.203 5.582 1 92.56 193 LEU A O 1
ATOM 1498 N N . ILE A 1 194 ? 4.289 14.031 5.625 1 89.25 194 ILE A N 1
ATOM 1499 C CA . ILE A 1 194 ? 5.039 14.023 6.879 1 89.25 194 ILE A CA 1
ATOM 1500 C C . ILE A 1 194 ? 6.375 13.312 6.676 1 89.25 194 ILE A C 1
ATOM 1502 O O . ILE A 1 194 ? 6.41 12.156 6.254 1 89.25 194 ILE A O 1
ATOM 1506 N N . ARG A 1 195 ? 7.352 13.875 7.098 1 83.56 195 ARG A N 1
ATOM 1507 C CA . ARG A 1 195 ? 8.672 13.312 6.852 1 83.56 195 ARG A CA 1
ATOM 1508 C C . ARG A 1 195 ? 9.109 12.414 8 1 83.56 195 ARG A C 1
ATOM 1510 O O . ARG A 1 195 ? 8.852 12.719 9.172 1 83.56 195 ARG A O 1
ATOM 1517 N N . PHE A 1 196 ? 9.781 11.305 7.676 1 76.25 196 PHE A N 1
ATOM 1518 C CA . PHE A 1 196 ? 10.578 10.398 8.5 1 76.25 196 PHE A CA 1
ATOM 1519 C C . PHE A 1 196 ? 9.75 9.828 9.641 1 76.25 196 PHE A C 1
ATOM 1521 O O . PHE A 1 196 ? 10.156 9.883 10.797 1 76.25 196 PHE A O 1
ATOM 1528 N N . GLY A 1 197 ? 8.734 9.164 9.469 1 69.62 197 GLY A N 1
ATOM 1529 C CA . GLY A 1 197 ? 7.914 8.445 10.438 1 69.62 197 GLY A CA 1
ATOM 1530 C C . GLY A 1 197 ? 6.809 9.297 11.031 1 69.62 197 GLY A C 1
ATOM 1531 O O . GLY A 1 197 ? 7.066 10.398 11.523 1 69.62 197 GLY A O 1
ATOM 1532 N N . SER A 1 198 ? 5.617 8.781 10.977 1 87.44 198 SER A N 1
ATOM 1533 C CA . SER A 1 198 ? 4.484 9.578 11.43 1 87.44 198 SER A CA 1
ATOM 1534 C C . SER A 1 198 ? 3.232 8.719 11.586 1 87.44 198 SER A C 1
ATOM 1536 O O . SER A 1 198 ? 3.277 7.504 11.391 1 87.44 198 SER A O 1
ATOM 1538 N N . ARG A 1 199 ? 2.369 9.438 12.016 1 93.06 199 ARG A N 1
ATOM 1539 C CA . ARG A 1 199 ? 1.043 8.867 12.227 1 93.06 199 ARG A CA 1
ATOM 1540 C C . ARG A 1 199 ? -0.048 9.867 11.852 1 93.06 199 ARG A C 1
ATOM 1542 O O . ARG A 1 199 ? 0.125 11.078 12.008 1 93.06 199 ARG A O 1
ATOM 1549 N N . VAL A 1 200 ? -1.134 9.383 11.367 1 96.75 200 VAL A N 1
ATOM 1550 C CA . VAL A 1 200 ? -2.314 10.211 11.141 1 96.75 200 VAL A CA 1
ATOM 1551 C C . VAL A 1 200 ? -3.518 9.609 11.859 1 96.75 200 VAL A C 1
ATOM 1553 O O . VAL A 1 200 ? -3.828 8.43 11.688 1 96.75 200 VAL A O 1
ATOM 1556 N N . ASP A 1 201 ? -4.133 10.398 12.648 1 97.56 201 ASP A N 1
ATOM 1557 C CA . ASP A 1 201 ? -5.363 10.039 13.344 1 97.56 201 ASP A CA 1
ATOM 1558 C C . ASP A 1 201 ? -6.59 10.539 12.586 1 97.56 201 ASP A C 1
ATOM 1560 O O . ASP A 1 201 ? -6.605 11.68 12.109 1 97.56 201 ASP A O 1
ATOM 1564 N N . VAL A 1 202 ? -7.578 9.711 12.492 1 98.75 202 VAL A N 1
ATOM 1565 C CA . VAL A 1 202 ? -8.859 10.094 11.914 1 98.75 202 VAL A CA 1
ATOM 1566 C C . VAL A 1 202 ? -9.969 9.938 12.953 1 98.75 202 VAL A C 1
ATOM 1568 O O . VAL A 1 202 ? -10.109 8.867 13.555 1 98.75 202 VAL A O 1
ATOM 1571 N N . TYR A 1 203 ? -10.727 10.945 13.203 1 98.62 203 TYR A N 1
ATOM 1572 C CA . TYR A 1 203 ? -11.883 10.93 14.094 1 98.62 203 TYR A CA 1
ATOM 1573 C C . TYR A 1 203 ? -13.188 10.891 13.297 1 98.62 203 TYR A C 1
ATOM 1575 O O . TYR A 1 203 ? -13.516 11.852 12.586 1 98.62 203 TYR A O 1
ATOM 1583 N N . LEU A 1 204 ? -13.914 9.844 13.477 1 98.62 204 LEU A N 1
ATOM 1584 C CA . LEU A 1 204 ? -15.141 9.625 12.711 1 98.62 204 LEU A CA 1
ATOM 1585 C C . LEU A 1 204 ? -16.312 10.352 13.359 1 98.62 204 LEU A C 1
ATOM 1587 O O . LEU A 1 204 ? -16.297 10.641 14.555 1 98.62 204 LEU A O 1
ATOM 1591 N N . PRO A 1 205 ? -17.375 10.68 12.508 1 97.56 205 PRO A N 1
ATOM 1592 C CA . PRO A 1 205 ? -18.609 11.188 13.109 1 97.56 205 PRO A CA 1
ATOM 1593 C C . PRO A 1 205 ? -19.234 10.195 14.094 1 97.56 205 PRO A C 1
ATOM 1595 O O . PRO A 1 205 ? -18.953 9 14.039 1 97.56 205 PRO A O 1
ATOM 1598 N N . ASP A 1 206 ? -20.062 10.742 14.938 1 95 206 ASP A N 1
ATOM 1599 C CA . ASP A 1 206 ? -20.75 9.93 15.945 1 95 206 ASP A CA 1
ATOM 1600 C C . ASP A 1 206 ? -21.531 8.789 15.297 1 95 206 ASP A C 1
ATOM 1602 O O . ASP A 1 206 ? -22.188 8.992 14.273 1 95 206 ASP A O 1
ATOM 1606 N N . GLY A 1 207 ? -21.328 7.605 15.82 1 94.88 207 GLY A N 1
ATOM 1607 C CA . GLY A 1 207 ? -22.141 6.469 15.398 1 94.88 207 GLY A CA 1
ATOM 1608 C C . GLY A 1 207 ? -21.531 5.695 14.242 1 94.88 207 GLY A C 1
ATOM 1609 O O . GLY A 1 207 ? -22.062 4.664 13.836 1 94.88 207 GLY A O 1
ATOM 1610 N N . VAL A 1 208 ? -20.469 6.121 13.703 1 97.5 208 VAL A N 1
ATOM 1611 C CA . VAL A 1 208 ? -19.844 5.461 12.562 1 97.5 208 VAL A CA 1
ATOM 1612 C C . VAL A 1 208 ? -18.828 4.434 13.039 1 97.5 208 VAL A C 1
ATOM 1614 O O . VAL A 1 208 ? -17.984 4.738 13.883 1 97.5 208 VAL A O 1
ATOM 1617 N N . ALA A 1 209 ? -18.953 3.271 12.539 1 97.81 209 ALA A N 1
ATOM 1618 C CA . ALA A 1 209 ? -18.062 2.182 12.922 1 97.81 209 ALA A CA 1
ATOM 1619 C C . ALA A 1 209 ? -16.938 2.008 11.906 1 97.81 209 ALA A C 1
ATOM 1621 O O . ALA A 1 209 ? -17.125 2.215 10.711 1 97.81 209 ALA A O 1
ATOM 1622 N N . PRO A 1 210 ? -15.766 1.593 12.414 1 98.38 210 PRO A N 1
ATOM 1623 C CA . PRO A 1 210 ? -14.664 1.331 11.484 1 98.38 210 PRO A CA 1
ATOM 1624 C C . PRO A 1 210 ? -14.891 0.075 10.641 1 98.38 210 PRO A C 1
ATOM 1626 O O . PRO A 1 210 ? -15.453 -0.907 11.133 1 98.38 210 PRO A O 1
ATOM 1629 N N . LEU A 1 211 ? -14.383 0.126 9.406 1 98.5 211 LEU A N 1
ATOM 1630 C CA . LEU A 1 211 ? -14.406 -1.028 8.516 1 98.5 211 LEU A CA 1
ATOM 1631 C C . LEU A 1 211 ? -13.016 -1.656 8.414 1 98.5 211 LEU A C 1
ATOM 1633 O O . LEU A 1 211 ? -12.758 -2.439 7.496 1 98.5 211 LEU A O 1
ATOM 1637 N N . VAL A 1 212 ? -12.086 -1.252 9.234 1 98.06 212 VAL A N 1
ATOM 1638 C CA . VAL A 1 212 ? -10.742 -1.805 9.359 1 98.06 212 VAL A CA 1
ATOM 1639 C C . VAL A 1 212 ? -10.477 -2.215 10.805 1 98.06 212 VAL A C 1
ATOM 1641 O O . VAL A 1 212 ? -11.18 -1.767 11.719 1 98.06 212 VAL A O 1
ATOM 1644 N N . SER A 1 213 ? -9.484 -3.064 11 1 96.19 213 SER A N 1
ATOM 1645 C CA . SER A 1 213 ? -9.172 -3.568 12.336 1 96.19 213 SER A CA 1
ATOM 1646 C C . SER A 1 213 ? -7.707 -3.324 12.688 1 96.19 213 SER A C 1
ATOM 1648 O O . SER A 1 213 ? -6.891 -3.031 11.812 1 96.19 213 SER A O 1
ATOM 1650 N N . LEU A 1 214 ? -7.461 -3.453 13.953 1 94.94 214 LEU A N 1
ATOM 1651 C CA . LEU A 1 214 ? -6.105 -3.303 14.469 1 94.94 214 LEU A CA 1
ATOM 1652 C C . LEU A 1 214 ? -5.133 -4.219 13.734 1 94.94 214 LEU A C 1
ATOM 1654 O O . LEU A 1 214 ? -5.426 -5.398 13.531 1 94.94 214 LEU A O 1
ATOM 1658 N N . GLY A 1 215 ? -4 -3.613 13.297 1 94.62 215 GLY A N 1
ATOM 1659 C CA . GLY A 1 215 ? -2.953 -4.402 12.672 1 94.62 215 GLY A CA 1
ATOM 1660 C C . GLY A 1 215 ? -3.125 -4.531 11.172 1 94.62 215 GLY A C 1
ATOM 1661 O O . GLY A 1 215 ? -2.236 -5.035 10.477 1 94.62 215 GLY A O 1
ATOM 1662 N N . GLN A 1 216 ? -4.23 -4.102 10.641 1 96.38 216 GLN A N 1
ATOM 1663 C CA . GLN A 1 216 ? -4.488 -4.176 9.211 1 96.38 216 GLN A CA 1
ATOM 1664 C C . GLN A 1 216 ? -3.617 -3.188 8.438 1 96.38 216 GLN A C 1
ATOM 1666 O O . GLN A 1 216 ? -3.436 -2.047 8.867 1 96.38 216 GLN A O 1
ATOM 1671 N N . SER A 1 217 ? -3.102 -3.609 7.309 1 96.56 217 SER A N 1
ATOM 1672 C CA . SER A 1 217 ? -2.34 -2.725 6.434 1 96.56 217 SER A CA 1
ATOM 1673 C C . SER A 1 217 ? -3.26 -1.778 5.668 1 96.56 217 SER A C 1
ATOM 1675 O O . SER A 1 217 ? -4.359 -2.164 5.262 1 96.56 217 SER A O 1
ATOM 1677 N N . ILE A 1 218 ? -2.719 -0.579 5.438 1 97.62 218 ILE A N 1
ATOM 1678 C CA . ILE A 1 218 ? -3.545 0.485 4.883 1 97.62 218 ILE A CA 1
ATOM 1679 C C . ILE A 1 218 ? -2.828 1.129 3.697 1 97.62 218 ILE A C 1
ATOM 1681 O O . ILE A 1 218 ? -1.611 1.326 3.732 1 97.62 218 ILE A O 1
ATOM 1685 N N . ILE A 1 219 ? -3.619 1.466 2.652 1 98.06 219 ILE A N 1
ATOM 1686 C CA . ILE A 1 219 ? -3.133 2.213 1.497 1 98.06 219 ILE A CA 1
ATOM 1687 C C . ILE A 1 219 ? -3.859 3.551 1.403 1 98.06 219 ILE A C 1
ATOM 1689 O O . ILE A 1 219 ? -5.078 3.592 1.22 1 98.06 219 ILE A O 1
ATOM 1693 N N . ALA A 1 220 ? -3.098 4.664 1.466 1 98.5 220 ALA A N 1
ATOM 1694 C CA . ALA A 1 220 ? -3.668 6.008 1.411 1 98.5 220 ALA A CA 1
ATOM 1695 C C . ALA A 1 220 ? -4.398 6.238 0.091 1 98.5 220 ALA A C 1
ATOM 1697 O O . ALA A 1 220 ? -3.912 5.844 -0.971 1 98.5 220 ALA A O 1
ATOM 1698 N N . GLY A 1 221 ? -5.586 6.816 0.185 1 98.56 221 GLY A N 1
ATOM 1699 C CA . GLY A 1 221 ? -6.336 7.172 -1.009 1 98.56 221 GLY A CA 1
ATOM 1700 C C . GLY A 1 221 ? -7.133 6.012 -1.578 1 98.56 221 GLY A C 1
ATOM 1701 O O . GLY A 1 221 ? -7.91 6.191 -2.518 1 98.56 221 GLY A O 1
ATOM 1702 N N . GLU A 1 222 ? -6.922 4.816 -1.011 1 98.62 222 GLU A N 1
ATOM 1703 C CA . GLU A 1 222 ? -7.594 3.666 -1.606 1 98.62 222 GLU A CA 1
ATOM 1704 C C . GLU A 1 222 ? -8.32 2.844 -0.549 1 98.62 222 GLU A C 1
ATOM 1706 O O . GLU A 1 222 ? -9.453 2.406 -0.769 1 98.62 222 GLU A O 1
ATOM 1711 N N . THR A 1 223 ? -7.773 2.535 0.627 1 98.69 223 THR A N 1
ATOM 1712 C CA . THR A 1 223 ? -8.422 1.756 1.675 1 98.69 223 THR A CA 1
ATOM 1713 C C . THR A 1 223 ? -9.586 2.533 2.281 1 98.69 223 THR A C 1
ATOM 1715 O O . THR A 1 223 ? -9.445 3.705 2.635 1 98.69 223 THR A O 1
ATOM 1718 N N . VAL A 1 224 ? -10.734 1.931 2.387 1 98.81 224 VAL A N 1
ATOM 1719 C CA . VAL A 1 224 ? -11.914 2.508 3.027 1 98.81 224 VAL A CA 1
ATOM 1720 C C . VAL A 1 224 ? -11.867 2.24 4.531 1 98.81 224 VAL A C 1
ATOM 1722 O O . VAL A 1 224 ? -11.953 1.089 4.965 1 98.81 224 VAL A O 1
ATOM 1725 N N . LEU A 1 225 ? -11.773 3.312 5.297 1 98.81 225 LEU A N 1
ATOM 1726 C CA . LEU A 1 225 ? -11.695 3.182 6.746 1 98.81 225 LEU A CA 1
ATOM 1727 C C . LEU A 1 225 ? -13.086 2.996 7.348 1 98.81 225 LEU A C 1
ATOM 1729 O O . LEU A 1 225 ? -13.234 2.365 8.398 1 98.81 225 LEU A O 1
ATOM 1733 N N . ALA A 1 226 ? -14.039 3.607 6.738 1 98.75 226 ALA A N 1
ATOM 1734 C CA . ALA A 1 226 ? -15.422 3.58 7.211 1 98.75 226 ALA A CA 1
ATOM 1735 C C . ALA A 1 226 ? -16.391 3.979 6.105 1 98.75 226 ALA A C 1
ATOM 1737 O O . ALA A 1 226 ? -15.977 4.508 5.07 1 98.75 226 ALA A O 1
ATOM 1738 N N . ASP A 1 227 ? -17.594 3.652 6.262 1 98.25 227 ASP A N 1
ATOM 1739 C CA . ASP A 1 227 ? -18.719 4.039 5.414 1 98.25 227 ASP A CA 1
ATOM 1740 C C . ASP A 1 227 ? -19.797 4.746 6.227 1 98.25 227 ASP A C 1
ATOM 1742 O O . ASP A 1 227 ? -20.469 4.129 7.066 1 98.25 227 ASP A O 1
ATOM 1746 N N . LEU A 1 228 ? -19.984 6.012 5.938 1 97.88 228 LEU A N 1
ATOM 1747 C CA . LEU A 1 228 ? -20.859 6.867 6.727 1 97.88 228 LEU A CA 1
ATOM 1748 C C . LEU A 1 228 ? -22.312 6.426 6.594 1 97.88 228 LEU A C 1
ATOM 1750 O O . LEU A 1 228 ? -23.156 6.797 7.414 1 97.88 228 LEU A O 1
ATOM 1754 N N . ASP A 1 229 ? -22.594 5.664 5.602 1 94.88 229 ASP A N 1
ATOM 1755 C CA . ASP A 1 229 ? -23.969 5.258 5.336 1 94.88 229 ASP A CA 1
ATOM 1756 C C . ASP A 1 229 ? -24.203 3.811 5.758 1 94.88 229 ASP A C 1
ATOM 1758 O O . ASP A 1 229 ? -25.312 3.289 5.621 1 94.88 229 ASP A O 1
ATOM 1762 N N . SER A 1 230 ? -23.203 3.205 6.219 1 94.56 230 SER A N 1
ATOM 1763 C CA . SER A 1 230 ? -23.297 1.792 6.57 1 94.56 230 SER A CA 1
ATOM 1764 C C . SER A 1 230 ? -23.875 1.612 7.969 1 94.56 230 SER A C 1
ATOM 1766 O O . SER A 1 230 ? -23.625 2.424 8.859 1 94.56 230 SER A O 1
ATOM 1768 N N . THR A 1 231 ? -24.609 0.499 8.203 1 93.19 231 THR A N 1
ATOM 1769 C CA . THR A 1 231 ? -25.094 0.123 9.523 1 93.19 231 THR A CA 1
ATOM 1770 C C . THR A 1 231 ? -24.266 -1.007 10.109 1 93.19 231 THR A C 1
ATOM 1772 O O . THR A 1 231 ? -24.578 -1.533 11.18 1 93.19 231 THR A O 1
ATOM 1775 N N . GLU A 1 232 ? -23.219 -1.38 9.367 1 93.81 232 GLU A N 1
ATOM 1776 C CA . GLU A 1 232 ? -22.344 -2.438 9.844 1 93.81 232 GLU A CA 1
ATOM 1777 C C . GLU A 1 232 ? -21.594 -2.004 11.102 1 93.81 232 GLU A C 1
ATOM 1779 O O . GLU A 1 232 ? -21.109 -0.871 11.188 1 93.81 232 GLU A O 1
ATOM 1784 N N . GLY A 1 233 ? -21.562 -2.902 12.125 1 94.69 233 GLY A N 1
ATOM 1785 C CA . GLY A 1 233 ? -20.734 -2.625 13.289 1 94.69 233 GLY A CA 1
ATOM 1786 C C . GLY A 1 233 ? -19.25 -2.652 12.992 1 94.69 233 GLY A C 1
ATOM 1787 O O . GLY A 1 233 ? -18.844 -2.926 11.859 1 94.69 233 GLY A O 1
ATOM 1788 N N . ALA A 1 234 ? -18.469 -2.369 14.008 1 96.19 234 ALA A N 1
ATOM 1789 C CA . ALA A 1 234 ? -17.016 -2.35 13.852 1 96.19 234 ALA A CA 1
ATOM 1790 C C . ALA A 1 234 ? -16.5 -3.701 13.367 1 96.19 234 ALA A C 1
ATOM 1792 O O . ALA A 1 234 ? -16.797 -4.734 13.977 1 96.19 234 ALA A O 1
ATOM 1793 N N . ARG A 1 235 ? -15.742 -3.68 12.344 1 96.56 235 ARG A N 1
ATOM 1794 C CA . ARG A 1 235 ? -15.203 -4.926 11.812 1 96.56 235 ARG A CA 1
ATOM 1795 C C . ARG A 1 235 ? -14.133 -5.492 12.742 1 96.56 235 ARG A C 1
ATOM 1797 O O . ARG A 1 235 ? -13.352 -4.738 13.336 1 96.56 235 ARG A O 1
ATOM 1804 N N . GLN A 1 236 ? -14.141 -6.766 12.781 1 96 236 GLN A N 1
ATOM 1805 C CA . GLN A 1 236 ? -13.102 -7.496 13.5 1 96 236 GLN A CA 1
ATOM 1806 C C . GLN A 1 236 ? -12.133 -8.18 12.531 1 96 236 GLN A C 1
ATOM 1808 O O . GLN A 1 236 ? -12.492 -8.453 11.383 1 96 236 GLN A O 1
ATOM 1813 N N . GLY A 1 237 ? -10.859 -8.289 12.992 1 96.38 237 GLY A N 1
ATOM 1814 C CA . GLY A 1 237 ? -9.844 -8.961 12.188 1 96.38 237 GLY A CA 1
ATOM 1815 C C . GLY A 1 237 ? -9.047 -9.984 12.977 1 96.38 237 GLY A C 1
ATOM 1816 O O . GLY A 1 237 ? -8.93 -9.883 14.195 1 96.38 237 GLY A O 1
ATOM 1817 N N . GLU A 1 238 ? -8.586 -11.008 12.289 1 96.06 238 GLU A N 1
ATOM 1818 C CA . GLU A 1 238 ? -7.73 -12.047 12.859 1 96.06 238 GLU A CA 1
ATOM 1819 C C . GLU A 1 238 ? -6.562 -12.375 11.93 1 96.06 238 GLU A C 1
ATOM 1821 O O . GLU A 1 238 ? -6.691 -12.289 10.711 1 96.06 238 GLU A O 1
ATOM 1826 N N . ILE A 1 239 ? -5.434 -12.648 12.586 1 93.81 239 ILE A N 1
ATOM 1827 C CA . ILE A 1 239 ? -4.324 -13.164 11.789 1 93.81 239 ILE A CA 1
ATOM 1828 C C . ILE A 1 239 ? -4.645 -14.586 11.32 1 93.81 239 ILE A C 1
ATOM 1830 O O . ILE A 1 239 ? -4.922 -15.469 12.133 1 93.81 239 ILE A O 1
ATOM 1834 N N . ARG A 1 240 ? -4.703 -14.695 10.047 1 92.62 240 ARG A N 1
ATOM 1835 C CA . ARG A 1 240 ? -5.023 -16.016 9.5 1 92.62 240 ARG A CA 1
ATOM 1836 C C . ARG A 1 240 ? -3.924 -16.5 8.555 1 92.62 240 ARG A C 1
ATOM 1838 O O . ARG A 1 240 ? -3.271 -15.688 7.891 1 92.62 240 ARG A O 1
ATOM 1845 N N . MET B 1 1 ? -27.609 -0.643 28.031 1 22.36 1 MET B N 1
ATOM 1846 C CA . MET B 1 1 ? -26.5 -1.535 27.719 1 22.36 1 MET B CA 1
ATOM 1847 C C . MET B 1 1 ? -25.312 -0.754 27.156 1 22.36 1 MET B C 1
ATOM 1849 O O . MET B 1 1 ? -25.453 -0.057 26.141 1 22.36 1 MET B O 1
ATOM 1853 N N . ARG B 1 2 ? -24.328 -0.26 27.938 1 26.45 2 ARG B N 1
ATOM 1854 C CA . ARG B 1 2 ? -23.25 0.718 27.859 1 26.45 2 ARG B CA 1
ATOM 1855 C C . ARG B 1 2 ? -22.25 0.339 26.781 1 26.45 2 ARG B C 1
ATOM 1857 O O . ARG B 1 2 ? -21.734 -0.78 26.766 1 26.45 2 ARG B O 1
ATOM 1864 N N . GLY B 1 3 ? -22.422 0.721 25.609 1 29.56 3 GLY B N 1
ATOM 1865 C CA . GLY B 1 3 ? -21.625 0.353 24.453 1 29.56 3 GLY B CA 1
ATOM 1866 C C . GLY B 1 3 ? -20.156 0.177 24.766 1 29.56 3 GLY B C 1
ATOM 1867 O O . GLY B 1 3 ? -19.547 1.031 25.422 1 29.56 3 GLY B O 1
ATOM 1868 N N . GLU B 1 4 ? -19.719 -1.022 25.047 1 34.16 4 GLU B N 1
ATOM 1869 C CA . GLU B 1 4 ? -18.375 -1.365 25.469 1 34.16 4 GLU B CA 1
ATOM 1870 C C . GLU B 1 4 ? -17.344 -0.472 24.781 1 34.16 4 GLU B C 1
ATOM 1872 O O . GLU B 1 4 ? -17.344 -0.321 23.562 1 34.16 4 GLU B O 1
ATOM 1877 N N . ALA B 1 5 ? -16.922 0.502 25.469 1 36.38 5 ALA B N 1
ATOM 1878 C CA . ALA B 1 5 ? -15.867 1.451 25.125 1 36.38 5 ALA B CA 1
ATOM 1879 C C . ALA B 1 5 ? -14.742 0.768 24.359 1 36.38 5 ALA B C 1
ATOM 1881 O O . ALA B 1 5 ? -14.141 -0.189 24.844 1 36.38 5 ALA B O 1
ATOM 1882 N N . VAL B 1 6 ? -14.828 0.474 23.172 1 46 6 VAL B N 1
ATOM 1883 C CA . VAL B 1 6 ? -13.719 -0.069 22.391 1 46 6 VAL B CA 1
ATOM 1884 C C . VAL B 1 6 ? -12.398 0.496 22.906 1 46 6 VAL B C 1
ATOM 1886 O O . VAL B 1 6 ? -12.148 1.7 22.812 1 46 6 VAL B O 1
ATOM 1889 N N . GLN B 1 7 ? -11.789 -0.157 24.062 1 48.91 7 GLN B N 1
ATOM 1890 C CA . GLN B 1 7 ? -10.5 0.198 24.641 1 48.91 7 GLN B CA 1
ATOM 1891 C C . GLN B 1 7 ? -9.445 0.396 23.547 1 48.91 7 GLN B C 1
ATOM 1893 O O . GLN B 1 7 ? -9.414 -0.351 22.562 1 48.91 7 GLN B O 1
ATOM 1898 N N . ALA B 1 8 ? -8.852 1.544 23.656 1 57.44 8 ALA B N 1
ATOM 1899 C CA . ALA B 1 8 ? -7.734 1.88 22.781 1 57.44 8 ALA B CA 1
ATOM 1900 C C . ALA B 1 8 ? -6.715 0.745 22.734 1 57.44 8 ALA B C 1
ATOM 1902 O O . ALA B 1 8 ? -6.273 0.253 23.766 1 57.44 8 ALA B O 1
ATOM 1903 N N . GLN B 1 9 ? -6.656 -0.085 21.703 1 69.06 9 GLN B N 1
ATOM 1904 C CA . GLN B 1 9 ? -5.684 -1.147 21.484 1 69.06 9 GLN B CA 1
ATOM 1905 C C . GLN B 1 9 ? -4.539 -0.668 20.594 1 69.06 9 GLN B C 1
ATOM 1907 O O . GLN B 1 9 ? -4.734 0.201 19.75 1 69.06 9 GLN B O 1
ATOM 1912 N N . GLN B 1 10 ? -3.305 -1.015 21.062 1 75.06 10 GLN B N 1
ATOM 1913 C CA . GLN B 1 10 ? -2.115 -0.646 20.297 1 75.06 10 GLN B CA 1
ATOM 1914 C C . GLN B 1 10 ? -1.295 -1.879 19.922 1 75.06 10 GLN B C 1
ATOM 1916 O O . GLN B 1 10 ? -1.207 -2.83 20.703 1 75.06 10 GLN B O 1
ATOM 1921 N N . ILE B 1 11 ? -0.779 -1.941 18.734 1 72.12 11 ILE B N 1
ATOM 1922 C CA . ILE B 1 11 ? 0.095 -3.041 18.344 1 72.12 11 ILE B CA 1
ATOM 1923 C C . ILE B 1 11 ? 1.547 -2.57 18.344 1 72.12 11 ILE B C 1
ATOM 1925 O O . ILE B 1 11 ? 1.819 -1.377 18.188 1 72.12 11 ILE B O 1
ATOM 1929 N N . SER B 1 12 ? 2.398 -3.551 18.594 1 71 12 SER B N 1
ATOM 1930 C CA . SER B 1 12 ? 3.828 -3.27 18.516 1 71 12 SER B CA 1
ATOM 1931 C C . SER B 1 12 ? 4.285 -3.109 17.078 1 71 12 SER B C 1
ATOM 1933 O O . SER B 1 12 ? 3.943 -3.924 16.219 1 71 12 SER B O 1
ATOM 1935 N N . LEU B 1 13 ? 5 -2.135 16.859 1 68.44 13 LEU B N 1
ATOM 1936 C CA . LEU B 1 13 ? 5.492 -1.819 15.523 1 68.44 13 LEU B CA 1
ATOM 1937 C C . LEU B 1 13 ? 6.516 -2.85 15.062 1 68.44 13 LEU B C 1
ATOM 1939 O O . LEU B 1 13 ? 6.66 -3.096 13.859 1 68.44 13 LEU B O 1
ATOM 1943 N N . THR B 1 14 ? 7.219 -3.34 16.016 1 70.94 14 THR B N 1
ATOM 1944 C CA . THR B 1 14 ? 8.219 -4.336 15.641 1 70.94 14 THR B CA 1
ATOM 1945 C C . THR B 1 14 ? 7.57 -5.527 14.945 1 70.94 14 THR B C 1
ATOM 1947 O O . THR B 1 14 ? 8.125 -6.07 13.992 1 70.94 14 THR B O 1
ATOM 1950 N N . LYS B 1 15 ? 6.496 -5.824 15.43 1 68.38 15 LYS B N 1
ATOM 1951 C CA . LYS B 1 15 ? 5.793 -6.957 14.828 1 68.38 15 LYS B CA 1
ATOM 1952 C C . LYS B 1 15 ? 5.359 -6.637 13.398 1 68.38 15 LYS B C 1
ATOM 1954 O O . LYS B 1 15 ? 5.312 -7.527 12.547 1 68.38 15 LYS B O 1
ATOM 1959 N N . TYR B 1 16 ? 5.145 -5.402 13.195 1 74.44 16 TYR B N 1
ATOM 1960 C CA . TYR B 1 16 ? 4.707 -4.957 11.875 1 74.44 16 TYR B CA 1
ATOM 1961 C C . TYR B 1 16 ? 5.859 -4.988 10.883 1 74.44 16 TYR B C 1
ATOM 1963 O O . TYR B 1 16 ? 5.672 -5.352 9.719 1 74.44 16 TYR B O 1
ATOM 1971 N N . LEU B 1 17 ? 6.93 -4.777 11.305 1 77.38 17 LEU B N 1
ATOM 1972 C CA . LEU B 1 17 ? 8.07 -4.645 10.398 1 77.38 17 LEU B CA 1
ATOM 1973 C C . LEU B 1 17 ? 8.75 -5.992 10.188 1 77.38 17 LEU B C 1
ATOM 1975 O O . LEU B 1 17 ? 9.516 -6.16 9.234 1 77.38 17 LEU B O 1
ATOM 1979 N N . TRP B 1 18 ? 8.422 -6.961 11.039 1 81.81 18 TRP B N 1
ATOM 1980 C CA . TRP B 1 18 ? 9.055 -8.273 10.938 1 81.81 18 TRP B CA 1
ATOM 1981 C C . TRP B 1 18 ? 8.203 -9.219 10.094 1 81.81 18 TRP B C 1
ATOM 1983 O O . TRP B 1 18 ? 6.973 -9.203 10.18 1 81.81 18 TRP B O 1
ATOM 1993 N N . PHE B 1 19 ? 8.898 -9.883 9.195 1 86.69 19 PHE B N 1
ATOM 1994 C CA . PHE B 1 19 ? 8.2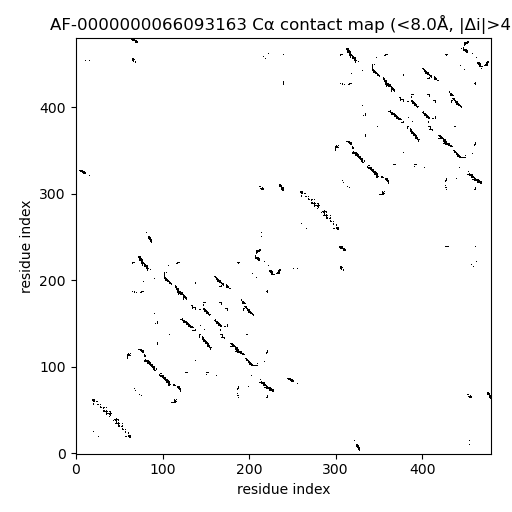27 -10.938 8.438 1 86.69 19 PHE B CA 1
ATOM 1995 C C . PHE B 1 19 ? 9.156 -12.117 8.219 1 86.69 19 PHE B C 1
ATOM 1997 O O . PHE B 1 19 ? 10.367 -11.945 8.031 1 86.69 19 PHE B O 1
ATOM 2004 N N . PRO B 1 20 ? 8.578 -13.312 8.352 1 91.31 20 PRO B N 1
ATOM 2005 C CA . PRO B 1 20 ? 9.375 -14.492 7.992 1 91.31 20 PRO B CA 1
ATOM 2006 C C . PRO B 1 20 ? 9.492 -14.688 6.48 1 91.31 20 PRO B C 1
ATOM 2008 O O . PRO B 1 20 ? 8.727 -14.094 5.715 1 91.31 20 PRO B O 1
ATOM 2011 N N . ILE B 1 21 ? 10.562 -15.398 6.137 1 93.56 21 ILE B N 1
ATOM 2012 C CA . ILE B 1 21 ? 10.703 -15.828 4.75 1 93.56 21 ILE B CA 1
ATOM 2013 C C . ILE B 1 21 ? 10.008 -17.172 4.559 1 93.56 21 ILE B C 1
ATOM 2015 O O . ILE B 1 21 ? 10.188 -18.094 5.363 1 93.56 21 ILE B O 1
ATOM 2019 N N . ASN B 1 22 ? 9.234 -17.234 3.518 1 93.25 22 ASN B N 1
ATOM 2020 C CA . ASN B 1 22 ? 8.578 -18.5 3.223 1 93.25 22 ASN B CA 1
ATOM 2021 C C . ASN B 1 22 ? 9.594 -19.609 2.971 1 93.25 22 ASN B C 1
ATOM 2023 O O . ASN B 1 22 ? 10.625 -19.391 2.33 1 93.25 22 ASN B O 1
ATOM 2027 N N . ARG B 1 23 ? 9.273 -20.812 3.424 1 91.69 23 ARG B N 1
ATOM 2028 C CA . ARG B 1 23 ? 10.18 -21.938 3.32 1 91.69 23 ARG B CA 1
ATOM 2029 C C . ARG B 1 23 ? 10.555 -22.219 1.867 1 91.69 23 ARG B C 1
ATOM 2031 O O . ARG B 1 23 ? 11.672 -22.641 1.579 1 91.69 23 ARG B O 1
ATOM 2038 N N . GLU B 1 24 ? 9.617 -21.891 0.926 1 89.56 24 GLU B N 1
ATOM 2039 C CA . GLU B 1 24 ? 9.852 -22.156 -0.491 1 89.56 24 GLU B CA 1
ATOM 2040 C C . GLU B 1 24 ? 10.93 -21.234 -1.052 1 89.56 24 GLU B C 1
ATOM 2042 O O . GLU B 1 24 ? 11.477 -21.5 -2.129 1 89.56 24 GLU B O 1
ATOM 2047 N N . GLY B 1 25 ? 11.203 -20.219 -0.357 1 92.19 25 GLY B N 1
ATOM 2048 C CA . GLY B 1 25 ? 12.133 -19.203 -0.855 1 92.19 25 GLY B CA 1
ATOM 2049 C C . GLY B 1 25 ? 13.578 -19.516 -0.518 1 92.19 25 GLY B C 1
ATOM 2050 O O . GLY B 1 25 ? 14.492 -19 -1.169 1 92.19 25 GLY B O 1
ATOM 2051 N N . TRP B 1 26 ? 13.906 -20.359 0.435 1 94.25 26 TRP B N 1
ATOM 2052 C CA . TRP B 1 26 ? 15.25 -20.531 0.97 1 94.25 26 TRP B CA 1
ATOM 2053 C C . TRP B 1 26 ? 16.172 -21.141 -0.073 1 94.25 26 TRP B C 1
ATOM 2055 O O . TRP B 1 26 ? 17.344 -20.734 -0.188 1 94.25 26 TRP B O 1
ATOM 2065 N N . PRO B 1 27 ? 15.695 -22.172 -0.883 1 94.38 27 PRO B N 1
ATOM 2066 C CA . PRO B 1 27 ? 16.578 -22.672 -1.94 1 94.38 27 PRO B CA 1
ATOM 2067 C C . PRO B 1 27 ? 16.984 -21.578 -2.932 1 94.38 27 PRO B C 1
ATOM 2069 O O . PRO B 1 27 ? 18.141 -21.547 -3.379 1 94.38 27 PRO B O 1
ATOM 2072 N N . PHE B 1 28 ? 16.109 -20.734 -3.264 1 93.12 28 PHE B N 1
ATOM 2073 C CA . PHE B 1 28 ? 16.422 -19.656 -4.199 1 93.12 28 PHE B CA 1
ATOM 2074 C C . PHE B 1 28 ? 17.359 -18.641 -3.564 1 93.12 28 PHE B C 1
ATOM 2076 O O . PHE B 1 28 ? 18.312 -18.172 -4.203 1 93.12 28 PHE B O 1
ATOM 2083 N N . VAL B 1 29 ? 17.047 -18.266 -2.354 1 95.81 29 VAL B N 1
ATOM 2084 C CA . VAL B 1 29 ? 17.906 -17.344 -1.633 1 95.81 29 VAL B CA 1
ATOM 2085 C C . VAL B 1 29 ? 19.328 -17.906 -1.573 1 95.81 29 VAL B C 1
ATOM 2087 O O . VAL B 1 29 ? 20.297 -17.172 -1.813 1 95.81 29 VAL B O 1
ATOM 2090 N N . GLY B 1 30 ? 19.469 -19.203 -1.227 1 97.25 30 GLY B N 1
ATOM 2091 C CA . GLY B 1 30 ? 20.781 -19.859 -1.208 1 97.25 30 GLY B CA 1
ATOM 2092 C C . GLY B 1 30 ? 21.484 -19.812 -2.549 1 97.25 30 GLY B C 1
ATOM 2093 O O . GLY B 1 30 ? 22.688 -19.531 -2.611 1 97.25 30 GLY B O 1
ATOM 2094 N N . LEU B 1 31 ? 20.781 -20.109 -3.562 1 96.69 31 LEU B N 1
ATOM 2095 C CA . LEU B 1 31 ? 21.344 -20.094 -4.906 1 96.69 31 LEU B CA 1
ATOM 2096 C C . LEU B 1 31 ? 21.844 -18.688 -5.262 1 96.69 31 LEU B C 1
ATOM 2098 O O . LEU B 1 31 ? 22.938 -18.547 -5.824 1 96.69 31 LEU B O 1
ATOM 2102 N N . PHE B 1 32 ? 21.016 -17.703 -5.016 1 96.75 32 PHE B N 1
ATOM 2103 C CA . PHE B 1 32 ? 21.422 -16.328 -5.277 1 96.75 32 PHE B CA 1
ATOM 2104 C C . PHE B 1 32 ? 22.672 -15.961 -4.477 1 96.75 32 PHE B C 1
ATOM 2106 O O . PHE B 1 32 ? 23.578 -15.32 -5 1 96.75 32 PHE B O 1
ATOM 2113 N N . ALA B 1 33 ? 22.703 -16.375 -3.252 1 97.38 33 ALA B N 1
ATOM 2114 C CA . ALA B 1 33 ? 23.859 -16.094 -2.4 1 97.38 33 ALA B CA 1
ATOM 2115 C C . ALA B 1 33 ? 25.125 -16.75 -2.949 1 97.38 33 ALA B C 1
ATOM 2117 O O . ALA B 1 33 ? 26.188 -16.141 -2.996 1 97.38 33 ALA B O 1
ATOM 2118 N N . LEU B 1 34 ? 25.031 -18 -3.307 1 97.75 34 LEU B N 1
ATOM 2119 C CA . LEU B 1 34 ? 26.172 -18.703 -3.9 1 97.75 34 LEU B CA 1
ATOM 2120 C C . LEU B 1 34 ? 26.641 -18.016 -5.172 1 97.75 34 LEU B C 1
ATOM 2122 O O . LEU B 1 34 ? 27.828 -17.844 -5.391 1 97.75 34 LEU B O 1
ATOM 2126 N N . GLY B 1 35 ? 25.688 -17.656 -5.984 1 97.31 35 GLY B N 1
ATOM 2127 C CA . GLY B 1 35 ? 26.016 -16.891 -7.18 1 97.31 35 GLY B CA 1
ATOM 2128 C C . GLY B 1 35 ? 26.734 -15.594 -6.883 1 97.31 35 GLY B C 1
ATOM 2129 O O . GLY B 1 35 ? 27.719 -15.25 -7.555 1 97.31 35 GLY B O 1
ATOM 2130 N N . ALA B 1 36 ? 26.25 -14.938 -5.914 1 95.81 36 ALA B N 1
ATOM 2131 C CA . ALA B 1 36 ? 26.875 -13.68 -5.508 1 95.81 36 ALA B CA 1
ATOM 2132 C C . ALA B 1 36 ? 28.328 -13.898 -5.074 1 95.81 36 ALA B C 1
ATOM 2134 O O . ALA B 1 36 ? 29.203 -13.125 -5.441 1 95.81 36 ALA B O 1
ATOM 2135 N N . LEU B 1 37 ? 28.578 -14.898 -4.328 1 95.94 37 LEU B N 1
ATOM 2136 C CA . LEU B 1 37 ? 29.922 -15.219 -3.854 1 95.94 37 LEU B CA 1
ATOM 2137 C C . LEU B 1 37 ? 30.844 -15.531 -5.023 1 95.94 37 LEU B C 1
ATOM 2139 O O . LEU B 1 37 ? 31.969 -15.039 -5.078 1 95.94 37 LEU B O 1
ATOM 2143 N N . LEU B 1 38 ? 30.375 -16.328 -5.926 1 97.31 38 LEU B N 1
ATOM 2144 C CA . LEU B 1 38 ? 31.172 -16.719 -7.078 1 97.31 38 LEU B CA 1
ATOM 2145 C C . LEU B 1 38 ? 31.469 -15.523 -7.969 1 97.31 38 LEU B C 1
ATOM 2147 O O . LEU B 1 38 ? 32.625 -15.336 -8.398 1 97.31 38 LEU B O 1
ATOM 2151 N N . LEU B 1 39 ? 30.484 -14.75 -8.227 1 95.94 39 LEU B N 1
ATOM 2152 C CA . LEU B 1 39 ? 30.656 -13.57 -9.055 1 95.94 39 LEU B CA 1
ATOM 2153 C C . LEU B 1 39 ? 31.562 -12.555 -8.367 1 95.94 39 LEU B C 1
ATOM 2155 O O . LEU B 1 39 ? 32.312 -11.836 -9.031 1 95.94 39 LEU B O 1
ATOM 2159 N N . GLY B 1 40 ? 31.375 -12.492 -7.094 1 93.88 40 GLY B N 1
ATOM 2160 C CA . GLY B 1 40 ? 32.219 -11.609 -6.332 1 93.88 40 GLY B CA 1
ATOM 2161 C C . GLY B 1 40 ? 33.719 -11.945 -6.457 1 93.88 40 GLY B C 1
ATOM 2162 O O . GLY B 1 40 ? 34.562 -11.07 -6.348 1 93.88 40 GLY B O 1
ATOM 2163 N N . GLN B 1 41 ? 34.094 -13.25 -6.715 1 95.75 41 GLN B N 1
ATOM 2164 C CA . GLN B 1 41 ? 35.469 -13.664 -6.91 1 95.75 41 GLN B CA 1
ATOM 2165 C C . GLN B 1 41 ? 36.031 -13.156 -8.25 1 95.75 41 GLN B C 1
ATOM 2167 O O . GLN B 1 41 ? 37.219 -13 -8.414 1 95.75 41 GLN B O 1
ATOM 2172 N N . ILE B 1 42 ? 35.156 -12.922 -9.18 1 95.62 42 ILE B N 1
ATOM 2173 C CA . ILE B 1 42 ? 35.562 -12.438 -10.5 1 95.62 42 ILE B CA 1
ATOM 2174 C C . ILE B 1 42 ? 35.75 -10.922 -10.461 1 95.62 42 ILE B C 1
ATOM 2176 O O . ILE B 1 42 ? 36.781 -10.414 -10.93 1 95.62 42 ILE B O 1
ATOM 2180 N N . TRP B 1 43 ? 34.719 -10.211 -9.969 1 93.12 43 TRP B N 1
ATOM 2181 C CA . TRP B 1 43 ? 34.719 -8.75 -9.867 1 93.12 43 TRP B CA 1
ATOM 2182 C C . TRP B 1 43 ? 33.906 -8.297 -8.648 1 93.12 43 TRP B C 1
ATOM 2184 O O . TRP B 1 43 ? 32.719 -8.656 -8.5 1 93.12 43 TRP B O 1
ATOM 2194 N N . GLY B 1 44 ? 34.5 -7.594 -7.727 1 86.75 44 GLY B N 1
ATOM 2195 C CA . GLY B 1 44 ? 33.906 -7.137 -6.48 1 86.75 44 GLY B CA 1
ATOM 2196 C C . GLY B 1 44 ? 32.531 -6.543 -6.664 1 86.75 44 GLY B C 1
ATOM 2197 O O . GLY B 1 44 ? 31.578 -6.973 -6.016 1 86.75 44 GLY B O 1
ATOM 2198 N N . PRO B 1 45 ? 32.438 -5.594 -7.605 1 87.12 45 PRO B N 1
ATOM 2199 C CA . PRO B 1 45 ? 31.141 -4.965 -7.816 1 87.12 45 PRO B CA 1
ATOM 2200 C C . PRO B 1 45 ? 30.062 -5.965 -8.234 1 87.12 45 PRO B C 1
ATOM 2202 O O . PRO B 1 45 ? 28.891 -5.797 -7.891 1 87.12 45 PRO B O 1
ATOM 2205 N N . LEU B 1 46 ? 30.422 -7.043 -8.859 1 92.75 46 LEU B N 1
ATOM 2206 C CA . LEU B 1 46 ? 29.469 -8.07 -9.234 1 92.75 46 LEU B CA 1
ATOM 2207 C C . LEU B 1 46 ? 28.969 -8.828 -8.008 1 92.75 46 LEU B C 1
ATOM 2209 O O . LEU B 1 46 ? 27.812 -9.242 -7.949 1 92.75 46 LEU B O 1
ATOM 2213 N N . GLY B 1 47 ? 29.828 -9.008 -7.098 1 92.12 47 GLY B N 1
ATOM 2214 C CA . GLY B 1 47 ? 29.438 -9.609 -5.832 1 92.12 47 GLY B CA 1
ATOM 2215 C C . GLY B 1 47 ? 28.422 -8.781 -5.062 1 92.12 47 GLY B C 1
ATOM 2216 O O . GLY B 1 47 ? 27.453 -9.32 -4.527 1 92.12 47 GLY B O 1
ATOM 2217 N N . TRP B 1 48 ? 28.688 -7.469 -5.066 1 88.62 48 TRP B N 1
ATOM 2218 C CA . TRP B 1 48 ? 27.781 -6.566 -4.363 1 88.62 48 TRP B CA 1
ATOM 2219 C C . TRP B 1 48 ? 26.406 -6.539 -5.039 1 88.62 48 TRP B C 1
ATOM 2221 O O . TRP B 1 48 ? 25.375 -6.512 -4.367 1 88.62 48 TRP B O 1
ATOM 2231 N N . ALA B 1 49 ? 26.469 -6.555 -6.316 1 91.69 49 ALA B N 1
ATOM 2232 C CA . ALA B 1 49 ? 25.203 -6.625 -7.055 1 91.69 49 ALA B CA 1
ATOM 2233 C C . ALA B 1 49 ? 24.469 -7.922 -6.746 1 91.69 49 ALA B C 1
ATOM 2235 O O . ALA B 1 49 ? 23.234 -7.918 -6.562 1 91.69 49 ALA B O 1
ATOM 2236 N N . GLY B 1 50 ? 25.219 -9 -6.691 1 94.88 50 GLY B N 1
ATOM 2237 C CA . GLY B 1 50 ? 24.625 -10.281 -6.34 1 94.88 50 GLY B CA 1
ATOM 2238 C C . GLY B 1 50 ? 24.047 -10.312 -4.938 1 94.88 50 GLY B C 1
ATOM 2239 O O . GLY B 1 50 ? 23.016 -10.922 -4.699 1 94.88 50 GLY B O 1
ATOM 2240 N N . ALA B 1 51 ? 24.75 -9.656 -4.004 1 93.69 51 ALA B N 1
ATOM 2241 C CA . ALA B 1 51 ? 24.266 -9.57 -2.629 1 93.69 51 ALA B CA 1
ATOM 2242 C C . ALA B 1 51 ? 22.938 -8.82 -2.566 1 93.69 51 ALA B C 1
ATOM 2244 O O . ALA B 1 51 ? 22.016 -9.219 -1.839 1 93.69 51 ALA B O 1
ATOM 2245 N N . LEU B 1 52 ? 22.859 -7.77 -3.336 1 92.81 52 LEU B N 1
ATOM 2246 C CA . LEU B 1 52 ? 21.609 -7.008 -3.4 1 92.81 52 LEU B CA 1
ATOM 2247 C C . LEU B 1 52 ? 20.484 -7.859 -3.961 1 92.81 52 LEU B C 1
ATOM 2249 O O . LEU B 1 52 ? 19.359 -7.82 -3.451 1 92.81 52 LEU B O 1
ATOM 2253 N N . LEU B 1 53 ? 20.781 -8.617 -4.969 1 95.5 53 LEU B N 1
ATOM 2254 C CA . LEU B 1 53 ? 19.781 -9.492 -5.578 1 95.5 53 LEU B CA 1
ATOM 2255 C C . LEU B 1 53 ? 19.375 -10.594 -4.617 1 95.5 53 LEU B C 1
ATOM 2257 O O . LEU B 1 53 ? 18.219 -11.023 -4.621 1 95.5 53 LEU B O 1
ATOM 2261 N N . THR B 1 54 ? 20.344 -11.086 -3.807 1 96.94 54 THR B N 1
ATOM 2262 C CA . THR B 1 54 ? 20.031 -12.086 -2.787 1 96.94 54 THR B CA 1
ATOM 2263 C C . THR B 1 54 ? 19.047 -11.523 -1.76 1 96.94 54 THR B C 1
ATOM 2265 O O . THR B 1 54 ? 18.078 -12.195 -1.388 1 96.94 54 THR B O 1
ATOM 2268 N N . CYS B 1 55 ? 19.312 -10.258 -1.37 1 95.06 55 CYS B N 1
ATOM 2269 C CA . CYS B 1 55 ? 18.406 -9.594 -0.436 1 95.06 55 CYS B CA 1
ATOM 2270 C C . CYS B 1 55 ? 17.016 -9.414 -1.055 1 95.06 55 CYS B C 1
ATOM 2272 O O . CYS B 1 55 ? 16 -9.602 -0.383 1 95.06 55 CYS B O 1
ATOM 2274 N N . TRP B 1 56 ? 16.938 -9.07 -2.262 1 94.06 56 TRP B N 1
ATOM 2275 C CA . TRP B 1 56 ? 15.68 -8.922 -2.973 1 94.06 56 TRP B CA 1
ATOM 2276 C C . TRP B 1 56 ? 14.93 -10.25 -3.021 1 94.06 56 TRP B C 1
ATOM 2278 O O . TRP B 1 56 ? 13.711 -10.297 -2.807 1 94.06 56 TRP B O 1
ATOM 2288 N N . CYS B 1 57 ? 15.664 -11.344 -3.33 1 94.38 57 CYS B N 1
ATOM 2289 C CA . CYS B 1 57 ? 15.055 -12.672 -3.385 1 94.38 57 CYS B CA 1
ATOM 2290 C C . CYS B 1 57 ? 14.422 -13.039 -2.047 1 94.38 57 CYS B C 1
ATOM 2292 O O . CYS B 1 57 ? 13.305 -13.555 -2.002 1 94.38 57 CYS B O 1
ATOM 2294 N N . ALA B 1 58 ? 15.188 -12.797 -0.962 1 95.5 58 ALA B N 1
ATOM 2295 C CA . ALA B 1 58 ? 14.648 -13.039 0.373 1 95.5 58 ALA B CA 1
ATOM 2296 C C . ALA B 1 58 ? 13.391 -12.211 0.614 1 95.5 58 ALA B C 1
ATOM 2298 O O . ALA B 1 58 ? 12.398 -12.719 1.139 1 95.5 58 ALA B O 1
ATOM 2299 N N . TRP B 1 59 ? 13.453 -10.953 0.184 1 93.94 59 TRP B N 1
ATOM 2300 C CA . TRP B 1 59 ? 12.32 -10.047 0.335 1 93.94 59 TRP B CA 1
ATOM 2301 C C . TRP B 1 59 ? 11.148 -10.5 -0.53 1 93.94 59 TRP B C 1
ATOM 2303 O O . TRP B 1 59 ? 9.984 -10.398 -0.122 1 93.94 59 TRP B O 1
ATOM 2313 N N . PHE B 1 60 ? 11.383 -11.031 -1.724 1 93.31 60 PHE B N 1
ATOM 2314 C CA . PHE B 1 60 ? 10.367 -11.531 -2.645 1 93.31 60 PHE B CA 1
ATOM 2315 C C . PHE B 1 60 ? 9.555 -12.648 -2 1 93.31 60 PHE B C 1
ATOM 2317 O O . PHE B 1 60 ? 8.336 -12.734 -2.195 1 93.31 60 PHE B O 1
ATOM 2324 N N . PHE B 1 61 ? 10.188 -13.469 -1.186 1 94.69 61 PHE B N 1
ATOM 2325 C CA . PHE B 1 61 ? 9.531 -14.633 -0.6 1 94.69 61 PHE B CA 1
ATOM 2326 C C . PHE B 1 61 ? 9.055 -14.336 0.815 1 94.69 61 PHE B C 1
ATOM 2328 O O . PHE B 1 61 ? 8.82 -15.25 1.605 1 94.69 61 PHE B O 1
ATOM 2335 N N . ARG B 1 62 ? 8.977 -13 1.129 1 95.5 62 ARG B N 1
ATOM 2336 C CA . ARG B 1 62 ? 8.484 -12.633 2.453 1 95.5 62 ARG B CA 1
ATOM 2337 C C . ARG B 1 62 ? 7.055 -13.141 2.662 1 95.5 62 ARG B C 1
ATOM 2339 O O . ARG B 1 62 ? 6.262 -13.18 1.722 1 95.5 62 ARG B O 1
ATOM 2346 N N . ASP B 1 63 ? 6.773 -13.578 3.875 1 95.62 63 ASP B N 1
ATOM 2347 C CA . ASP B 1 63 ? 5.484 -14.141 4.266 1 95.62 63 ASP B CA 1
ATOM 2348 C C . ASP B 1 63 ? 4.93 -13.438 5.5 1 95.62 63 ASP B C 1
ATOM 2350 O O . ASP B 1 63 ? 4.844 -14.031 6.578 1 95.62 63 ASP B O 1
ATOM 2354 N N . PRO B 1 64 ? 4.438 -12.172 5.305 1 95 64 PRO B N 1
ATOM 2355 C CA . PRO B 1 64 ? 3.965 -11.406 6.457 1 95 64 PRO B CA 1
ATOM 2356 C C . PRO B 1 64 ? 2.615 -11.891 6.977 1 95 64 PRO B C 1
ATOM 2358 O O . PRO B 1 64 ? 1.809 -12.422 6.207 1 95 64 PRO B O 1
ATOM 2361 N N . ASP B 1 65 ? 2.434 -11.695 8.297 1 94.5 65 ASP B N 1
ATOM 2362 C CA . ASP B 1 65 ? 1.091 -11.875 8.844 1 94.5 65 ASP B CA 1
ATOM 2363 C C . ASP B 1 65 ? 0.139 -10.797 8.32 1 94.5 65 ASP B C 1
ATOM 2365 O O . ASP B 1 65 ? 0.556 -9.672 8.039 1 94.5 65 ASP B O 1
ATOM 2369 N N . ARG B 1 66 ? -1.032 -11.172 8.07 1 96.44 66 ARG B N 1
ATOM 2370 C CA . ARG B 1 66 ? -2.104 -10.281 7.629 1 96.44 66 ARG B CA 1
ATOM 2371 C C . ARG B 1 66 ? -3.312 -10.383 8.555 1 96.44 66 ARG B C 1
ATOM 2373 O O . ARG B 1 66 ? -3.619 -11.461 9.062 1 96.44 66 ARG B O 1
ATOM 2380 N N . VAL B 1 67 ? -3.967 -9.312 8.773 1 96.81 67 VAL B N 1
ATOM 2381 C CA . VAL B 1 67 ? -5.18 -9.281 9.586 1 96.81 67 VAL B CA 1
ATOM 2382 C C . VAL B 1 67 ? -6.41 -9.32 8.688 1 96.81 67 VAL B C 1
ATOM 2384 O O . VAL B 1 67 ? -6.766 -8.312 8.07 1 96.81 67 VAL B O 1
ATOM 2387 N N . THR B 1 68 ? -7.094 -10.422 8.672 1 98.5 68 THR B N 1
ATOM 2388 C CA . THR B 1 68 ? -8.227 -10.656 7.777 1 98.5 68 THR B CA 1
ATOM 2389 C C . THR B 1 68 ? -9.539 -10.281 8.461 1 98.5 68 THR B C 1
ATOM 2391 O O . THR B 1 68 ? -9.82 -10.734 9.57 1 98.5 68 THR B O 1
ATOM 2394 N N . PRO B 1 69 ? -10.328 -9.383 7.797 1 98.19 69 PRO B N 1
ATOM 2395 C CA . PRO B 1 69 ? -11.672 -9.164 8.336 1 98.19 69 PRO B CA 1
ATOM 2396 C C . PRO B 1 69 ? -12.484 -10.453 8.438 1 98.19 69 PRO B C 1
ATOM 2398 O O . PRO B 1 69 ? -12.477 -11.266 7.516 1 98.19 69 PRO B O 1
ATOM 2401 N N . THR B 1 70 ? -13.266 -10.617 9.523 1 97.44 70 THR B N 1
ATOM 2402 C CA . THR B 1 70 ? -13.82 -11.938 9.805 1 97.44 70 THR B CA 1
ATOM 2403 C C . THR B 1 70 ? -15.32 -11.969 9.531 1 97.44 70 THR B C 1
ATOM 2405 O O . THR B 1 70 ? -15.961 -13.008 9.68 1 97.44 70 THR B O 1
ATOM 2408 N N . ARG B 1 71 ? -15.875 -10.859 9.156 1 97.06 71 ARG B N 1
ATOM 2409 C CA . ARG B 1 71 ? -17.312 -10.867 8.875 1 97.06 71 ARG B CA 1
ATOM 2410 C C . ARG B 1 71 ? -17.625 -11.812 7.719 1 97.06 71 ARG B C 1
ATOM 2412 O O . ARG B 1 71 ? -17.031 -11.719 6.648 1 97.06 71 ARG B O 1
ATOM 2419 N N . ASP B 1 72 ? -18.625 -12.609 7.926 1 96.5 72 ASP B N 1
ATOM 2420 C CA . ASP B 1 72 ? -19.062 -13.508 6.855 1 96.5 72 ASP B CA 1
ATOM 2421 C C . ASP B 1 72 ? -19.594 -12.719 5.668 1 96.5 72 ASP B C 1
ATOM 2423 O O . ASP B 1 72 ? -20.219 -11.672 5.84 1 96.5 72 ASP B O 1
ATOM 2427 N N . GLY B 1 73 ? -19.344 -13.172 4.492 1 97 73 GLY B N 1
ATOM 2428 C CA . GLY B 1 73 ? -19.875 -12.547 3.291 1 97 73 GLY B CA 1
ATOM 2429 C C . GLY B 1 73 ? -18.859 -11.672 2.58 1 97 73 GLY B C 1
ATOM 2430 O O . GLY B 1 73 ? -19.062 -11.273 1.434 1 97 73 GLY B O 1
ATOM 2431 N N . LEU B 1 74 ? -17.812 -11.352 3.25 1 98.38 74 LEU B N 1
ATOM 2432 C CA . LEU B 1 74 ? -16.766 -10.578 2.598 1 98.38 74 LEU B CA 1
ATOM 2433 C C . LEU B 1 74 ? -15.906 -11.477 1.715 1 98.38 74 LEU B C 1
ATOM 2435 O O . LEU B 1 74 ? -15.547 -12.586 2.109 1 98.38 74 LEU B O 1
ATOM 2439 N N . VAL B 1 75 ? -15.656 -11.031 0.507 1 98.88 75 VAL B N 1
ATOM 2440 C CA . VAL B 1 75 ? -14.68 -11.656 -0.372 1 98.88 75 VAL B CA 1
ATOM 2441 C C . VAL B 1 75 ? -13.328 -10.953 -0.227 1 98.88 75 VAL B C 1
ATOM 2443 O O . VAL B 1 75 ? -13.18 -9.797 -0.63 1 98.88 75 VAL B O 1
ATOM 2446 N N . ILE B 1 76 ? -12.391 -11.688 0.277 1 98.75 76 ILE B N 1
ATOM 2447 C CA . ILE B 1 76 ? -11.07 -11.148 0.588 1 98.75 76 ILE B CA 1
ATOM 2448 C C . ILE B 1 76 ? -10.117 -11.414 -0.573 1 98.75 76 ILE B C 1
ATOM 2450 O O . ILE B 1 76 ? -10.18 -12.469 -1.207 1 98.75 76 ILE B O 1
ATOM 2454 N N . SER B 1 77 ? -9.234 -10.43 -0.769 1 98.88 77 SER B N 1
ATOM 2455 C CA . SER B 1 77 ? -8.312 -10.617 -1.883 1 98.88 77 SER B CA 1
ATOM 2456 C C . SER B 1 77 ? -7.367 -11.781 -1.628 1 98.88 77 SER B C 1
ATOM 2458 O O . SER B 1 77 ? -6.746 -11.867 -0.565 1 98.88 77 SER B O 1
ATOM 2460 N N . PRO B 1 78 ? -7.25 -12.648 -2.662 1 98.75 78 PRO B N 1
ATOM 2461 C CA . PRO B 1 78 ? -6.32 -13.766 -2.516 1 98.75 78 PRO B CA 1
ATOM 2462 C C . PRO B 1 78 ? -4.875 -13.383 -2.836 1 98.75 78 PRO B C 1
ATOM 2464 O O . PRO B 1 78 ? -3.953 -14.156 -2.566 1 98.75 78 PRO B O 1
ATOM 2467 N N . ALA B 1 79 ? -4.645 -12.242 -3.383 1 98 79 ALA B N 1
ATOM 2468 C CA . ALA B 1 79 ? -3.314 -11.867 -3.848 1 98 79 ALA B CA 1
ATOM 2469 C C . ALA B 1 79 ? -3.025 -10.398 -3.537 1 98 79 ALA B C 1
ATOM 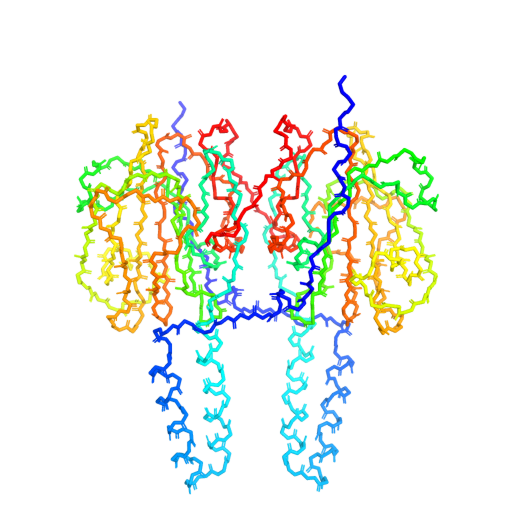2471 O O . ALA B 1 79 ? -3.947 -9.586 -3.412 1 98 79 ALA B O 1
ATOM 2472 N N . ASP B 1 80 ? -1.733 -10.07 -3.361 1 97 80 ASP B N 1
ATOM 2473 C CA . ASP B 1 80 ? -1.269 -8.688 -3.377 1 97 80 ASP B CA 1
ATOM 2474 C C . ASP B 1 80 ? -1.206 -8.148 -4.805 1 97 80 ASP B C 1
ATOM 2476 O O . ASP B 1 80 ? -1.122 -8.922 -5.762 1 97 80 ASP B O 1
ATOM 2480 N N . GLY B 1 81 ? -1.218 -6.82 -4.93 1 95.69 81 GLY B N 1
ATOM 2481 C CA . GLY B 1 81 ? -0.918 -6.246 -6.23 1 95.69 81 GLY B CA 1
ATOM 2482 C C . GLY B 1 81 ? -1.874 -5.137 -6.625 1 95.69 81 GLY B C 1
ATOM 2483 O O . GLY B 1 81 ? -2.111 -4.207 -5.852 1 95.69 81 GLY B O 1
ATOM 2484 N N . VAL B 1 82 ? -2.275 -5.25 -7.891 1 95.69 82 VAL B N 1
ATOM 2485 C CA . VAL B 1 82 ? -3.125 -4.195 -8.438 1 95.69 82 VAL B CA 1
ATOM 2486 C C . VAL B 1 82 ? -4.277 -4.82 -9.227 1 95.69 82 VAL B C 1
ATOM 2488 O O . VAL B 1 82 ? -4.105 -5.852 -9.883 1 95.69 82 VAL B O 1
ATOM 2491 N N . VAL B 1 83 ? -5.465 -4.172 -9.078 1 97 83 VAL B N 1
ATOM 2492 C CA . VAL B 1 83 ? -6.562 -4.602 -9.938 1 97 83 VAL B CA 1
ATOM 2493 C C . VAL B 1 83 ? -6.238 -4.285 -11.391 1 97 83 VAL B C 1
ATOM 2495 O O . VAL B 1 83 ? -6.301 -3.125 -11.812 1 97 83 VAL B O 1
ATOM 2498 N N . GLN B 1 84 ? -6.043 -5.305 -12.156 1 94.25 84 GLN B N 1
ATOM 2499 C CA . GLN B 1 84 ? -5.57 -5.137 -13.523 1 94.25 84 GLN B CA 1
ATOM 2500 C C . GLN B 1 84 ? -6.727 -5.227 -14.523 1 94.25 84 GLN B C 1
ATOM 2502 O O . GLN B 1 84 ? -6.719 -4.547 -15.547 1 94.25 84 GLN B O 1
ATOM 2507 N N . MET B 1 85 ? -7.699 -6.105 -14.258 1 94.25 85 MET B N 1
ATOM 2508 C CA . MET B 1 85 ? -8.867 -6.301 -15.117 1 94.25 85 MET B CA 1
ATOM 2509 C C . MET B 1 85 ? -10.125 -6.52 -14.281 1 94.25 85 MET B C 1
ATOM 2511 O O . MET B 1 85 ? -10.07 -7.145 -13.219 1 94.25 85 MET B O 1
ATOM 2515 N N . VAL B 1 86 ? -11.141 -5.945 -14.773 1 95.31 86 VAL B N 1
ATOM 2516 C CA . VAL B 1 86 ? -12.484 -6.168 -14.242 1 95.31 86 VAL B CA 1
ATOM 2517 C C . VAL B 1 86 ? -13.477 -6.316 -15.391 1 95.31 86 VAL B C 1
ATOM 2519 O O . VAL B 1 86 ? -13.445 -5.547 -16.344 1 95.31 86 VAL B O 1
ATOM 2522 N N . GLY B 1 87 ? -14.352 -7.367 -15.273 1 95.38 87 GLY B N 1
ATOM 2523 C CA . GLY B 1 87 ? -15.359 -7.531 -16.312 1 95.38 87 GLY B CA 1
ATOM 2524 C C . GLY B 1 87 ? -16.078 -8.867 -16.234 1 95.38 87 GLY B C 1
ATOM 2525 O O . GLY B 1 87 ? -15.727 -9.719 -15.422 1 95.38 87 GLY B O 1
ATOM 2526 N N . MET B 1 88 ? -17.062 -8.977 -17.094 1 96.44 88 MET B N 1
ATOM 2527 C CA . MET B 1 88 ? -17.859 -10.203 -17.156 1 96.44 88 MET B CA 1
ATOM 2528 C C . MET B 1 88 ? -17.172 -11.242 -18.031 1 96.44 88 MET B C 1
ATOM 2530 O O . MET B 1 88 ? -16.969 -11.016 -19.219 1 96.44 88 MET B O 1
ATOM 2534 N N . VAL B 1 89 ? -16.781 -12.352 -17.438 1 95.69 89 VAL B N 1
ATOM 2535 C CA . VAL B 1 89 ? -16.062 -13.414 -18.125 1 95.69 89 VAL B CA 1
ATOM 2536 C C . VAL B 1 89 ? -16.531 -14.773 -17.625 1 95.69 89 VAL B C 1
ATOM 2538 O O . VAL B 1 89 ? -16.781 -14.945 -16.422 1 95.69 89 VAL B O 1
ATOM 2541 N N . ALA B 1 90 ? -16.688 -15.727 -18.484 1 96.62 90 ALA B N 1
ATOM 2542 C CA . ALA B 1 90 ? -17.031 -17.078 -18.047 1 96.62 90 ALA B CA 1
ATOM 2543 C C . ALA B 1 90 ? -15.891 -17.703 -17.234 1 96.62 90 ALA B C 1
ATOM 2545 O O . ALA B 1 90 ? -14.719 -17.531 -17.562 1 96.62 90 ALA B O 1
ATOM 2546 N N . PRO B 1 91 ? -16.234 -18.391 -16.109 1 96.88 91 PRO B N 1
ATOM 2547 C CA . PRO B 1 91 ? -15.18 -19.109 -15.391 1 96.88 91 PRO B CA 1
ATOM 2548 C C . PRO B 1 91 ? -14.516 -20.203 -16.25 1 96.88 91 PRO B C 1
ATOM 2550 O O . PRO B 1 91 ? -15.062 -20.594 -17.281 1 96.88 91 PRO B O 1
ATOM 2553 N N . PRO B 1 92 ? -13.375 -20.625 -15.836 1 96.69 92 PRO B N 1
ATOM 2554 C CA . PRO B 1 92 ? -12.719 -21.688 -16.594 1 96.69 92 PRO B CA 1
ATOM 2555 C C . PRO B 1 92 ? -13.594 -22.922 -16.766 1 96.69 92 PRO B C 1
ATOM 2557 O O . PRO B 1 92 ? -14.211 -23.391 -15.805 1 96.69 92 PRO B O 1
ATOM 2560 N N . PRO B 1 93 ? -13.562 -23.5 -17.984 1 96.31 93 PRO B N 1
ATOM 2561 C CA . PRO B 1 93 ? -14.422 -24.656 -18.234 1 96.31 93 PRO B CA 1
ATOM 2562 C C . PRO B 1 93 ? -14.086 -25.844 -17.344 1 96.31 93 PRO B C 1
ATOM 2564 O O . PRO B 1 93 ? -14.969 -26.641 -17 1 96.31 93 PRO B O 1
ATOM 2567 N N . GLU B 1 94 ? -12.82 -25.953 -16.953 1 96.81 94 GLU B N 1
ATOM 2568 C CA . GLU B 1 94 ? -12.375 -27.094 -16.172 1 96.81 94 GLU B CA 1
ATOM 2569 C C . GLU B 1 94 ? -13.023 -27.094 -14.789 1 96.81 94 GLU B C 1
ATOM 2571 O O . GLU B 1 94 ? -12.977 -28.109 -14.07 1 96.81 94 GLU B O 1
ATOM 2576 N N . LEU B 1 95 ? -13.688 -26.047 -14.375 1 97.62 95 LEU B N 1
ATOM 2577 C CA . LEU B 1 95 ? -14.297 -25.969 -13.055 1 97.62 95 LEU B CA 1
ATOM 2578 C C . LEU B 1 95 ? -15.75 -26.406 -13.102 1 97.62 95 LEU B C 1
ATOM 2580 O O . LEU B 1 95 ? -16.406 -26.516 -12.062 1 97.62 95 LEU B O 1
ATOM 2584 N N . ASP B 1 96 ? -16.312 -26.625 -14.273 1 96.56 96 ASP B N 1
ATOM 2585 C CA . ASP B 1 96 ? -17.672 -27.125 -14.469 1 96.56 96 ASP B CA 1
ATOM 2586 C C . ASP B 1 96 ? -18.688 -26.234 -13.766 1 96.56 96 ASP B C 1
ATOM 2588 O O . ASP B 1 96 ? -19.578 -26.719 -13.062 1 96.56 96 ASP B O 1
ATOM 2592 N N . MET B 1 97 ? -18.5 -24.922 -13.938 1 96.62 97 MET B N 1
ATOM 2593 C CA . MET B 1 97 ? -19.391 -23.969 -13.297 1 96.62 97 MET B CA 1
ATOM 2594 C C . MET B 1 97 ? -20.344 -23.359 -14.32 1 96.62 97 MET B C 1
ATOM 2596 O O . MET B 1 97 ? -21.047 -22.375 -14.023 1 96.62 97 MET B O 1
ATOM 2600 N N . GLY B 1 98 ? -20.375 -23.922 -15.477 1 94.88 98 GLY B N 1
ATOM 2601 C CA . GLY B 1 98 ? -21.188 -23.375 -16.547 1 94.88 98 GLY B CA 1
ATOM 2602 C C . GLY B 1 98 ? -20.453 -22.328 -17.375 1 94.88 98 GLY B C 1
ATOM 2603 O O . GLY B 1 98 ? -19.312 -21.984 -17.062 1 94.88 98 GLY B O 1
ATOM 2604 N N . ASP B 1 99 ? -21.172 -21.734 -18.438 1 95.25 99 ASP B N 1
ATOM 2605 C CA . ASP B 1 99 ? -20.531 -20.812 -19.359 1 95.25 99 ASP B CA 1
ATOM 2606 C C . ASP B 1 99 ? -21.078 -19.391 -19.203 1 95.25 99 ASP B C 1
ATOM 2608 O O . ASP B 1 99 ? -20.688 -18.484 -19.922 1 95.25 99 ASP B O 1
ATOM 2612 N N . ALA B 1 100 ? -21.906 -19.188 -18.281 1 96.19 100 ALA B N 1
ATOM 2613 C CA . ALA B 1 100 ? -22.422 -17.844 -18.047 1 96.19 100 ALA B CA 1
ATOM 2614 C C . ALA B 1 100 ? -21.344 -16.922 -17.484 1 96.19 100 ALA B C 1
ATOM 2616 O O . ALA B 1 100 ? -20.625 -17.297 -16.562 1 96.19 100 ALA B O 1
ATOM 2617 N N . PRO B 1 101 ? -21.266 -15.773 -18.094 1 96.94 101 PRO B N 1
ATOM 2618 C CA . PRO B 1 101 ? -20.266 -14.844 -17.578 1 96.94 101 PRO B CA 1
ATOM 2619 C C . PRO B 1 101 ? -20.531 -14.43 -16.141 1 96.94 101 PRO B C 1
ATOM 2621 O O . PRO B 1 101 ? -21.688 -14.289 -15.734 1 96.94 101 PRO B O 1
ATOM 2624 N N . ARG B 1 102 ? -19.438 -14.297 -15.383 1 97.19 102 ARG B N 1
ATOM 2625 C CA . ARG B 1 102 ? -19.422 -13.789 -14.016 1 97.19 102 ARG B CA 1
ATOM 2626 C C . ARG B 1 102 ? -18.469 -12.609 -13.875 1 97.19 102 ARG B C 1
ATOM 2628 O O . ARG B 1 102 ? -17.547 -12.453 -14.68 1 97.19 102 ARG B O 1
ATOM 2635 N N . MET B 1 103 ? -18.75 -11.773 -12.93 1 97.69 103 MET B N 1
ATOM 2636 C CA . MET B 1 103 ? -17.812 -10.688 -12.656 1 97.69 103 MET B CA 1
ATOM 2637 C C . MET B 1 103 ? -16.453 -11.227 -12.234 1 97.69 103 MET B C 1
ATOM 2639 O O . MET B 1 103 ? -16.359 -11.938 -11.227 1 97.69 103 MET B O 1
ATOM 2643 N N . ARG B 1 104 ? -15.477 -10.914 -13.016 1 97.88 104 ARG B N 1
ATOM 2644 C CA . ARG B 1 104 ? -14.102 -11.312 -12.719 1 97.88 104 ARG B CA 1
ATOM 2645 C C . ARG B 1 104 ? -13.273 -10.117 -12.266 1 97.88 104 ARG B C 1
ATOM 2647 O O . ARG B 1 104 ? -13.328 -9.047 -12.875 1 97.88 104 ARG B O 1
ATOM 2654 N N . ILE B 1 105 ? -12.562 -10.242 -11.219 1 98.06 105 ILE B N 1
ATOM 2655 C CA . ILE B 1 105 ? -11.547 -9.305 -10.758 1 98.06 105 ILE B CA 1
ATOM 2656 C C . ILE B 1 105 ? -10.164 -9.945 -10.859 1 98.06 105 ILE B C 1
ATOM 2658 O O . ILE B 1 105 ? -9.891 -10.961 -10.211 1 98.06 105 ILE B O 1
ATOM 2662 N N . SER B 1 106 ? -9.281 -9.367 -11.672 1 97.06 106 SER B N 1
ATOM 2663 C CA . SER B 1 106 ? -7.926 -9.875 -11.836 1 97.06 106 SER B CA 1
ATOM 2664 C C . SER B 1 106 ? -6.922 -9.023 -11.062 1 97.06 106 SER B C 1
ATOM 2666 O O . SER B 1 106 ? -6.824 -7.816 -11.297 1 97.06 106 SER B O 1
ATOM 2668 N N . VAL B 1 107 ? -6.215 -9.609 -10.195 1 96.62 107 VAL B N 1
ATOM 2669 C CA . VAL B 1 107 ? -5.176 -8.938 -9.43 1 96.62 107 VAL B CA 1
ATOM 2670 C C . VAL B 1 107 ? -3.799 -9.367 -9.93 1 96.62 107 VAL B C 1
ATOM 2672 O O . VAL B 1 107 ? -3.438 -10.539 -9.828 1 96.62 107 VAL B O 1
ATOM 2675 N N . PHE B 1 108 ? -3.1 -8.477 -10.414 1 93.69 108 PHE B N 1
ATOM 2676 C CA . PHE B 1 108 ? -1.756 -8.734 -10.914 1 93.69 108 PHE B CA 1
ATOM 2677 C C . PHE B 1 108 ? -0.713 -8.461 -9.836 1 93.69 108 PHE B C 1
ATOM 2679 O O . PHE B 1 108 ? -0.747 -7.422 -9.18 1 93.69 108 PHE B O 1
ATOM 2686 N N . MET B 1 109 ? 0.162 -9.391 -9.633 1 93.62 109 MET B N 1
ATOM 2687 C CA . MET B 1 109 ? 1.263 -9.266 -8.68 1 93.62 109 MET B CA 1
ATOM 2688 C C . MET B 1 109 ? 2.555 -8.875 -9.391 1 93.62 109 MET B C 1
ATOM 2690 O O . MET B 1 109 ? 3.023 -9.602 -10.273 1 93.62 109 MET B O 1
ATOM 2694 N N . SER B 1 110 ? 3.139 -7.809 -8.984 1 88.25 110 SER B N 1
ATOM 2695 C CA . SER B 1 110 ? 4.445 -7.438 -9.523 1 88.25 110 SER B CA 1
ATOM 2696 C C . SER B 1 110 ? 5.57 -8.141 -8.773 1 88.25 110 SER B C 1
ATOM 2698 O O . SER B 1 110 ? 5.328 -8.844 -7.789 1 88.25 110 SER B O 1
ATOM 2700 N N . VAL B 1 111 ? 6.801 -7.914 -9.258 1 88.19 111 VAL B N 1
ATOM 2701 C CA . VAL B 1 111 ? 7.973 -8.531 -8.648 1 88.19 111 VAL B CA 1
ATOM 2702 C C . VAL B 1 111 ? 8.203 -7.949 -7.258 1 88.19 111 VAL B C 1
ATOM 2704 O O . VAL B 1 111 ? 8.992 -8.484 -6.477 1 88.19 111 VAL B O 1
ATOM 2707 N N . PHE B 1 112 ? 7.41 -6.926 -6.824 1 88.94 112 PHE B N 1
ATOM 2708 C CA . PHE B 1 112 ? 7.586 -6.316 -5.512 1 88.94 112 PHE B CA 1
ATOM 2709 C C . PHE B 1 112 ? 6.461 -6.73 -4.566 1 88.94 112 PHE B C 1
ATOM 2711 O O . PHE B 1 112 ? 6.484 -6.395 -3.381 1 88.94 112 PHE B O 1
ATOM 2718 N N . SER B 1 113 ? 5.492 -7.438 -5.066 1 93.31 113 SER B N 1
ATOM 2719 C CA . SER B 1 113 ? 4.344 -7.859 -4.27 1 93.31 113 SER B CA 1
ATOM 2720 C C . SER B 1 113 ? 4.668 -9.102 -3.445 1 93.31 113 SER B C 1
ATOM 2722 O O . SER B 1 113 ? 5.629 -9.812 -3.742 1 93.31 113 SER B O 1
ATOM 2724 N N . VAL B 1 114 ? 3.92 -9.281 -2.344 1 94.88 114 VAL B N 1
ATOM 2725 C CA . VAL B 1 114 ? 3.953 -10.562 -1.645 1 94.88 114 VAL B CA 1
ATOM 2726 C C . VAL B 1 114 ? 3.281 -11.633 -2.498 1 94.88 114 VAL B C 1
ATOM 2728 O O . VAL B 1 114 ? 2.143 -11.461 -2.939 1 94.88 114 VAL B O 1
ATOM 2731 N N . HIS B 1 115 ? 3.941 -12.75 -2.678 1 95.12 115 HIS B N 1
ATOM 2732 C CA . HIS B 1 115 ? 3.453 -13.75 -3.623 1 95.12 115 HIS B CA 1
ATOM 2733 C C . HIS B 1 115 ? 2.764 -14.898 -2.902 1 95.12 115 HIS B C 1
ATOM 2735 O O . HIS B 1 115 ? 2.518 -15.953 -3.498 1 95.12 115 HIS B O 1
ATOM 2741 N N . ILE B 1 116 ? 2.516 -14.758 -1.567 1 96.12 116 ILE B N 1
ATOM 2742 C CA . ILE B 1 116 ? 1.697 -15.703 -0.817 1 96.12 116 ILE B CA 1
ATOM 2743 C C . ILE B 1 116 ? 0.222 -15.484 -1.14 1 96.12 116 ILE B C 1
ATOM 2745 O O . ILE B 1 116 ? -0.262 -14.352 -1.106 1 96.12 116 ILE B O 1
ATOM 2749 N N . ASN B 1 117 ? -0.465 -16.531 -1.514 1 97.69 117 ASN B N 1
ATOM 2750 C CA . ASN B 1 117 ? -1.883 -16.438 -1.843 1 97.69 117 ASN B CA 1
ATOM 2751 C C . ASN B 1 117 ? -2.76 -16.906 -0.69 1 97.69 117 ASN B C 1
ATOM 2753 O O . ASN B 1 117 ? -2.35 -17.766 0.093 1 97.69 117 ASN B O 1
ATOM 2757 N N . ARG B 1 118 ? -3.918 -16.344 -0.589 1 98.56 118 ARG B N 1
ATOM 2758 C CA . ARG B 1 118 ? -4.828 -16.578 0.529 1 98.56 118 ARG B CA 1
ATOM 2759 C C . ARG B 1 118 ? -6.242 -16.859 0.036 1 98.56 118 ARG B C 1
ATOM 2761 O O . ARG B 1 118 ? -6.656 -16.344 -1.007 1 98.56 118 ARG B O 1
ATOM 2768 N N . CYS B 1 119 ? -7.039 -17.641 0.797 1 98.81 119 CYS B N 1
ATOM 2769 C CA . CYS B 1 119 ? -8.398 -18 0.406 1 98.81 119 CYS B CA 1
ATOM 2770 C C . CYS B 1 119 ? -9.312 -16.781 0.44 1 98.81 119 CYS B C 1
ATOM 2772 O O . CYS B 1 119 ? -9.273 -15.992 1.389 1 98.81 119 CYS B O 1
ATOM 2774 N N . PRO B 1 120 ? -10.164 -16.656 -0.51 1 98.75 120 PRO B N 1
ATOM 2775 C CA . PRO B 1 120 ? -10.969 -15.438 -0.602 1 98.75 120 PRO B CA 1
ATOM 2776 C C . PRO B 1 120 ? -12.18 -15.461 0.327 1 98.75 120 PRO B C 1
ATOM 2778 O O . PRO B 1 120 ? -12.688 -14.398 0.705 1 98.75 120 PRO B O 1
ATOM 2781 N N . VAL B 1 121 ? -12.734 -16.609 0.581 1 98.62 121 VAL B N 1
ATOM 2782 C CA . VAL B 1 121 ? -13.93 -16.719 1.414 1 98.62 121 VAL B CA 1
ATOM 2783 C C . VAL B 1 121 ? -13.828 -17.953 2.299 1 98.62 121 VAL B C 1
ATOM 2785 O O . VAL B 1 121 ? -13 -18.844 2.057 1 98.62 121 VAL B O 1
ATOM 2788 N N . ASP B 1 122 ? -14.711 -17.969 3.357 1 98.25 122 ASP B N 1
ATOM 2789 C CA . ASP B 1 122 ? -14.945 -19.219 4.074 1 98.25 122 ASP B CA 1
ATOM 2790 C C . ASP B 1 122 ? -15.734 -20.203 3.213 1 98.25 122 ASP B C 1
ATOM 2792 O O . ASP B 1 122 ? -16.672 -19.812 2.512 1 98.25 122 ASP B O 1
ATOM 2796 N N . GLY B 1 123 ? -15.281 -21.453 3.275 1 98.19 123 GLY B N 1
ATOM 2797 C CA . GLY B 1 123 ? -16.047 -22.438 2.533 1 98.19 123 GLY B CA 1
ATOM 2798 C C . GLY B 1 123 ? -15.312 -23.75 2.359 1 98.19 123 GLY B C 1
ATOM 2799 O O . GLY B 1 123 ? -14.43 -24.094 3.15 1 98.19 123 GLY B O 1
ATOM 2800 N N . THR B 1 124 ? -15.867 -24.484 1.384 1 98.69 124 THR B N 1
ATOM 2801 C CA . THR B 1 124 ? -15.312 -25.797 1.065 1 98.69 124 THR B CA 1
ATOM 2802 C C . THR B 1 124 ? -14.789 -25.828 -0.367 1 98.69 124 THR B C 1
ATOM 2804 O O . THR B 1 124 ? -15.453 -25.359 -1.288 1 98.69 124 THR B O 1
ATOM 2807 N N . ILE B 1 125 ? -13.602 -26.359 -0.473 1 98.75 125 ILE B N 1
ATOM 2808 C CA . ILE B 1 125 ? -13.055 -26.562 -1.811 1 98.75 125 ILE B CA 1
ATOM 2809 C C . ILE B 1 125 ? -13.836 -27.656 -2.531 1 98.75 125 ILE B C 1
ATOM 2811 O O . ILE B 1 125 ? -13.922 -28.781 -2.047 1 98.75 125 ILE B O 1
ATOM 2815 N N . VAL B 1 126 ? -14.367 -27.328 -3.646 1 98.62 126 VAL B N 1
ATOM 2816 C CA . VAL B 1 126 ? -15.164 -28.281 -4.414 1 98.62 126 VAL B CA 1
ATOM 2817 C C . VAL B 1 126 ? -14.273 -28.984 -5.438 1 98.62 126 VAL B C 1
ATOM 2819 O O . VAL B 1 126 ? -14.367 -30.203 -5.625 1 98.62 126 VAL B O 1
ATOM 2822 N N . LYS B 1 127 ? -13.461 -28.203 -6.07 1 98.38 127 LYS B N 1
ATOM 2823 C CA . LYS B 1 127 ? -12.625 -28.75 -7.145 1 98.38 127 LYS B CA 1
ATOM 2824 C C . LYS B 1 127 ? -11.359 -27.922 -7.324 1 98.38 127 LYS B C 1
ATOM 2826 O O . LYS B 1 127 ? -11.406 -26.688 -7.344 1 98.38 127 LYS B O 1
ATOM 2831 N N . CYS B 1 128 ? -10.273 -28.594 -7.375 1 98.06 128 CYS B N 1
ATOM 2832 C CA . CYS B 1 128 ? -9 -28.031 -7.816 1 98.06 128 CYS B CA 1
ATOM 2833 C C . CYS B 1 128 ? -8.578 -28.625 -9.148 1 98.06 128 CYS B C 1
ATOM 2835 O O . CYS B 1 128 ? -8.547 -29.844 -9.312 1 98.06 128 CYS B O 1
ATOM 2837 N N . SER B 1 129 ? -8.234 -27.781 -10.078 1 97.56 129 SER B N 1
ATOM 2838 C CA . SER B 1 129 ? -7.816 -28.266 -11.391 1 97.56 129 SER B CA 1
ATOM 2839 C C . SER B 1 129 ? -6.551 -27.562 -11.859 1 97.56 129 SER B C 1
ATOM 2841 O O . SER B 1 129 ? -6.559 -26.359 -12.102 1 97.56 129 SER B O 1
ATOM 2843 N N . TYR B 1 130 ? -5.516 -28.328 -11.969 1 95.12 130 TYR B N 1
ATOM 2844 C CA . TYR B 1 130 ? -4.238 -27.812 -12.445 1 95.12 130 TYR B CA 1
ATOM 2845 C C . TYR B 1 130 ? -4.098 -27.984 -13.953 1 95.12 130 TYR B C 1
ATOM 2847 O O . TYR B 1 130 ? -4.426 -29.047 -14.492 1 95.12 130 TYR B O 1
ATOM 2855 N N . ARG B 1 131 ? -3.672 -27.031 -14.648 1 92.06 131 ARG B N 1
ATOM 2856 C CA . ARG B 1 131 ? -3.381 -27.078 -16.078 1 92.06 131 ARG B CA 1
ATOM 2857 C C . ARG B 1 131 ? -1.975 -26.578 -16.375 1 92.06 131 ARG B C 1
ATOM 2859 O O . ARG B 1 131 ? -1.676 -25.391 -16.141 1 92.06 131 ARG B O 1
ATOM 2866 N N . PRO B 1 132 ? -1.33 -27.625 -16.875 1 87.56 132 PRO B N 1
ATOM 2867 C CA . PRO B 1 132 ? -0.049 -27.109 -17.344 1 87.56 132 PRO B CA 1
ATOM 2868 C C . PRO B 1 132 ? -0.207 -26.156 -18.531 1 87.56 132 PRO B C 1
ATOM 2870 O O . PRO B 1 132 ? -1.271 -26.094 -19.141 1 87.56 132 PRO B O 1
ATOM 2873 N N . GLY B 1 133 ? 0.772 -25.078 -18.641 1 85.31 133 GLY B N 1
ATOM 2874 C CA . GLY B 1 133 ? 0.609 -24.094 -19.688 1 85.31 133 GLY B CA 1
ATOM 2875 C C . GLY B 1 133 ? 1.909 -23.406 -20.078 1 85.31 133 GLY B C 1
ATOM 2876 O O . GLY B 1 133 ? 2.99 -23.969 -19.875 1 85.31 133 GLY B O 1
ATOM 2877 N N . LYS B 1 134 ? 1.524 -22.438 -20.922 1 85.31 134 LYS B N 1
ATOM 2878 C CA . LYS B 1 134 ? 2.637 -21.641 -21.422 1 85.31 134 LYS B CA 1
ATOM 2879 C C . LYS B 1 134 ? 3.119 -20.641 -20.375 1 85.31 134 LYS B C 1
ATOM 2881 O O . LYS B 1 134 ? 2.693 -20.703 -19.219 1 85.31 134 LYS B O 1
ATOM 2886 N N . PHE B 1 135 ? 4.098 -19.891 -20.703 1 82 135 PHE B N 1
ATOM 2887 C CA . PHE B 1 135 ? 4.684 -18.922 -19.781 1 82 135 PHE B CA 1
ATOM 2888 C C . PHE B 1 135 ? 4.66 -17.516 -20.391 1 82 135 PHE B C 1
ATOM 2890 O O . PHE B 1 135 ? 5.68 -16.828 -20.391 1 82 135 PHE B O 1
ATOM 2897 N N . LEU B 1 136 ? 3.494 -17.125 -20.797 1 79.88 136 LEU B N 1
ATOM 2898 C CA . LEU B 1 136 ? 3.312 -15.766 -21.297 1 79.88 136 LEU B CA 1
ATOM 2899 C C . LEU B 1 136 ? 3.268 -14.766 -20.156 1 79.88 136 LEU B C 1
ATOM 2901 O O . LEU B 1 136 ? 3.057 -15.141 -19 1 79.88 136 LEU B O 1
ATOM 2905 N N . ASP B 1 137 ? 3.541 -13.453 -20.516 1 81.5 137 ASP B N 1
ATOM 2906 C CA . ASP B 1 137 ? 3.359 -12.391 -19.531 1 81.5 137 ASP B CA 1
ATOM 2907 C C . ASP B 1 137 ? 1.96 -12.438 -18.922 1 81.5 137 ASP B C 1
ATOM 2909 O O . ASP B 1 137 ? 0.961 -12.391 -19.641 1 81.5 137 ASP B O 1
ATOM 2913 N N . ALA B 1 138 ? 1.879 -12.555 -17.609 1 79.75 138 ALA B N 1
ATOM 2914 C CA . ALA B 1 138 ? 0.627 -12.766 -16.891 1 79.75 138 ALA B CA 1
ATOM 2915 C C . ALA B 1 138 ? -0.298 -11.562 -17.031 1 79.75 138 ALA B C 1
ATOM 2917 O O . ALA B 1 138 ? -1.49 -11.641 -16.719 1 79.75 138 ALA B O 1
ATOM 2918 N N . SER B 1 139 ? 0.156 -10.375 -17.422 1 79.06 139 SER B N 1
ATOM 2919 C CA . SER B 1 139 ? -0.67 -9.18 -17.562 1 79.06 139 SER B CA 1
ATOM 2920 C C . SER B 1 139 ? -1.506 -9.219 -18.828 1 79.06 139 SER B C 1
ATOM 2922 O O . SER B 1 139 ? -2.443 -8.438 -18.984 1 79.06 139 SER B O 1
ATOM 2924 N N . LEU B 1 140 ? -1.134 -10.133 -19.656 1 78.25 140 LEU B N 1
ATOM 2925 C CA . LEU B 1 140 ? -1.899 -10.281 -20.891 1 78.25 140 LEU B CA 1
ATOM 2926 C C . LEU B 1 140 ? -3.193 -11.047 -20.641 1 78.25 140 LEU B C 1
ATOM 2928 O O . LEU B 1 140 ? -3.209 -12.008 -19.875 1 78.25 140 LEU B O 1
ATOM 2932 N N . ASP B 1 141 ? -4.258 -10.617 -21.297 1 79 141 ASP B N 1
ATOM 2933 C CA . ASP B 1 141 ? -5.551 -11.273 -21.109 1 79 141 ASP B CA 1
ATOM 2934 C C . ASP B 1 141 ? -5.477 -12.75 -21.5 1 79 141 ASP B C 1
ATOM 2936 O O . ASP B 1 141 ? -6.039 -13.609 -20.812 1 79 141 ASP B O 1
ATOM 2940 N N . LYS B 1 142 ? -4.738 -13.062 -22.562 1 80.12 142 LYS B N 1
ATOM 2941 C CA . LYS B 1 142 ? -4.633 -14.43 -23.062 1 80.12 142 LYS B CA 1
ATOM 2942 C C . LYS B 1 142 ? -3.924 -15.328 -22.062 1 80.12 142 LYS B C 1
ATOM 2944 O O . LYS B 1 142 ? -3.984 -16.562 -22.172 1 80.12 142 LYS B O 1
ATOM 2949 N N . ALA B 1 143 ? -3.301 -14.742 -21.109 1 82.81 143 ALA B N 1
ATOM 2950 C CA . ALA B 1 143 ? -2.588 -15.531 -20.109 1 82.81 143 ALA B CA 1
ATOM 2951 C C . ALA B 1 143 ? -3.559 -16.344 -19.266 1 82.81 143 ALA B C 1
ATOM 2953 O O . ALA B 1 143 ? -3.219 -17.438 -18.797 1 82.81 143 ALA B O 1
ATOM 2954 N N . SER B 1 144 ? -4.727 -15.883 -19.062 1 85.12 144 SER B N 1
ATOM 2955 C CA . SER B 1 144 ? -5.723 -16.594 -18.266 1 85.12 144 SER B CA 1
ATOM 2956 C C . SER B 1 144 ? -6.055 -17.953 -18.875 1 85.12 144 SER B C 1
ATOM 2958 O O . SER B 1 144 ? -6.352 -18.906 -18.156 1 85.12 144 SER B O 1
ATOM 2960 N N . ALA B 1 145 ? -5.953 -18.016 -20.172 1 84.94 145 ALA B N 1
ATOM 2961 C CA . ALA B 1 145 ? -6.336 -19.25 -20.844 1 84.94 145 ALA B CA 1
ATOM 2962 C C . ALA B 1 145 ? -5.109 -20.094 -21.172 1 84.94 145 ALA B C 1
ATOM 2964 O O . ALA B 1 145 ? -5.18 -21.328 -21.188 1 84.94 145 ALA B O 1
ATOM 2965 N N . ASP B 1 146 ? -3.959 -19.438 -21.344 1 87.94 146 ASP B N 1
ATOM 2966 C CA . ASP B 1 146 ? -2.857 -20.156 -21.969 1 87.94 146 ASP B CA 1
ATOM 2967 C C . ASP B 1 146 ? -1.772 -20.5 -20.953 1 87.94 146 ASP B C 1
ATOM 2969 O O . ASP B 1 146 ? -1.03 -21.469 -21.141 1 87.94 146 ASP B O 1
ATOM 2973 N N . ASN B 1 147 ? -1.683 -19.734 -19.969 1 89.31 147 ASN B N 1
ATOM 2974 C CA . ASN B 1 147 ? -0.58 -19.938 -19.031 1 89.31 147 ASN B CA 1
ATOM 2975 C C . ASN B 1 147 ? -0.853 -21.109 -18.094 1 89.31 147 ASN B C 1
ATOM 2977 O O . ASN B 1 147 ? -1.987 -21.578 -17.984 1 89.31 147 ASN B O 1
ATOM 2981 N N . GLU B 1 148 ? 0.282 -21.641 -17.453 1 90.12 148 GLU B N 1
ATOM 2982 C CA . GLU B 1 148 ? 0.094 -22.516 -16.297 1 90.12 148 GLU B CA 1
ATOM 2983 C C . GLU B 1 148 ? -0.903 -21.906 -15.312 1 90.12 148 GLU B C 1
ATOM 2985 O O . GLU B 1 148 ? -0.8 -20.734 -14.961 1 90.12 148 GLU B O 1
ATOM 2990 N N . ARG B 1 149 ? -1.895 -22.703 -14.945 1 93.56 149 ARG B N 1
ATOM 2991 C CA . ARG B 1 149 ? -2.873 -22.141 -14.016 1 93.56 149 ARG B CA 1
ATOM 2992 C C . ARG B 1 149 ? -3.42 -23.234 -13.094 1 93.56 149 ARG B C 1
ATOM 2994 O O . ARG B 1 149 ? -3.424 -24.406 -13.445 1 93.56 149 ARG B O 1
ATOM 3001 N N . MET B 1 150 ? -3.66 -22.906 -11.93 1 95.69 150 MET B N 1
ATOM 3002 C CA . MET B 1 150 ? -4.426 -23.672 -10.945 1 95.69 150 MET B CA 1
ATOM 3003 C C . MET B 1 150 ? -5.793 -23.031 -10.711 1 95.69 150 MET B C 1
ATOM 3005 O O . MET B 1 150 ? -5.883 -21.938 -10.164 1 95.69 150 MET B O 1
ATOM 3009 N N . SER B 1 151 ? -6.883 -23.734 -11.172 1 98 151 SER B N 1
ATOM 3010 C CA . SER B 1 151 ? -8.25 -23.25 -10.992 1 98 151 SER B CA 1
ATOM 3011 C C . SER B 1 151 ? -8.914 -23.906 -9.789 1 98 151 SER B C 1
ATOM 3013 O O . SER B 1 151 ? -8.812 -25.125 -9.609 1 98 151 SER B O 1
ATOM 3015 N N . VAL B 1 152 ? -9.578 -23.125 -9 1 98.69 152 VAL B N 1
ATOM 3016 C CA . VAL B 1 152 ? -10.195 -23.641 -7.777 1 98.69 152 VAL B CA 1
ATOM 3017 C C . VAL B 1 152 ? -11.656 -23.188 -7.715 1 98.69 152 VAL B C 1
ATOM 3019 O O . VAL B 1 152 ? -11.961 -22.016 -7.926 1 98.69 152 VAL B O 1
ATOM 3022 N N . ARG B 1 153 ? -12.539 -24.078 -7.516 1 98.75 153 ARG B N 1
ATOM 3023 C CA . ARG B 1 153 ? -13.953 -23.844 -7.254 1 98.75 153 ARG B CA 1
ATOM 3024 C C . ARG B 1 153 ? -14.281 -24.062 -5.777 1 98.75 153 ARG B C 1
ATOM 3026 O O . ARG B 1 153 ? -13.898 -25.078 -5.191 1 98.75 153 ARG B O 1
ATOM 3033 N N . MET B 1 154 ? -14.945 -23.109 -5.219 1 98.44 154 MET B N 1
ATOM 3034 C CA . MET B 1 154 ? -15.328 -23.188 -3.811 1 98.44 154 MET B CA 1
ATOM 3035 C C . MET B 1 154 ? -16.828 -23.031 -3.645 1 98.44 154 MET B C 1
ATOM 3037 O O . MET B 1 154 ? -17.469 -22.281 -4.402 1 98.44 154 MET B O 1
ATOM 3041 N N . SER B 1 155 ? -17.328 -23.672 -2.648 1 98.38 155 SER B N 1
ATOM 3042 C CA . SER B 1 155 ? -18.719 -23.531 -2.258 1 98.38 155 SER B CA 1
ATOM 3043 C C . SER B 1 155 ? -18.844 -22.984 -0.838 1 98.38 155 SER B C 1
ATOM 3045 O O . SER B 1 155 ? -18.141 -23.453 0.07 1 98.38 155 SER B O 1
ATOM 3047 N N . ARG B 1 156 ? -19.672 -22.016 -0.683 1 98 156 ARG B N 1
ATOM 3048 C CA . ARG B 1 156 ? -19.953 -21.453 0.634 1 98 156 ARG B CA 1
ATOM 3049 C C . ARG B 1 156 ? -21.109 -22.188 1.309 1 98 156 ARG B C 1
ATOM 3051 O O . ARG B 1 156 ? -21.828 -22.953 0.659 1 98 156 ARG B O 1
ATOM 3058 N N . ALA B 1 157 ? -21.312 -21.875 2.604 1 96.69 157 ALA B N 1
ATOM 3059 C CA . ALA B 1 157 ? -22.391 -22.5 3.371 1 96.69 157 ALA B CA 1
ATOM 3060 C C . ALA B 1 157 ? -23.766 -22.094 2.844 1 96.69 157 ALA B C 1
ATOM 3062 O O . ALA B 1 157 ? -24.719 -22.844 2.938 1 96.69 157 ALA B O 1
ATOM 3063 N N . ASP B 1 158 ? -23.828 -20.953 2.223 1 96 158 ASP B N 1
ATOM 3064 C CA . ASP B 1 158 ? -25.109 -20.453 1.741 1 96 158 ASP B CA 1
ATOM 3065 C C . ASP B 1 158 ? -25.391 -20.938 0.322 1 96 158 ASP B C 1
ATOM 3067 O O . ASP B 1 158 ? -26.359 -20.516 -0.309 1 96 158 ASP B O 1
ATOM 3071 N N . GLY B 1 159 ? -24.562 -21.734 -0.242 1 95.88 159 GLY B N 1
ATOM 3072 C CA . GLY B 1 159 ? -24.766 -22.344 -1.538 1 95.88 159 GLY B CA 1
ATOM 3073 C C . GLY B 1 159 ? -24.125 -21.594 -2.68 1 95.88 159 GLY B C 1
ATOM 3074 O O . GLY B 1 159 ? -24 -22.109 -3.789 1 95.88 159 GLY B O 1
ATOM 3075 N N . ARG B 1 160 ? -23.734 -20.406 -2.477 1 96.94 160 ARG B N 1
ATOM 3076 C CA . ARG B 1 160 ? -23.078 -19.641 -3.525 1 96.94 160 ARG B CA 1
ATOM 3077 C C . ARG B 1 160 ? -21.688 -20.188 -3.805 1 96.94 160 ARG B C 1
ATOM 3079 O O . ARG B 1 160 ? -20.984 -20.625 -2.887 1 96.94 160 ARG B O 1
ATOM 3086 N N . GLU B 1 161 ? -21.344 -20.047 -5.062 1 97.81 161 GLU B N 1
ATOM 3087 C CA . GLU B 1 161 ? -20.047 -20.562 -5.469 1 97.81 161 GLU B CA 1
ATOM 3088 C C . GLU B 1 161 ? -19.141 -19.438 -5.98 1 97.81 161 GLU B C 1
ATOM 3090 O O . GLU B 1 161 ? -19.609 -18.5 -6.637 1 97.81 161 GLU B O 1
ATOM 3095 N N . ILE B 1 162 ? -17.875 -19.609 -5.703 1 98.12 162 ILE B N 1
ATOM 3096 C CA . ILE B 1 162 ? -16.844 -18.688 -6.156 1 98.12 162 ILE B CA 1
ATOM 3097 C C . ILE B 1 162 ? -15.688 -19.469 -6.785 1 98.12 162 ILE B C 1
ATOM 3099 O O . ILE B 1 162 ? -15.469 -20.641 -6.453 1 98.12 162 ILE B O 1
ATOM 3103 N N . ALA B 1 163 ? -15.078 -18.844 -7.762 1 98.75 163 ALA B N 1
ATOM 3104 C CA . ALA B 1 163 ? -13.875 -19.438 -8.336 1 98.75 163 ALA B CA 1
ATOM 3105 C C . ALA B 1 163 ? -12.695 -18.469 -8.25 1 98.75 163 ALA B C 1
ATOM 3107 O O . ALA B 1 163 ? -12.875 -17.25 -8.266 1 98.75 163 ALA B O 1
ATOM 3108 N N . PHE B 1 164 ? -11.57 -18.984 -8.094 1 98.62 164 PHE B N 1
ATOM 3109 C CA . PHE B 1 164 ? -10.352 -18.203 -8.242 1 98.62 164 PHE B CA 1
ATOM 3110 C C . PHE B 1 164 ? -9.266 -19.016 -8.938 1 98.62 164 PHE B C 1
ATOM 3112 O O . PHE B 1 164 ? -9.242 -20.234 -8.836 1 98.62 164 PHE B O 1
ATOM 3119 N N . VAL B 1 165 ? -8.406 -18.328 -9.68 1 97.31 165 VAL B N 1
ATOM 3120 C CA . VAL B 1 165 ? -7.441 -18.984 -10.562 1 97.31 165 VAL B CA 1
ATOM 3121 C C . VAL B 1 165 ? -6.066 -18.344 -10.383 1 97.31 165 VAL B C 1
ATOM 3123 O O . VAL B 1 165 ? -5.902 -17.141 -10.594 1 97.31 165 VAL B O 1
ATOM 3126 N N . GLN B 1 166 ? -5.07 -19.125 -9.961 1 96 166 GLN B N 1
ATOM 3127 C CA . GLN B 1 166 ? -3.67 -18.719 -10.016 1 96 166 GLN B CA 1
ATOM 3128 C C . GLN B 1 166 ? -3.111 -18.844 -11.43 1 96 166 GLN B C 1
ATOM 3130 O O . GLN B 1 166 ? -3.201 -19.906 -12.047 1 96 166 GLN B O 1
ATOM 3135 N N . ILE B 1 167 ? -2.613 -17.812 -11.93 1 93.44 167 ILE B N 1
ATOM 3136 C CA . ILE B 1 167 ? -2.033 -17.797 -13.273 1 93.44 167 ILE B CA 1
ATOM 3137 C C . ILE B 1 167 ? -0.557 -17.406 -13.188 1 93.44 167 ILE B C 1
ATOM 3139 O O . ILE B 1 167 ? -0.214 -16.328 -12.711 1 93.44 167 ILE B O 1
ATOM 3143 N N . ALA B 1 168 ? 0.264 -18.281 -13.727 1 89.12 168 ALA B N 1
ATOM 3144 C CA . ALA B 1 168 ? 1.703 -18.031 -13.688 1 89.12 168 ALA B CA 1
ATOM 3145 C C . ALA B 1 168 ? 2.135 -17.125 -14.844 1 89.12 168 ALA B C 1
ATOM 3147 O O . ALA B 1 168 ? 1.45 -17.031 -15.859 1 89.12 168 ALA B O 1
ATOM 3148 N N . GLY B 1 169 ? 3.227 -16.453 -14.633 1 83.25 169 GLY B N 1
ATOM 3149 C CA . GLY B 1 169 ? 3.791 -15.586 -15.656 1 83.25 169 GLY B CA 1
ATOM 3150 C C . GLY B 1 169 ? 4.945 -16.219 -16.406 1 83.25 169 GLY B C 1
ATOM 3151 O O . GLY B 1 169 ? 4.863 -17.375 -16.812 1 83.25 169 GLY B O 1
ATOM 3152 N N . LEU B 1 170 ? 5.992 -15.477 -16.688 1 72.56 170 LEU B N 1
ATOM 3153 C CA . LEU B 1 170 ? 7.051 -15.734 -17.656 1 72.56 170 LEU B CA 1
ATOM 3154 C C . LEU B 1 170 ? 7.941 -16.875 -17.188 1 72.56 170 LEU B C 1
ATOM 3156 O O . LEU B 1 170 ? 8.586 -17.531 -18.016 1 72.56 170 LEU B O 1
ATOM 3160 N N . VAL B 1 171 ? 7.996 -17.219 -15.898 1 66.94 171 VAL B N 1
ATOM 3161 C CA . VAL B 1 171 ? 8.891 -18.297 -15.484 1 66.94 171 VAL B CA 1
ATOM 3162 C C . VAL B 1 171 ? 8.078 -19.547 -15.188 1 66.94 171 VAL B C 1
ATOM 3164 O O . VAL B 1 171 ? 6.984 -19.469 -14.617 1 66.94 171 VAL B O 1
ATOM 3167 N N . ALA B 1 172 ? 8.508 -20.734 -15.734 1 58.84 172 ALA B N 1
ATOM 3168 C CA . ALA B 1 172 ? 7.809 -22.016 -15.648 1 58.84 172 ALA B CA 1
ATOM 3169 C C . ALA B 1 172 ? 7.711 -22.5 -14.203 1 58.84 172 ALA B C 1
ATOM 3171 O O . ALA B 1 172 ? 8.555 -22.156 -13.375 1 58.84 172 ALA B O 1
ATOM 3172 N N . ARG B 1 173 ? 6.652 -23.359 -13.992 1 61.59 173 ARG B N 1
ATOM 3173 C CA . ARG B 1 173 ? 6.344 -24.266 -12.891 1 61.59 173 ARG B CA 1
ATOM 3174 C C . ARG B 1 173 ? 6.484 -23.562 -11.547 1 61.59 173 ARG B C 1
ATOM 3176 O O . ARG B 1 173 ? 7.184 -24.047 -10.656 1 61.59 173 ARG B O 1
ATOM 3183 N N . ARG B 1 174 ? 5.504 -22.625 -11.492 1 78.38 174 ARG B N 1
ATOM 3184 C CA . ARG B 1 174 ? 5.801 -21.688 -10.414 1 78.38 174 ARG B CA 1
ATOM 3185 C C . ARG B 1 174 ? 4.668 -21.641 -9.391 1 78.38 174 ARG B C 1
ATOM 3187 O O . ARG B 1 174 ? 4.832 -21.109 -8.289 1 78.38 174 ARG B O 1
ATOM 3194 N N . ILE B 1 175 ? 3.684 -22.594 -9.75 1 88.75 175 ILE B N 1
ATOM 3195 C CA . ILE B 1 175 ? 2.543 -22.453 -8.844 1 88.75 175 ILE B CA 1
ATOM 3196 C C . ILE B 1 175 ? 2.619 -23.531 -7.766 1 88.75 175 ILE B C 1
ATOM 3198 O O . ILE B 1 175 ? 2.781 -24.719 -8.062 1 88.75 175 ILE B O 1
ATOM 3202 N N . LYS B 1 176 ? 2.613 -23.203 -6.594 1 91.06 176 LYS B N 1
ATOM 3203 C CA . LYS B 1 176 ? 2.393 -24.094 -5.453 1 91.06 176 LYS B CA 1
ATOM 3204 C C . LYS B 1 176 ? 1.021 -23.844 -4.828 1 91.06 176 LYS B C 1
ATOM 3206 O O . LYS B 1 176 ? 0.7 -22.719 -4.445 1 91.06 176 LYS B O 1
ATOM 3211 N N . CYS B 1 177 ? 0.193 -24.797 -4.793 1 94.56 177 CYS B N 1
ATOM 3212 C CA . CYS B 1 177 ? -1.138 -24.766 -4.199 1 94.56 177 CYS B CA 1
ATOM 3213 C C . CYS B 1 177 ? -1.361 -25.969 -3.285 1 94.56 177 CYS B C 1
ATOM 3215 O O . CYS B 1 177 ? -1.254 -27.109 -3.725 1 94.56 177 CYS B O 1
ATOM 3217 N N . ASP B 1 178 ? -1.73 -25.766 -2.057 1 95.44 178 ASP B N 1
ATOM 3218 C CA . ASP B 1 178 ? -1.828 -26.828 -1.062 1 95.44 178 ASP B CA 1
ATOM 3219 C C . ASP B 1 178 ? -3.283 -27.219 -0.818 1 95.44 178 ASP B C 1
ATOM 3221 O O . ASP B 1 178 ? -3.578 -28 0.092 1 95.44 178 ASP B O 1
ATOM 3225 N N . LEU B 1 179 ? -4.207 -26.688 -1.598 1 97.81 179 LEU B N 1
ATOM 3226 C CA . LEU B 1 179 ? -5.629 -26.969 -1.42 1 97.81 179 LEU B CA 1
ATOM 3227 C C . LEU B 1 179 ? -5.984 -28.344 -1.98 1 97.81 179 LEU B C 1
ATOM 3229 O O . LEU B 1 179 ? -5.41 -28.781 -2.979 1 97.81 179 LEU B O 1
ATOM 3233 N N . LYS B 1 180 ? -6.945 -28.953 -1.315 1 97.81 180 LYS B N 1
ATOM 3234 C CA . LYS B 1 180 ? -7.457 -30.25 -1.747 1 97.81 180 LYS B CA 1
ATOM 3235 C C . LYS B 1 180 ? -8.984 -30.25 -1.806 1 97.81 180 LYS B C 1
ATOM 3237 O O . LYS B 1 180 ? -9.641 -29.578 -1.006 1 97.81 180 LYS B O 1
ATOM 3242 N N . ASP B 1 181 ? -9.492 -31.094 -2.758 1 98.12 181 ASP B N 1
ATOM 3243 C CA . ASP B 1 181 ? -10.945 -31.25 -2.844 1 98.12 181 ASP B CA 1
ATOM 3244 C C . ASP B 1 181 ? -11.531 -31.688 -1.502 1 98.12 181 ASP B C 1
ATOM 3246 O O . ASP B 1 181 ? -10.977 -32.562 -0.829 1 98.12 181 ASP B O 1
ATOM 3250 N N . GLY B 1 182 ? -12.609 -31.016 -1.123 1 98.31 182 GLY B N 1
ATOM 3251 C CA . GLY B 1 182 ? -13.312 -31.359 0.103 1 98.31 182 GLY B CA 1
ATOM 3252 C C . GLY B 1 182 ? -12.805 -30.594 1.314 1 98.31 182 GLY B C 1
ATOM 3253 O O . GLY B 1 182 ? -13.43 -30.609 2.373 1 98.31 182 GLY B O 1
ATOM 3254 N N . GLN B 1 183 ? -11.711 -29.938 1.188 1 98.31 183 GLN B N 1
ATOM 3255 C CA . GLN B 1 183 ? -11.078 -29.234 2.299 1 98.31 183 GLN B CA 1
ATOM 3256 C C . GLN B 1 183 ? -11.898 -28.016 2.727 1 98.31 183 GLN B C 1
ATOM 3258 O O . GLN B 1 183 ? -12.406 -27.281 1.884 1 98.31 183 GLN B O 1
ATOM 3263 N N . GLN B 1 184 ? -12.133 -27.859 4.031 1 98.5 184 GLN B N 1
ATOM 3264 C CA . GLN B 1 184 ? -12.719 -26.641 4.566 1 98.5 184 GLN B CA 1
ATOM 3265 C C . GLN B 1 184 ? -11.648 -25.578 4.805 1 98.5 184 GLN B C 1
ATOM 3267 O O . GLN B 1 184 ? -10.586 -25.875 5.367 1 98.5 184 GLN B O 1
ATOM 3272 N N . VAL B 1 185 ? -11.945 -24.375 4.391 1 98.38 185 VAL B N 1
ATOM 3273 C CA . VAL B 1 185 ? -10.969 -23.297 4.543 1 98.38 185 VAL B CA 1
ATOM 3274 C C . VAL B 1 185 ? -11.664 -22.047 5.07 1 98.38 185 VAL B C 1
ATOM 3276 O O . VAL B 1 185 ? -12.898 -21.953 5.047 1 98.38 185 VAL B O 1
ATOM 3279 N N . ARG B 1 186 ? -10.859 -21.141 5.59 1 98 186 ARG B N 1
ATOM 3280 C CA . ARG B 1 186 ? -11.312 -19.844 6.043 1 98 186 ARG B CA 1
ATOM 3281 C C . ARG B 1 186 ? -10.758 -18.734 5.16 1 98 186 ARG B C 1
ATOM 3283 O O . ARG B 1 186 ? -9.648 -18.844 4.629 1 98 186 ARG B O 1
ATOM 3290 N N . ALA B 1 187 ? -11.531 -17.656 5.055 1 98.5 187 ALA B N 1
ATOM 3291 C CA . ALA B 1 187 ? -11.031 -16.484 4.332 1 98.5 187 ALA B CA 1
ATOM 3292 C C . ALA B 1 187 ? -9.703 -16 4.91 1 98.5 187 ALA B C 1
ATOM 3294 O O . ALA B 1 187 ? -9.547 -15.922 6.133 1 98.5 187 ALA B O 1
ATOM 3295 N N . GLY B 1 188 ? -8.75 -15.75 4.008 1 98.25 188 GLY B N 1
ATOM 3296 C CA . GLY B 1 188 ? -7.473 -15.219 4.445 1 98.25 188 GLY B CA 1
ATOM 3297 C C . GLY B 1 188 ? -6.445 -16.297 4.727 1 98.25 188 GLY B C 1
ATOM 3298 O O . GLY B 1 188 ? -5.254 -16 4.867 1 98.25 188 GLY B O 1
ATOM 3299 N N . GLN B 1 189 ? -6.875 -17.516 4.816 1 97.88 189 GLN B N 1
ATOM 3300 C CA . GLN B 1 189 ? -5.957 -18.625 5.062 1 97.88 189 GLN B CA 1
ATOM 3301 C C . GLN B 1 189 ? -4.969 -18.781 3.91 1 97.88 189 GLN B C 1
ATOM 3303 O O . GLN B 1 189 ? -5.355 -18.734 2.742 1 97.88 189 GLN B O 1
ATOM 3308 N N . ARG B 1 190 ? -3.678 -18.922 4.277 1 97.56 190 ARG B N 1
ATOM 3309 C CA . ARG B 1 190 ? -2.65 -19.156 3.266 1 97.56 190 ARG B CA 1
ATOM 3310 C C . ARG B 1 190 ? -2.855 -20.5 2.57 1 97.56 190 ARG B C 1
ATOM 3312 O O . ARG B 1 190 ? -3.152 -21.5 3.221 1 97.56 190 ARG B O 1
ATOM 3319 N N . PHE B 1 191 ? -2.729 -20.516 1.258 1 96.88 191 PHE B N 1
ATOM 3320 C CA . PHE B 1 191 ? -2.939 -21.797 0.611 1 96.88 191 PHE B CA 1
ATOM 3321 C C . PHE B 1 191 ? -1.846 -22.078 -0.414 1 96.88 191 PHE B C 1
ATOM 3323 O O . PHE B 1 191 ? -1.792 -23.172 -0.995 1 96.88 191 PHE B O 1
ATOM 3330 N N . GLY B 1 192 ? -1.02 -21.078 -0.669 1 93.5 192 GLY B N 1
ATOM 3331 C CA . GLY B 1 192 ? 0.021 -21.297 -1.662 1 93.5 192 GLY B CA 1
ATOM 3332 C C . GLY B 1 192 ? 0.762 -20.031 -2.039 1 93.5 192 GLY B C 1
ATOM 3333 O O . GLY B 1 192 ? 0.701 -19.031 -1.318 1 93.5 192 GLY B O 1
ATOM 3334 N N . LEU B 1 193 ? 1.573 -20.203 -3.178 1 92.56 193 LEU B N 1
ATOM 3335 C CA . LEU B 1 193 ? 2.324 -19.062 -3.713 1 92.56 193 LEU B CA 1
ATOM 3336 C C . LEU B 1 193 ? 2.611 -19.266 -5.199 1 92.56 193 LEU B C 1
ATOM 3338 O O . LEU B 1 193 ? 2.473 -20.375 -5.723 1 92.56 193 LEU B O 1
ATOM 3342 N N . ILE B 1 194 ? 2.76 -18.188 -5.828 1 89.25 194 ILE B N 1
ATOM 3343 C CA . ILE B 1 194 ? 3.186 -18.188 -7.223 1 89.25 194 ILE B CA 1
ATOM 3344 C C . ILE B 1 194 ? 4.539 -17.5 -7.352 1 89.25 194 ILE B C 1
ATOM 3346 O O . ILE B 1 194 ? 4.684 -16.344 -6.953 1 89.25 194 ILE B O 1
ATOM 3350 N N . ARG B 1 195 ? 5.387 -18.078 -7.973 1 83.56 195 ARG B N 1
ATOM 3351 C CA . ARG B 1 195 ? 6.734 -17.531 -8.047 1 83.56 195 ARG B CA 1
ATOM 3352 C C . ARG B 1 195 ? 6.891 -16.641 -9.273 1 83.56 195 ARG B C 1
ATOM 3354 O O . ARG B 1 195 ? 6.367 -16.953 -10.344 1 83.56 195 ARG B O 1
ATOM 3361 N N . PHE B 1 196 ? 7.648 -15.523 -9.109 1 76.31 196 PHE B N 1
ATOM 3362 C CA . PHE B 1 196 ? 8.234 -14.617 -10.102 1 76.31 196 PHE B CA 1
ATOM 3363 C C . PHE B 1 196 ? 7.164 -14.047 -11.016 1 76.31 196 PHE B C 1
ATOM 3365 O O . PHE B 1 196 ? 7.293 -14.094 -12.242 1 76.31 196 PHE B O 1
ATOM 3372 N N . GLY B 1 197 ? 6.199 -13.352 -10.633 1 69.69 197 GLY B N 1
ATOM 3373 C CA . GLY B 1 197 ? 5.172 -12.633 -11.375 1 69.69 197 GLY B CA 1
ATOM 3374 C C . GLY B 1 197 ? 3.957 -13.477 -11.688 1 69.69 197 GLY B C 1
ATOM 3375 O O . GLY B 1 197 ? 4.086 -14.594 -12.195 1 69.69 197 GLY B O 1
ATOM 3376 N N . SER B 1 198 ? 2.834 -12.969 -11.336 1 87.25 198 SER B N 1
ATOM 3377 C CA . SER B 1 198 ? 1.618 -13.766 -11.492 1 87.25 198 SER B CA 1
ATOM 3378 C C . SER B 1 198 ? 0.372 -12.898 -11.352 1 87.25 198 SER B C 1
ATOM 3380 O O . SER B 1 198 ? 0.471 -11.68 -11.188 1 87.25 198 SER B O 1
ATOM 3382 N N . ARG B 1 199 ? -0.625 -13.578 -11.609 1 92.94 199 ARG B N 1
ATOM 3383 C CA . ARG B 1 199 ? -1.959 -12.992 -11.508 1 92.94 199 ARG B CA 1
ATOM 3384 C C . ARG B 1 199 ? -2.939 -13.977 -10.875 1 92.94 199 ARG B C 1
ATOM 3386 O O . ARG B 1 199 ? -2.816 -15.188 -11.062 1 92.94 199 ARG B O 1
ATOM 3393 N N . VAL B 1 200 ? -3.844 -13.492 -10.109 1 96.75 200 VAL B N 1
ATOM 3394 C CA . VAL B 1 200 ? -4.941 -14.312 -9.602 1 96.75 200 VAL B CA 1
ATOM 3395 C C . VAL B 1 200 ? -6.277 -13.703 -10.023 1 96.75 200 VAL B C 1
ATOM 3397 O O . VAL B 1 200 ? -6.531 -12.523 -9.781 1 96.75 200 VAL B O 1
ATOM 3400 N N . ASP B 1 201 ? -7.086 -14.469 -10.656 1 97.5 201 ASP B N 1
ATOM 3401 C CA . ASP B 1 201 ? -8.445 -14.094 -11.039 1 97.5 201 ASP B CA 1
ATOM 3402 C C . ASP B 1 201 ? -9.461 -14.594 -10.008 1 97.5 201 ASP B C 1
ATOM 3404 O O . ASP B 1 201 ? -9.367 -15.727 -9.539 1 97.5 201 ASP B O 1
ATOM 3408 N N . VAL B 1 202 ? -10.383 -13.766 -9.68 1 98.81 202 VAL B N 1
ATOM 3409 C CA . VAL B 1 202 ? -11.492 -14.141 -8.805 1 98.81 202 VAL B CA 1
ATOM 3410 C C . VAL B 1 202 ? -12.812 -13.969 -9.555 1 98.81 202 VAL B C 1
ATOM 3412 O O . VAL B 1 202 ? -13.094 -12.898 -10.102 1 98.81 202 VAL B O 1
ATOM 3415 N N . TYR B 1 203 ? -13.617 -14.969 -9.609 1 98.62 203 TYR B N 1
ATOM 3416 C CA . TYR B 1 203 ? -14.953 -14.938 -10.195 1 98.62 203 TYR B CA 1
ATOM 3417 C C . TYR B 1 203 ? -16.031 -14.891 -9.117 1 98.62 203 TYR B C 1
ATOM 3419 O O . TYR B 1 203 ? -16.188 -15.836 -8.344 1 98.62 203 TYR B O 1
ATOM 3427 N N . LEU B 1 204 ? -16.781 -13.82 -9.133 1 98.62 204 LEU B N 1
ATOM 3428 C CA . LEU B 1 204 ? -17.781 -13.594 -8.102 1 98.62 204 LEU B CA 1
ATOM 3429 C C . LEU B 1 204 ? -19.078 -14.312 -8.445 1 98.62 204 LEU B C 1
ATOM 3431 O O . LEU B 1 204 ? -19.344 -14.602 -9.617 1 98.62 204 LEU B O 1
ATOM 3435 N N . PRO B 1 205 ? -19.922 -14.633 -7.336 1 97.56 205 PRO B N 1
ATOM 3436 C CA . PRO B 1 205 ? -21.266 -15.133 -7.633 1 97.56 205 PRO B CA 1
ATOM 3437 C C . PRO B 1 205 ? -22.094 -14.141 -8.438 1 97.56 205 PRO B C 1
ATOM 3439 O O . PRO B 1 205 ? -21.781 -12.945 -8.461 1 97.56 205 PRO B O 1
ATOM 3442 N N . ASP B 1 206 ? -23.109 -14.68 -9.07 1 95 206 ASP B N 1
ATOM 3443 C CA . ASP B 1 206 ? -24 -13.859 -9.883 1 95 206 ASP B CA 1
ATOM 3444 C C . ASP B 1 206 ? -24.594 -12.719 -9.07 1 95 206 ASP B C 1
ATOM 3446 O O . ASP B 1 206 ? -25 -12.914 -7.922 1 95 206 ASP B O 1
ATOM 3450 N N . GLY B 1 207 ? -24.516 -11.516 -9.641 1 94.94 207 GLY B N 1
ATOM 3451 C CA . GLY B 1 207 ? -25.188 -10.375 -9.039 1 94.94 207 GLY B CA 1
ATOM 3452 C C . GLY B 1 207 ? -24.312 -9.609 -8.07 1 94.94 207 GLY B C 1
ATOM 3453 O O . GLY B 1 207 ? -24.734 -8.578 -7.535 1 94.94 207 GLY B O 1
ATOM 3454 N N . VAL B 1 208 ? -23.156 -10.055 -7.789 1 97.5 208 VAL B N 1
ATOM 3455 C CA . VAL B 1 208 ? -22.281 -9.398 -6.82 1 97.5 208 VAL B CA 1
ATOM 3456 C C . VAL B 1 208 ? -21.406 -8.383 -7.535 1 97.5 208 VAL B C 1
ATOM 3458 O O . VAL B 1 208 ? -20.781 -8.695 -8.555 1 97.5 208 VAL B O 1
ATOM 3461 N N . ALA B 1 209 ? -21.375 -7.211 -7.02 1 97.88 209 ALA B N 1
ATOM 3462 C CA . ALA B 1 209 ? -20.594 -6.129 -7.613 1 97.88 209 ALA B CA 1
ATOM 3463 C C . ALA B 1 209 ? -19.266 -5.965 -6.895 1 97.88 209 ALA B C 1
ATOM 3465 O O . ALA B 1 209 ? -19.172 -6.172 -5.68 1 97.88 209 ALA B O 1
ATOM 3466 N N . PRO B 1 210 ? -18.234 -5.582 -7.672 1 98.38 210 PRO B N 1
ATOM 3467 C CA . PRO B 1 210 ? -16.938 -5.328 -7.031 1 98.38 210 PRO B CA 1
ATOM 3468 C C . PRO B 1 210 ? -16.953 -4.07 -6.168 1 98.38 210 PRO B C 1
ATOM 3470 O O . PRO B 1 210 ? -17.594 -3.082 -6.512 1 98.38 210 PRO B O 1
ATOM 3473 N N . LEU B 1 211 ? -16.172 -4.102 -5.062 1 98.5 211 LEU B N 1
ATOM 3474 C CA . LEU B 1 211 ? -15.969 -2.945 -4.195 1 98.5 211 LEU B CA 1
ATOM 3475 C C . LEU B 1 211 ? -14.594 -2.326 -4.43 1 98.5 211 LEU B C 1
ATOM 3477 O O . LEU B 1 211 ? -14.117 -1.537 -3.609 1 98.5 211 LEU B O 1
ATOM 3481 N N . VAL B 1 212 ? -13.891 -2.744 -5.453 1 98.06 212 VAL B N 1
ATOM 3482 C CA . VAL B 1 212 ? -12.609 -2.197 -5.895 1 98.06 212 VAL B CA 1
ATOM 3483 C C . VAL B 1 212 ? -12.703 -1.792 -7.363 1 98.06 212 VAL B C 1
ATOM 3485 O O . VAL B 1 212 ? -13.602 -2.234 -8.078 1 98.06 212 VAL B O 1
ATOM 3488 N N . SER B 1 213 ? -11.766 -0.982 -7.777 1 96.25 213 SER B N 1
ATOM 3489 C CA . SER B 1 213 ? -11.781 -0.477 -9.148 1 96.25 213 SER B CA 1
ATOM 3490 C C . SER B 1 213 ? -10.445 -0.734 -9.844 1 96.25 213 SER B C 1
ATOM 3492 O O . SER B 1 213 ? -9.445 -1.043 -9.188 1 96.25 213 SER B O 1
ATOM 3494 N N . LEU B 1 214 ? -10.508 -0.592 -11.148 1 95.06 214 LEU B N 1
ATOM 3495 C CA . LEU B 1 214 ? -9.32 -0.756 -11.984 1 95.06 214 LEU B CA 1
ATOM 3496 C C . LEU B 1 214 ? -8.188 0.153 -11.5 1 95.06 214 LEU B C 1
ATOM 3498 O O . LEU B 1 214 ? -8.414 1.337 -11.234 1 95.06 214 LEU B O 1
ATOM 3502 N N . GLY B 1 215 ? -6.992 -0.475 -11.328 1 94.75 215 GLY B N 1
ATOM 3503 C CA . GLY B 1 215 ? -5.816 0.302 -10.977 1 94.75 215 GLY B CA 1
ATOM 3504 C C . GLY B 1 215 ? -5.617 0.437 -9.477 1 94.75 215 GLY B C 1
ATOM 3505 O O . GLY B 1 215 ? -4.586 0.935 -9.023 1 94.75 215 GLY B O 1
ATOM 3506 N N . GLN B 1 216 ? -6.551 0.031 -8.711 1 96.38 216 GLN B N 1
ATOM 3507 C CA . GLN B 1 216 ? -6.457 0.108 -7.254 1 96.38 216 GLN B CA 1
ATOM 3508 C C . GLN B 1 216 ? -5.438 -0.892 -6.715 1 96.38 216 GLN B C 1
ATOM 3510 O O . GLN B 1 216 ? -5.379 -2.035 -7.176 1 96.38 216 GLN B O 1
ATOM 3515 N N . SER B 1 217 ? -4.672 -0.484 -5.738 1 96.56 217 SER B N 1
ATOM 3516 C CA . SER B 1 217 ? -3.73 -1.375 -5.07 1 96.56 217 SER B CA 1
ATOM 3517 C C . SER B 1 217 ? -4.449 -2.311 -4.102 1 96.56 217 SER B C 1
ATOM 3519 O O . SER B 1 217 ? -5.414 -1.914 -3.445 1 96.56 217 SER B O 1
ATOM 3521 N N . ILE B 1 218 ? -3.877 -3.51 -3.996 1 97.69 218 ILE B N 1
ATOM 3522 C CA . ILE B 1 218 ? -4.559 -4.566 -3.254 1 97.69 218 ILE B CA 1
ATOM 3523 C C . ILE B 1 218 ? -3.586 -5.219 -2.273 1 97.69 218 ILE B C 1
ATOM 3525 O O . ILE B 1 218 ? -2.416 -5.434 -2.6 1 97.69 218 ILE B O 1
ATOM 3529 N N . ILE B 1 219 ? -4.098 -5.566 -1.078 1 98.12 219 ILE B N 1
ATOM 3530 C CA . ILE B 1 219 ? -3.352 -6.312 -0.072 1 98.12 219 ILE B CA 1
ATOM 3531 C C . ILE B 1 219 ? -4.047 -7.648 0.198 1 98.12 219 ILE B C 1
ATOM 3533 O O . ILE B 1 219 ? -5.184 -7.676 0.673 1 98.12 219 ILE B O 1
ATOM 3537 N N . ALA B 1 220 ? -3.338 -8.75 -0.052 1 98.5 220 ALA B N 1
ATOM 3538 C CA . ALA B 1 220 ? -3.895 -10.086 0.139 1 98.5 220 ALA B CA 1
ATOM 3539 C C . ALA B 1 220 ? -4.293 -10.312 1.595 1 98.5 220 ALA B C 1
ATOM 3541 O O . ALA B 1 220 ? -3.564 -9.93 2.512 1 98.5 220 ALA B O 1
ATOM 3542 N N . GLY B 1 221 ? -5.465 -10.898 1.8 1 98.56 221 GLY B N 1
ATOM 3543 C CA . GLY B 1 221 ? -5.914 -11.25 3.139 1 98.56 221 GLY B CA 1
ATOM 3544 C C . GLY B 1 221 ? -6.543 -10.086 3.879 1 98.56 221 GLY B C 1
ATOM 3545 O O . GLY B 1 221 ? -7.082 -10.258 4.977 1 98.56 221 GLY B O 1
ATOM 3546 N N . GLU B 1 222 ? -6.469 -8.875 3.277 1 98.62 222 GLU B N 1
ATOM 3547 C CA . GLU B 1 222 ? -6.969 -7.719 4.016 1 98.62 222 GLU B CA 1
ATOM 3548 C C . GLU B 1 222 ? -7.922 -6.887 3.164 1 98.62 222 GLU B C 1
ATOM 3550 O O . GLU B 1 222 ? -8.961 -6.43 3.646 1 98.62 222 GLU B O 1
ATOM 3555 N N . THR B 1 223 ? -7.668 -6.605 1.889 1 98.69 223 THR B N 1
ATOM 3556 C CA . THR B 1 223 ? -8.539 -5.82 1.025 1 98.69 223 THR B CA 1
ATOM 3557 C C . THR B 1 223 ? -9.82 -6.586 0.708 1 98.69 223 THR B C 1
ATOM 3559 O O . THR B 1 223 ? -9.773 -7.758 0.327 1 98.69 223 THR B O 1
ATOM 3562 N N . VAL B 1 224 ? -10.961 -5.938 0.892 1 98.81 224 VAL B N 1
ATOM 3563 C CA . VAL B 1 224 ? -12.258 -6.508 0.545 1 98.81 224 VAL B CA 1
ATOM 3564 C C . VAL B 1 224 ? -12.562 -6.234 -0.925 1 98.81 224 VAL B C 1
ATOM 3566 O O . VAL B 1 224 ? -12.734 -5.082 -1.326 1 98.81 224 VAL B O 1
ATOM 3569 N N . LEU B 1 225 ? -12.672 -7.328 -1.706 1 98.81 225 LEU B N 1
ATOM 3570 C CA . LEU B 1 225 ? -12.945 -7.195 -3.133 1 98.81 225 LEU B CA 1
ATOM 3571 C C . LEU B 1 225 ? -14.438 -7 -3.387 1 98.81 225 LEU B C 1
ATOM 3573 O O . LEU B 1 225 ? -14.828 -6.367 -4.371 1 98.81 225 LEU B O 1
ATOM 3577 N N . ALA B 1 226 ? -15.234 -7.602 -2.559 1 98.75 226 ALA B N 1
ATOM 3578 C CA . ALA B 1 226 ? -16.688 -7.562 -2.693 1 98.75 226 ALA B CA 1
ATOM 3579 C C . ALA B 1 226 ? -17.375 -7.949 -1.383 1 98.75 226 ALA B C 1
ATOM 3581 O O . ALA B 1 226 ? -16.734 -8.477 -0.473 1 98.75 226 ALA B O 1
ATOM 3582 N N . ASP B 1 227 ? -18.562 -7.609 -1.25 1 98.25 227 ASP B N 1
ATOM 3583 C CA . ASP B 1 227 ? -19.453 -7.992 -0.158 1 98.25 227 ASP B CA 1
ATOM 3584 C C . ASP B 1 227 ? -20.719 -8.688 -0.688 1 98.25 227 ASP B C 1
ATOM 3586 O O . ASP B 1 227 ? -21.547 -8.055 -1.341 1 98.25 227 ASP B O 1
ATOM 3590 N N . LEU B 1 228 ? -20.812 -9.961 -0.384 1 97.94 228 LEU B N 1
ATOM 3591 C CA . LEU B 1 228 ? -21.875 -10.805 -0.942 1 97.94 228 LEU B CA 1
ATOM 3592 C C . LEU B 1 228 ? -23.25 -10.352 -0.469 1 97.94 228 LEU B C 1
ATOM 3594 O O . LEU B 1 228 ? -24.266 -10.703 -1.066 1 97.94 228 LEU B O 1
ATOM 3598 N N . ASP B 1 229 ? -23.266 -9.586 0.613 1 95 229 ASP B N 1
ATOM 3599 C CA . ASP B 1 229 ? -24.547 -9.172 1.198 1 95 229 ASP B CA 1
ATOM 3600 C C . ASP B 1 229 ? -24.859 -7.723 0.838 1 95 229 ASP B C 1
ATOM 3602 O O . ASP B 1 229 ? -25.906 -7.199 1.227 1 95 229 ASP B O 1
ATOM 3606 N N . SER B 1 230 ? -24 -7.113 0.108 1 94.62 230 SER B N 1
ATOM 3607 C CA . SER B 1 230 ? -24.172 -5.699 -0.213 1 94.62 230 SER B CA 1
ATOM 3608 C C . SER B 1 230 ? -25.062 -5.52 -1.439 1 94.62 230 SER B C 1
ATOM 3610 O O . SER B 1 230 ? -25.031 -6.336 -2.363 1 94.62 230 SER B O 1
ATOM 3612 N N . THR B 1 231 ? -25.812 -4.402 -1.47 1 93.25 231 THR B N 1
ATOM 3613 C CA . THR B 1 231 ? -26.594 -4.027 -2.641 1 93.25 231 THR B CA 1
ATOM 3614 C C . THR B 1 231 ? -25.922 -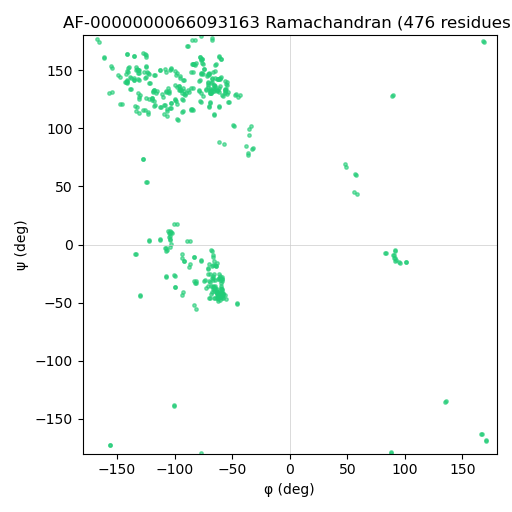2.9 -3.41 1 93.25 231 THR B C 1
ATOM 3616 O O . THR B 1 231 ? -26.469 -2.373 -4.375 1 93.25 231 THR B O 1
ATOM 3619 N N . GLU B 1 232 ? -24.75 -2.557 -2.941 1 93.94 232 GLU B N 1
ATOM 3620 C CA . GLU B 1 232 ? -24 -1.5 -3.611 1 93.94 232 GLU B CA 1
ATOM 3621 C C . GLU B 1 232 ? -23.562 -1.932 -5.012 1 93.94 232 GLU B C 1
ATOM 3623 O O . GLU B 1 232 ? -23.125 -3.07 -5.207 1 93.94 232 GLU B O 1
ATOM 3628 N N . GLY B 1 233 ? -23.766 -1.007 -6.016 1 94.75 233 GLY B N 1
ATOM 3629 C CA . GLY B 1 233 ? -23.234 -1.282 -7.344 1 94.75 233 GLY B CA 1
ATOM 3630 C C . GLY B 1 233 ? -21.719 -1.267 -7.402 1 94.75 233 GLY B C 1
ATOM 3631 O O . GLY B 1 233 ? -21.062 -0.991 -6.398 1 94.75 233 GLY B O 1
ATOM 3632 N N . ALA B 1 234 ? -21.219 -1.586 -8.562 1 96.25 234 ALA B N 1
ATOM 3633 C CA . ALA B 1 234 ? -19.766 -1.617 -8.758 1 96.25 234 ALA B CA 1
ATOM 3634 C C . ALA B 1 234 ? -19.141 -0.266 -8.43 1 96.25 234 ALA B C 1
ATOM 3636 O O . ALA B 1 234 ? -19.562 0.766 -8.953 1 96.25 234 ALA B O 1
ATOM 3637 N N . ARG B 1 235 ? -18.156 -0.272 -7.602 1 96.69 235 ARG B N 1
ATOM 3638 C CA . ARG B 1 235 ? -17.5 0.973 -7.227 1 96.69 235 ARG B CA 1
ATOM 3639 C C . ARG B 1 235 ? -16.688 1.527 -8.391 1 96.69 235 ARG B C 1
ATOM 3641 O O . ARG B 1 235 ? -16.078 0.767 -9.148 1 96.69 235 ARG B O 1
ATOM 3648 N N . GLN B 1 236 ? -16.672 2.777 -8.43 1 96.06 236 GLN B N 1
ATOM 3649 C CA . GLN B 1 236 ? -15.812 3.5 -9.375 1 96.06 236 GLN B CA 1
ATOM 3650 C C . GLN B 1 236 ? -14.648 4.168 -8.656 1 96.06 236 GLN B C 1
ATOM 3652 O O . GLN B 1 236 ? -14.711 4.434 -7.457 1 96.06 236 GLN B O 1
ATOM 3657 N N . GLY B 1 237 ? -13.547 4.301 -9.414 1 96.38 237 GLY B N 1
ATOM 3658 C CA . GLY B 1 237 ? -12.367 4.961 -8.883 1 96.38 237 GLY B CA 1
ATOM 3659 C C . GLY B 1 237 ? -11.766 5.98 -9.828 1 96.38 237 GLY B C 1
ATOM 3660 O O . GLY B 1 237 ? -11.938 5.879 -11.047 1 96.38 237 GLY B O 1
ATOM 3661 N N . GLU B 1 238 ? -11.094 6.977 -9.273 1 96.12 238 GLU B N 1
ATOM 3662 C CA . GLU B 1 238 ? -10.391 8.016 -10.023 1 96.12 238 GLU B CA 1
ATOM 3663 C C . GLU B 1 238 ? -9.039 8.328 -9.398 1 96.12 238 GLU B C 1
ATOM 3665 O O . GLU B 1 238 ? -8.875 8.234 -8.18 1 96.12 238 GLU B O 1
ATOM 3670 N N . ILE B 1 239 ? -8.109 8.594 -10.328 1 93.94 239 ILE B N 1
ATOM 3671 C CA . ILE B 1 239 ? -6.844 9.094 -9.812 1 93.94 239 ILE B CA 1
ATOM 3672 C C . ILE B 1 239 ? -7.031 10.516 -9.281 1 93.94 239 ILE B C 1
ATOM 3674 O O . ILE B 1 239 ? -7.477 11.406 -10 1 93.94 239 ILE B O 1
ATOM 3678 N N . ARG B 1 240 ? -6.762 10.656 -8.008 1 92.81 240 ARG B N 1
ATOM 3679 C CA . ARG B 1 240 ? -6.934 11.969 -7.395 1 92.81 240 ARG B CA 1
ATOM 3680 C C . ARG B 1 240 ? -5.641 12.438 -6.738 1 92.81 240 ARG B C 1
ATOM 3682 O O . ARG B 1 240 ? -4.852 11.625 -6.25 1 92.81 240 ARG B O 1
#

pLDDT: mean 91.2, std 12.59, range [22.36, 98.88]

Radius of gyration: 23.16 Å; Cα contacts (8 Å, |Δi|>4): 1288; chains: 2; bounding box: 70×59×51 Å

Sequence (480 aa):
MRGEAVQAQQISLTKYLWFPINREGWPFVGLFALGALLLGQIWGPLGWAGALLTCWCAWFFRDPDRVTPTRDGLVISPADGVVQMVGMVAPPPELDMGDAPRMRISVFMSVFSVHINRCPVDGTIVKCSYRPGKFLDASLDKASADNERMSVRMSRADGREIAFVQIAGLVARRIKCDLKDGQQVRAGQRFGLIRFGSRVDVYLPDGVAPLVSLGQSIIAGETVLADLDSTEGARQGEIRMRGEAVQAQQISLTKYLWFPINREGWPFVGLFALGALLLGQIWGPLGWAGALLTCWCAWFFRDPDRVTPTRDGLVISPADGVVQMVGMVAPPPELDMGDAPRMRISVFMSVFSVHINRCPVDGTIVKCSYRPGKFLDASLDKASADNERMSVRMSRADGREIAFVQIAGLVARRIKCDLKDGQQVRAGQRFGLIRFGSRVDVYLPDGVAPLVSLGQSIIAGETVLADLDSTEGARQGEIR

Secondary structure (DSSP, 8-state):
--------EE--HHHHH--PBPGGGHHHHHHHHHHHHHHHHH-HHHHHHHHHHHHHHHHHTB----EEE--TTEEE-SS-EEEEEEEEEPPPGGG---SS-EEEEEEEE-TTS--EEE-SSSEEEEEEEEE--B---TTSTTHHHHB-EEEEEEE-TTS-EEEEEEEE-SSSS-EEE---TT-EE-TT-EEEEE-SSEEEEEEPPTTPPBSS-TT-EE-TTTSEEEETT-------EEE-/--------EE--HHHHH--PBPGGGHHHHHHHHHHHHHHHHH-HHHHHHHHHHHHHHHHHTB----EEE--TTEEE-SS-EEEEEEEEEPPPGGG---SS-EEEEEEEE-TTS--EEE-SSSEEEEEEEEE--B---TTSTTHHHHB-EEEEEEE-TTS-EEEEEEEE-SSSS-EEE---TT-EE-TT-EEEEE-SSEEEEEEPPTTPPBSS-TT-EE-TTTSEEEETT-------EEE-

InterPro domains:
  IPR003817 Phosphatidylserine decarboxylase-related [PF02666] (56-225)
  IPR033175 Phosphatidylserine decarboxylase, prokaryotes [MF_00664] (20-229)
  IPR033175 Phosphatidylserine decarboxylase, prokaryotes [PTHR35809] (20-228)

Organism: Paramagnetospirillum magneticum (strain ATCC 700264 / AMB-1) (NCBI:txid342108)

Nearest PDB structures (foldseek):
  3hqx-assembly1_A-2  TM=3.287E-01  e=3.505E-01  Acinetobacter baylyi ADP1
  6u5f-assembly1_M  TM=2.101E-01  e=7.996E-01  Pseudomonas aeruginosa PAO1
  5xfm-assembly2_B  TM=3.110E-01  e=7.618E+00  Bacteroides thetaiotaomicron
  3hqx-assembly1_A-2  TM=3.286E-01  e=2.963E-01  Acinetobacter baylyi ADP1
  6u5f-assembly1_M  TM=2.102E-01  e=5.452E-01  Pseudomonas aeruginosa PAO1

Solvent-accessible surface area (backbone atoms only — not comparable to full-atom values): 24004 Å² total; per-residue (Å²): 134,78,75,74,69,54,65,73,45,74,64,63,63,65,63,69,74,50,60,51,62,36,78,84,32,50,65,56,28,48,49,34,42,53,50,10,55,55,38,27,72,77,40,59,69,47,14,55,52,24,48,53,51,19,52,48,44,43,59,37,28,32,50,61,87,34,27,15,66,64,62,83,52,46,31,28,25,34,42,17,28,27,29,34,32,42,24,64,40,49,56,64,69,88,64,71,76,56,73,63,61,21,42,30,45,28,31,37,25,50,78,85,27,50,39,53,25,20,32,32,42,56,29,29,31,66,40,72,43,78,38,89,52,48,42,41,59,37,86,40,76,65,18,77,77,43,13,24,31,42,37,36,32,34,34,32,92,87,66,54,47,38,36,40,31,45,26,32,6,59,47,78,90,31,73,46,70,72,75,49,66,68,38,74,50,46,47,18,30,72,41,36,34,48,46,74,29,27,25,37,38,36,33,42,41,85,92,49,35,39,60,54,30,73,62,21,78,40,43,37,16,50,38,58,41,28,42,71,80,57,85,62,66,62,42,49,51,43,78,75,134,78,73,76,70,53,65,73,44,74,65,64,61,67,64,68,74,50,58,50,62,36,78,84,32,49,66,54,29,50,50,34,43,53,49,11,55,56,38,27,73,77,38,60,71,48,15,55,53,24,49,51,50,19,51,47,45,45,59,36,29,32,48,61,86,34,28,16,65,65,62,84,51,44,31,28,26,34,43,18,26,27,29,34,32,41,24,64,42,49,57,63,70,89,62,72,75,54,73,64,63,20,44,30,44,26,31,36,26,51,80,84,28,51,37,53,27,20,32,33,43,56,31,30,32,66,40,70,45,78,38,88,51,47,42,42,59,37,87,40,77,66,20,76,77,44,14,26,29,43,39,36,30,33,35,30,93,86,65,53,49,39,35,39,30,44,25,33,7,60,48,79,92,33,74,46,71,74,75,49,65,69,38,75,49,45,46,17,28,72,40,36,34,45,44,75,29,27,24,38,37,35,34,42,41,87,91,50,34,41,60,53,30,74,61,20,77,41,43,37,16,50,37,58,41,27,42,70,82,56,87,60,67,63,41,50,52,42,78,75